Protein 1TP9 (pdb70)

Secondary structure (DSSP, 8-state):
-PPP-TTPBPPP-EEEEE-TTS-EEEEESHHHHTTSEEEEEEES-TT-HHIIIIIHHHHHHHHHHHHHTT---EEEEESS-HHHHHHHHHT-TT-SSEEEEE-TTSHHHHHTT-EEEETTTTSEEEEPPEEEEEETTEEEEEEE-SSS--SS-SHHHHHTT-/-PPP-TTPBPPP-EEEEE-TTS-EEEEEHHHHHTTSEEEEEEES-TT-HHIIIIIHHHHHHHHHHHHHTT--EEEEEESS-HHHHHHHHHT-TT-SSEEEEE-TTSHHHHHTT-EEEETTTT-EEEEPPEEEEEETTEEEEEEE-SSS--SS--HHHHHTT-/-PPP-TTPBPPP-EEEEE-TTS-EEEEEHHHHHTTSEEEEEEES-TT-HHIIIIIHHHHHHHHHHHHHTT--EEEEEESS-HHHHHHHHTT-TT-SSEEEEE-TTSHHHHHTT-EEEETTTTSEEEEPPEEEEEETTEEEEEEE-SSS--SS-SHHHHHHT-/----TTPBPPP-EEEEE-TTS-EEEEEHHHHHTTSEEEEEEES-TT-HHIIIIIHHHHHHTHHHHHHTT--EEEEEESS-HHHHHHHHHT-TT--SEEEEE-TTSHHHHHTT-EEE-GGGT--EEEPPEEEEEETTEEEEEEE-SSS--SS-SHHHHTT-

Structure (mmCIF, N/CA/C/O backbone):
data_1TP9
#
_entry.id   1TP9
#
_cell.length_a   59.513
_cell.length_b   69.112
_cell.length_c   76.429
_cell.angle_alpha   90.00
_cell.angle_beta   93.30
_cell.angle_gamma   90.00
#
_symmetry.space_group_name_H-M   'P 1 21 1'
#
loop_
_entity.id
_entity.type
_entity.pdbx_description
1 polymer peroxiredoxin
2 non-polymer 'SULFATE ION'
3 water water
#
loop_
_atom_site.group_PDB
_atom_site.id
_atom_site.type_symbol
_atom_site.label_atom_id
_atom_site.label_alt_id
_atom_site.label_comp_id
_atom_site.label_asym_id
_atom_site.label_entity_id
_atom_site.label_seq_id
_atom_site.pdbx_PDB_ins_code
_atom_site.Cartn_x
_atom_site.Cartn_y
_atom_site.Cartn_z
_atom_site.occupancy
_atom_site.B_iso_or_equiv
_atom_site.auth_seq_id
_atom_site.auth_comp_id
_atom_site.auth_asym_id
_atom_site.auth_atom_id
_atom_site.pdbx_PDB_model_num
ATOM 1 N N . MET A 1 1 ? 28.241 42.960 45.448 1.00 33.09 1 MET A N 1
ATOM 2 C CA . MET A 1 1 ? 29.636 42.460 45.311 1.00 33.29 1 MET A CA 1
ATOM 3 C C . MET A 1 1 ? 29.571 40.962 44.986 1.00 31.81 1 MET A C 1
ATOM 4 O O . MET A 1 1 ? 28.656 40.282 45.430 1.00 32.29 1 MET A O 1
ATOM 9 N N . ALA A 1 2 ? 30.546 40.450 44.215 1.00 30.30 2 ALA A N 1
ATOM 10 C CA . ALA A 1 2 ? 30.783 39.021 44.087 1.00 28.26 2 ALA A CA 1
ATOM 11 C C . ALA A 1 2 ? 31.433 38.561 45.380 1.00 26.87 2 ALA A C 1
ATOM 12 O O . ALA A 1 2 ? 31.983 39.390 46.107 1.00 27.79 2 ALA A O 1
ATOM 14 N N . PRO A 1 3 ? 31.330 37.268 45.675 1.00 26.48 3 PRO A N 1
ATOM 15 C CA . PRO A 1 3 ? 31.919 36.732 46.894 1.00 24.97 3 PRO A CA 1
ATOM 16 C C . PRO A 1 3 ? 33.418 36.964 46.834 1.00 24.11 3 PRO A C 1
ATOM 17 O O . PRO A 1 3 ? 34.068 36.810 45.774 1.00 23.36 3 PRO A O 1
ATOM 21 N N . ILE A 1 4 ? 33.979 37.375 47.960 1.00 20.97 4 ILE A N 1
ATOM 22 C CA . ILE A 1 4 ? 35.428 37.490 48.077 1.00 20.60 4 ILE A CA 1
ATOM 23 C C . ILE A 1 4 ? 36.060 36.156 47.675 1.00 19.56 4 ILE A C 1
ATOM 24 O O . ILE A 1 4 ? 35.497 35.081 47.894 1.00 18.77 4 ILE A O 1
ATOM 29 N N . ALA A 1 5 ? 37.244 36.230 47.066 1.00 19.12 5 ALA A N 1
ATOM 30 C CA . ALA A 1 5 ? 37.896 35.061 46.503 1.00 19.41 5 ALA A CA 1
ATOM 31 C C . ALA A 1 5 ? 39.396 35.067 46.836 1.00 18.40 5 ALA A C 1
ATOM 32 O O . ALA A 1 5 ? 39.951 36.136 47.157 1.00 18.36 5 ALA A O 1
ATOM 34 N N . VAL A 1 6 ? 40.024 33.899 46.706 1.00 19.18 6 VAL A N 1
ATOM 35 C CA . VAL A 1 6 ? 41.473 33.761 46.889 1.00 19.24 6 VAL A CA 1
ATOM 36 C C . VAL A 1 6 ? 42.242 34.747 45.966 1.00 20.09 6 VAL A C 1
ATOM 37 O O . VAL A 1 6 ? 41.897 34.924 44.787 1.00 20.80 6 VAL A O 1
ATOM 41 N N . GLY A 1 7 ? 43.188 35.458 46.543 1.00 19.57 7 GLY A N 1
ATOM 42 C CA . GLY A 1 7 ? 44.018 36.427 45.819 1.00 19.66 7 GLY A CA 1
ATOM 43 C C . GLY A 1 7 ? 43.553 37.865 45.971 1.00 20.38 7 GLY A C 1
ATOM 44 O O . GLY A 1 7 ? 44.347 38.812 45.776 1.00 22.81 7 GLY A O 1
ATOM 45 N N . ASP A 1 8 ? 42.281 38.071 46.375 1.00 20.30 8 ASP A N 1
ATOM 46 C CA . ASP A 1 8 ? 41.760 39.381 46.692 1.00 20.78 8 ASP A CA 1
ATOM 47 C C . ASP A 1 8 ? 42.340 40.046 47.962 1.00 20.25 8 ASP A C 1
ATOM 48 O O . ASP A 1 8 ? 42.840 39.358 48.870 1.00 21.81 8 ASP A O 1
ATOM 53 N N . VAL A 1 9 ? 42.311 41.368 48.016 1.00 21.40 9 VAL A N 1
ATOM 54 C CA . VAL A 1 9 ? 42.625 42.150 49.178 1.00 21.50 9 VAL A CA 1
ATOM 55 C C . VAL A 1 9 ? 41.363 42.212 50.070 1.00 21.86 9 VAL A C 1
ATOM 56 O O . VAL A 1 9 ? 40.209 42.431 49.586 1.00 23.32 9 VAL A O 1
ATOM 60 N N . LEU A 1 10 ? 41.535 41.958 51.358 1.00 17.99 10 LEU A N 1
ATOM 61 C CA . LEU A 1 10 ? 40.395 42.016 52.277 1.00 18.18 10 LEU A CA 1
ATOM 62 C C . LEU A 1 10 ? 39.973 43.467 52.501 1.00 16.88 10 LEU A C 1
ATOM 63 O O . LEU A 1 10 ? 40.816 44.323 52.853 1.00 18.42 10 LEU A O 1
ATOM 68 N N . PRO A 1 11 ? 38.688 43.802 52.318 1.00 17.00 11 PRO A N 1
ATOM 69 C CA . PRO A 1 11 ? 38.236 45.184 52.551 1.00 17.50 11 PRO A CA 1
ATOM 70 C C . PRO A 1 11 ? 38.298 45.585 54.005 1.00 17.59 11 PRO A C 1
ATOM 71 O O . PRO A 1 11 ? 38.253 44.697 54.804 1.00 17.81 11 PRO A O 1
ATOM 75 N N . ASP A 1 12 ? 38.393 46.869 54.300 1.00 18.04 12 ASP A N 1
ATOM 76 C CA . ASP A 1 12 ? 38.259 47.391 55.642 1.00 18.73 12 ASP A CA 1
ATOM 77 C C . ASP A 1 12 ? 36.793 47.535 55.993 1.00 18.96 12 ASP A C 1
ATOM 78 O O . ASP A 1 12 ? 35.910 47.381 55.129 1.00 19.58 12 ASP A O 1
ATOM 83 N N . GLY A 1 13 ? 36.522 47.827 57.254 1.00 19.72 13 GLY A N 1
ATOM 84 C CA . GLY A 1 13 ? 35.162 48.001 57.756 1.00 18.71 13 GLY A CA 1
ATOM 85 C C . GLY A 1 13 ? 35.216 48.142 59.266 1.00 19.69 13 GLY A C 1
ATOM 86 O O . GLY A 1 13 ? 36.299 48.179 59.819 1.00 22.76 13 GLY A O 1
ATOM 87 N N . LYS A 1 14 ? 34.075 48.268 59.928 1.00 18.17 14 LYS A N 1
ATOM 88 C CA . LYS A 1 14 ? 34.052 48.470 61.386 1.00 19.57 14 LYS A CA 1
ATOM 89 C C . LYS A 1 14 ? 33.265 47.337 62.048 1.00 17.88 14 LYS A C 1
ATOM 90 O O . LYS A 1 14 ? 32.197 47.025 61.572 1.00 20.50 14 LYS A O 1
ATOM 96 N N . LEU A 1 15 ? 33.800 46.751 63.108 1.00 15.32 15 LEU A N 1
ATOM 97 C CA . LEU A 1 15 ? 33.133 45.652 63.857 1.00 14.56 15 LEU A CA 1
ATOM 98 C C . LEU A 1 15 ? 33.099 45.969 65.356 1.00 14.25 15 LEU A C 1
ATOM 99 O O . LEU A 1 15 ? 33.904 46.770 65.841 1.00 17.15 15 LEU A O 1
ATOM 104 N N . ALA A 1 16 ? 32.201 45.386 66.111 1.00 12.65 16 ALA A N 1
ATOM 105 C CA . ALA A 1 16 ? 31.986 45.806 67.540 1.00 14.18 16 ALA A CA 1
ATOM 106 C C . ALA A 1 16 ? 32.137 44.605 68.470 1.00 13.86 16 ALA A C 1
ATOM 107 O O . ALA A 1 16 ? 31.870 43.457 68.075 1.00 13.18 16 ALA A O 1
ATOM 109 N N . TYR A 1 17 ? 32.596 44.876 69.711 1.00 13.50 17 TYR A N 1
ATOM 110 C CA . TYR A 1 17 ? 32.779 43.842 70.750 1.00 15.40 17 TYR A CA 1
ATOM 111 C C . TYR A 1 17 ? 32.885 44.502 72.132 1.00 17.70 17 TYR A C 1
ATOM 112 O O . TYR A 1 17 ? 33.022 45.735 72.221 1.00 18.92 17 TYR A O 1
ATOM 121 N N . PHE A 1 18 ? 32.754 43.703 73.204 1.00 18.70 18 PHE A N 1
ATOM 122 C CA . PHE A 1 18 ? 32.999 44.158 74.577 1.00 19.38 18 PHE A CA 1
ATOM 123 C C . PHE A 1 18 ? 34.446 43.895 75.102 1.00 21.41 18 PHE A C 1
ATOM 124 O O . PHE A 1 18 ? 34.930 42.794 74.975 1.00 22.00 18 PHE A O 1
ATOM 132 N N . ASP A 1 19 ? 35.094 44.903 75.685 1.00 24.29 19 ASP A N 1
ATOM 133 C CA . ASP A 1 19 ? 36.454 44.720 76.215 1.00 27.58 19 ASP A CA 1
ATOM 134 C C . ASP A 1 19 ? 36.413 44.072 77.613 1.00 29.00 19 ASP A C 1
ATOM 135 O O . ASP A 1 19 ? 35.334 43.668 78.118 1.00 29.31 19 ASP A O 1
ATOM 140 N N . GLU A 1 20 ? 37.578 43.946 78.236 1.00 31.31 20 GLU A N 1
ATOM 141 C CA . GLU A 1 20 ? 37.700 43.190 79.501 1.00 33.50 20 GLU A CA 1
ATOM 142 C C . GLU A 1 20 ? 37.041 43.856 80.705 1.00 33.20 20 GLU A C 1
ATOM 143 O O . GLU A 1 20 ? 36.693 43.181 81.672 1.00 34.81 20 GLU A O 1
ATOM 149 N N . GLN A 1 21 ? 36.847 45.169 80.642 1.00 33.16 21 GLN A N 1
ATOM 150 C CA . GLN A 1 21 ? 36.128 45.929 81.669 1.00 32.97 21 GLN A CA 1
ATOM 151 C C . GLN A 1 21 ? 34.655 46.128 81.300 1.00 31.95 21 GLN A C 1
ATOM 152 O O . GLN A 1 21 ? 33.963 46.996 81.863 1.00 32.32 21 GLN A O 1
ATOM 158 N N . ASP A 1 22 ? 34.200 45.314 80.343 1.00 31.60 22 ASP A N 1
ATOM 159 C CA . ASP A 1 22 ? 32.799 45.253 79.892 1.00 30.46 22 ASP A CA 1
ATOM 160 C C . ASP A 1 22 ? 32.308 46.538 79.259 1.00 29.00 22 ASP A C 1
ATOM 161 O O . ASP A 1 22 ? 31.173 46.947 79.494 1.00 29.42 22 ASP A O 1
ATOM 166 N N . GLN A 1 23 ? 33.172 47.212 78.492 1.00 28.87 23 GLN A N 1
ATOM 167 C CA . GLN A 1 23 ? 32.771 48.414 77.763 1.00 27.97 23 GLN A CA 1
ATOM 168 C C . GLN A 1 23 ? 32.701 48.128 76.249 1.00 26.71 23 GLN A C 1
ATOM 169 O O . GLN A 1 23 ? 33.547 47.450 75.690 1.00 24.28 23 GLN A O 1
ATOM 175 N N . LEU A 1 24 ? 31.675 48.676 75.621 1.00 26.47 24 LEU A N 1
ATOM 176 C CA . LEU A 1 24 ? 31.479 48.570 74.186 1.00 25.70 24 LEU A CA 1
ATOM 177 C C . LEU A 1 24 ? 32.593 49.283 73.404 1.00 25.33 24 LEU A C 1
ATOM 178 O O . LEU A 1 24 ? 32.848 50.466 73.632 1.00 25.43 24 LEU A O 1
ATOM 183 N N . GLN A 1 25 ? 33.257 48.540 72.515 1.00 24.15 25 GLN A N 1
ATOM 184 C CA . GLN A 1 25 ? 34.267 49.083 71.599 1.00 24.52 25 GLN A CA 1
ATOM 185 C C . GLN A 1 25 ? 33.917 48.825 70.160 1.00 24.41 25 GLN A C 1
ATOM 186 O O . GLN A 1 25 ? 33.226 47.854 69.836 1.00 22.35 25 GLN A O 1
ATOM 192 N N . GLU A 1 26 ? 34.376 49.706 69.283 1.00 24.66 26 GLU A N 1
ATOM 193 C CA . GLU A 1 26 ? 34.172 49.529 67.853 1.00 26.32 26 GLU A CA 1
ATOM 194 C C . GLU A 1 26 ? 35.470 49.860 67.197 1.00 26.49 26 GLU A C 1
ATOM 195 O O . GLU A 1 26 ? 35.984 51.002 67.366 1.00 28.46 26 GLU A O 1
ATOM 201 N N . VAL A 1 27 ? 36.012 48.878 66.470 1.00 24.83 27 VAL A N 1
ATOM 202 C CA . VAL A 1 27 ? 37.303 49.025 65.779 1.00 24.70 27 VAL A CA 1
ATOM 203 C C . VAL A 1 27 ? 37.260 48.611 64.311 1.00 24.26 27 VAL A C 1
ATOM 204 O O . VAL A 1 27 ? 36.293 47.989 63.842 1.00 24.82 27 VAL A O 1
ATOM 208 N N . SER A 1 28 ? 38.291 48.987 63.564 1.00 22.62 28 SER A N 1
ATOM 209 C CA . SER A 1 28 ? 38.303 48.646 62.154 1.00 21.55 28 SER A CA 1
ATOM 210 C C . SER A 1 28 ? 38.786 47.227 61.934 1.00 20.67 28 SER A C 1
ATOM 211 O O . SER A 1 28 ? 39.487 46.657 62.739 1.00 19.83 28 SER A O 1
ATOM 214 N N . VAL A 1 29 ? 38.397 46.612 60.826 1.00 18.97 29 VAL A N 1
ATOM 215 C CA . VAL A 1 29 ? 38.871 45.307 60.521 1.00 19.08 29 VAL A CA 1
ATOM 216 C C . VAL A 1 29 ? 40.378 45.300 60.295 1.00 18.67 29 VAL A C 1
ATOM 217 O O . VAL A 1 29 ? 41.082 44.466 60.801 1.00 17.99 29 VAL A O 1
ATOM 221 N N . HIS A 1 30 ? 40.889 46.281 59.561 1.00 17.12 30 HIS A N 1
ATOM 222 C CA . HIS A 1 30 ? 42.328 46.328 59.342 1.00 17.62 30 HIS A CA 1
ATOM 223 C C . HIS A 1 30 ? 43.108 46.521 60.690 1.00 17.79 30 HIS A C 1
ATOM 224 O O . HIS A 1 30 ? 44.200 45.970 60.791 1.00 20.46 30 HIS A O 1
ATOM 231 N N . SER A 1 31 ? 42.516 47.171 61.712 1.00 19.82 31 SER A N 1
ATOM 232 C CA . SER A 1 31 ? 43.127 47.340 63.054 1.00 20.14 31 SER A CA 1
ATOM 233 C C . SER A 1 31 ? 43.277 46.002 63.793 1.00 21.42 31 SER A C 1
ATOM 234 O O . SER A 1 31 ? 44.015 45.946 64.754 1.00 23.39 31 SER A O 1
ATOM 237 N N . LEU A 1 32 ? 42.586 44.952 63.346 1.00 20.06 32 LEU A N 1
ATOM 238 C CA . LEU A 1 32 ? 42.693 43.652 63.975 1.00 20.76 32 LEU A CA 1
ATOM 239 C C . LEU A 1 32 ? 43.481 42.690 63.110 1.00 20.38 32 LEU A C 1
ATOM 240 O O . LEU A 1 32 ? 44.004 41.690 63.631 1.00 21.32 32 LEU A O 1
ATOM 245 N N . VAL A 1 33 ? 43.614 42.944 61.800 1.00 18.03 33 VAL A N 1
ATOM 246 C CA . VAL A 1 33 ? 44.203 41.979 60.854 1.00 18.18 33 VAL A CA 1
ATOM 247 C C . VAL A 1 33 ? 45.427 42.346 60.004 1.00 17.53 33 VAL A C 1
ATOM 248 O O . VAL A 1 33 ? 46.119 41.482 59.483 1.00 16.77 33 VAL A O 1
ATOM 252 N N . ALA A 1 34 ? 45.720 43.643 59.837 1.00 17.57 34 ALA A N 1
ATOM 253 C CA . ALA A 1 34 ? 46.865 44.011 59.020 1.00 17.84 34 ALA A CA 1
ATOM 254 C C . ALA A 1 34 ? 48.166 43.505 59.610 1.00 16.78 34 ALA A C 1
ATOM 255 O O . ALA A 1 34 ? 48.300 43.476 60.831 1.00 18.87 34 ALA A O 1
ATOM 257 N N . GLY A 1 35 ? 49.099 43.160 58.737 1.00 17.87 35 GLY A N 1
ATOM 258 C CA . GLY A 1 35 ? 50.468 42.831 59.112 1.00 18.12 35 GLY A CA 1
ATOM 259 C C . GLY A 1 35 ? 50.633 41.478 59.723 1.00 17.83 35 GLY A C 1
ATOM 260 O O . GLY A 1 35 ? 51.677 41.195 60.282 1.00 20.26 35 GLY A O 1
ATOM 261 N N . LYS A 1 36 ? 49.614 40.635 59.633 1.00 16.99 36 LYS A N 1
ATOM 262 C CA . LYS A 1 36 ? 49.691 39.323 60.287 1.00 16.61 36 LYS A CA 1
ATOM 263 C C . LYS A 1 36 ? 48.802 38.301 59.621 1.00 16.41 36 LYS A C 1
ATOM 264 O O . LYS A 1 36 ? 47.949 38.669 58.813 1.00 17.11 36 LYS A O 1
ATOM 270 N N . LYS A 1 37 ? 49.044 37.017 59.915 1.00 14.28 37 LYS A N 1
ATOM 271 C CA . LYS A 1 37 ? 48.289 35.873 59.376 1.00 14.05 37 LYS A CA 1
ATOM 272 C C . LYS A 1 37 ? 47.134 35.545 60.324 1.00 14.47 37 LYS A C 1
ATOM 273 O O . LYS A 1 37 ? 47.341 35.310 61.479 1.00 13.56 37 LYS A O 1
ATOM 279 N N . VAL A 1 38 ? 45.890 35.541 59.810 1.00 14.76 38 VAL A N 1
ATOM 280 C CA . VAL A 1 38 ? 44.690 35.391 60.638 1.00 12.63 38 VAL A CA 1
ATOM 281 C C . VAL A 1 38 ? 43.696 34.491 59.953 1.00 11.51 38 VAL A C 1
ATOM 282 O O . VAL A 1 38 ? 43.809 34.240 58.779 1.00 11.67 38 VAL A O 1
ATOM 286 N N . ILE A 1 39 ? 42.751 33.989 60.758 1.00 11.01 39 ILE A N 1
ATOM 287 C CA . ILE A 1 39 ? 41.541 33.367 60.218 1.00 10.20 39 ILE A CA 1
ATOM 288 C C . ILE A 1 39 ? 40.359 34.283 60.573 1.00 9.51 39 ILE A C 1
ATOM 289 O O . ILE A 1 39 ? 40.250 34.779 61.688 1.00 9.71 39 ILE A O 1
ATOM 294 N N . LEU A 1 40 ? 39.483 34.513 59.574 1.00 11.15 40 LEU A N 1
ATOM 295 C CA . LEU A 1 40 ? 38.167 35.183 59.801 1.00 10.54 40 LEU A CA 1
ATOM 296 C C . LEU A 1 40 ? 37.168 34.111 59.382 1.00 11.98 40 LEU A C 1
ATOM 297 O O . LEU A 1 40 ? 37.219 33.693 58.202 1.00 13.17 40 LEU A O 1
ATOM 302 N N . PHE A 1 41 ? 36.319 33.623 60.300 1.00 9.95 41 PHE A N 1
ATOM 303 C CA . PHE A 1 41 ? 35.227 32.696 59.931 1.00 10.56 41 PHE A CA 1
ATOM 304 C C . PHE A 1 41 ? 33.869 33.315 60.242 1.00 9.46 41 PHE A C 1
ATOM 305 O O . PHE A 1 41 ? 33.750 34.029 61.227 1.00 11.23 41 PHE A O 1
ATOM 313 N N . GLY A 1 42 ? 32.902 33.112 59.333 1.00 10.60 42 GLY A N 1
ATOM 314 C CA . GLY A 1 42 ? 31.579 33.714 59.386 1.00 9.36 42 GLY A CA 1
ATOM 315 C C . GLY A 1 42 ? 30.534 32.643 59.680 1.00 11.30 42 GLY A C 1
ATOM 316 O O . GLY A 1 42 ? 30.606 31.505 59.187 1.00 10.60 42 GLY A O 1
ATOM 317 N N . VAL A 1 43 ? 29.540 33.022 60.498 1.00 9.37 43 VAL A N 1
ATOM 318 C CA . VAL A 1 43 ? 28.477 32.124 60.849 1.00 9.26 43 VAL A CA 1
ATOM 319 C C . VAL A 1 43 ? 27.139 32.830 60.549 1.00 9.46 43 VAL A C 1
ATOM 320 O O . VAL A 1 43 ? 27.050 34.059 60.681 1.00 10.71 43 VAL A O 1
ATOM 324 N N . PRO A 1 44 ? 26.085 32.070 60.165 1.00 8.92 44 PRO A N 1
ATOM 325 C CA . PRO A 1 44 ? 24.766 32.705 60.003 1.00 10.67 44 PRO A CA 1
ATOM 326 C C . PRO A 1 44 ? 24.117 33.251 61.300 1.00 7.33 44 PRO A C 1
ATOM 327 O O . PRO A 1 44 ? 23.369 34.274 61.198 1.00 7.61 44 PRO A O 1
ATOM 331 N N . GLY A 1 45 ? 24.359 32.680 62.469 1.00 9.95 45 GLY A N 1
ATOM 332 C CA . GLY A 1 45 ? 23.706 33.169 63.655 1.00 9.79 45 GLY A CA 1
ATOM 333 C C . GLY A 1 45 ? 24.163 32.642 64.968 1.00 8.36 45 GLY A C 1
ATOM 334 O O . GLY A 1 45 ? 24.228 31.422 65.199 1.00 9.13 45 GLY A O 1
ATOM 335 N N . ALA A 1 46 ? 24.491 33.557 65.891 1.00 8.00 46 ALA A N 1
ATOM 336 C CA . ALA A 1 46 ? 24.721 33.247 67.284 1.00 7.89 46 ALA A CA 1
ATOM 337 C C . ALA A 1 46 ? 23.544 32.437 67.806 1.00 8.10 46 ALA A C 1
ATOM 338 O O . ALA A 1 46 ? 22.395 32.698 67.466 1.00 9.49 46 ALA A O 1
ATOM 340 N N . PHE A 1 47 ? 23.845 31.427 68.632 1.00 7.84 47 PHE A N 1
ATOM 341 C CA . PHE A 1 47 ? 22.905 30.505 69.255 1.00 8.56 47 PHE A CA 1
ATOM 342 C C . PHE A 1 47 ? 22.188 29.498 68.351 1.00 9.70 47 PHE A C 1
ATOM 343 O O . PHE A 1 47 ? 21.421 28.644 68.848 1.00 12.28 47 PHE A O 1
ATOM 351 N N . THR A 1 48 ? 22.456 29.519 67.055 1.00 9.98 48 THR A N 1
ATOM 352 C CA . THR A 1 48 ? 21.830 28.539 66.146 1.00 10.68 48 THR A CA 1
ATOM 353 C C . THR A 1 48 ? 22.632 27.265 66.162 1.00 11.38 48 THR A C 1
ATOM 354 O O . THR A 1 48 ? 23.779 27.251 66.513 1.00 12.12 48 THR A O 1
ATOM 358 N N . PRO A 1 49 ? 21.970 26.143 65.870 1.00 10.74 49 PRO A N 1
ATOM 359 C CA . PRO A 1 49 ? 22.598 24.839 66.136 1.00 11.76 49 PRO A CA 1
ATOM 360 C C . PRO A 1 49 ? 23.929 24.541 65.449 1.00 11.55 49 PRO A C 1
ATOM 361 O O . PRO A 1 49 ? 24.828 24.108 66.189 1.00 12.60 49 PRO A O 1
ATOM 365 N N . THR A 1 50 ? 24.053 24.727 64.149 1.00 12.93 50 THR A N 1
ATOM 366 C CA . THR A 1 50 ? 25.271 24.283 63.470 1.00 12.08 50 THR A CA 1
ATOM 367 C C . THR A 1 50 ? 26.378 25.231 63.913 1.00 11.61 50 THR A C 1
ATOM 368 O O . THR A 1 50 ? 27.504 24.821 64.250 1.00 11.29 50 THR A O 1
ATOM 372 N N . CYS A 1 51 ? 26.042 26.513 63.962 1.00 10.40 51 CYS A N 1
ATOM 373 C CA . CYS A 1 51 ? 27.066 27.507 64.380 1.00 10.35 51 CYS A CA 1
ATOM 374 C C . CYS A 1 51 ? 27.575 27.235 65.792 1.00 10.31 51 CYS A C 1
ATOM 375 O O . CYS A 1 51 ? 28.801 27.335 66.086 1.00 12.04 51 CYS A O 1
ATOM 378 N N . SER A 1 52 ? 26.657 26.891 66.697 1.00 9.39 52 SER A N 1
ATOM 379 C CA . SER A 1 52 ? 26.946 26.818 68.125 1.00 9.75 52 SER A CA 1
ATOM 380 C C . SER A 1 52 ? 27.566 25.497 68.595 1.00 9.81 52 SER A C 1
ATOM 381 O O . SER A 1 52 ? 28.346 25.506 69.527 1.00 11.97 52 SER A O 1
ATOM 384 N N . LEU A 1 53 ? 27.185 24.395 67.954 1.00 11.96 53 LEU A N 1
ATOM 385 C CA . LEU A 1 53 ? 27.602 23.054 68.386 1.00 13.05 53 LEU A CA 1
ATOM 386 C C . LEU A 1 53 ? 28.690 22.471 67.524 1.00 13.80 53 LEU A C 1
ATOM 387 O O . LEU A 1 53 ? 29.422 21.598 68.031 1.00 15.70 53 LEU A O 1
ATOM 392 N N . LYS A 1 54 ? 28.816 22.942 66.266 1.00 12.44 54 LYS A N 1
ATOM 393 C CA . LYS A 1 54 ? 29.759 22.347 65.289 1.00 13.96 54 LYS A CA 1
ATOM 394 C C . LYS A 1 54 ? 30.840 23.374 64.879 1.00 13.72 54 LYS A C 1
ATOM 395 O O . LYS A 1 54 ? 32.044 23.151 65.053 1.00 14.89 54 LYS A O 1
ATOM 401 N N . HIS A 1 55 ? 30.427 24.516 64.346 1.00 12.01 55 HIS A N 1
ATOM 402 C CA . HIS A 1 55 ? 31.378 25.412 63.695 1.00 11.54 55 HIS A CA 1
ATOM 403 C C . HIS A 1 55 ? 32.317 26.125 64.682 1.00 11.39 55 HIS A C 1
ATOM 404 O O . HIS A 1 55 ? 33.579 25.984 64.605 1.00 12.05 55 HIS A O 1
ATOM 411 N N . VAL A 1 56 ? 31.765 26.801 65.683 1.00 11.85 56 VAL A N 1
ATOM 412 C CA . VAL A 1 56 ? 32.570 27.459 66.706 1.00 11.23 56 VAL A CA 1
ATOM 413 C C . VAL A 1 56 ? 33.388 26.482 67.546 1.00 11.88 56 VAL A C 1
ATOM 414 O O . VAL A 1 56 ? 34.559 26.724 67.752 1.00 12.03 56 VAL A O 1
ATOM 418 N N . PRO A 1 57 ? 32.799 25.410 68.057 1.00 11.19 57 PRO A N 1
ATOM 419 C CA . PRO A 1 57 ? 33.605 24.447 68.836 1.00 12.46 57 PRO A CA 1
ATOM 420 C C . PRO A 1 57 ? 34.804 23.889 68.085 1.00 11.80 57 PRO A C 1
ATOM 421 O O . PRO A 1 57 ? 35.859 23.696 68.746 1.00 12.18 57 PRO A O 1
ATOM 425 N N . GLY A 1 58 ? 34.694 23.646 66.777 1.00 12.71 58 GLY A N 1
ATOM 426 C CA . GLY A 1 58 ? 35.818 23.210 65.950 1.00 12.49 58 GLY A CA 1
ATOM 427 C C . GLY A 1 58 ? 36.986 24.196 66.063 1.00 13.70 58 GLY A C 1
ATOM 428 O O . GLY A 1 58 ? 38.156 23.785 66.188 1.00 13.81 58 GLY A O 1
ATOM 429 N N . PHE A 1 59 ? 36.692 25.498 66.044 1.00 11.43 59 PHE A N 1
ATOM 430 C CA . PHE A 1 59 ? 37.783 26.466 66.131 1.00 11.20 59 PHE A CA 1
ATOM 431 C C . PHE A 1 59 ? 38.418 26.515 67.495 1.00 12.22 59 PHE A C 1
ATOM 432 O O . PHE A 1 59 ? 39.626 26.712 67.600 1.00 13.63 59 PHE A O 1
ATOM 440 N N . ILE A 1 60 ? 37.605 26.375 68.539 1.00 12.92 60 ILE A N 1
ATOM 441 C CA . ILE A 1 60 ? 38.136 26.366 69.914 1.00 12.54 60 ILE A CA 1
ATOM 442 C C . ILE A 1 60 ? 39.006 25.102 70.095 1.00 13.40 60 ILE A C 1
ATOM 443 O O . ILE A 1 60 ? 40.120 25.169 70.632 1.00 14.47 60 ILE A O 1
ATOM 448 N N . GLU A 1 61 ? 38.501 23.970 69.658 1.00 13.75 61 GLU A N 1
ATOM 449 C CA . GLU A 1 61 ? 39.228 22.700 69.765 1.00 14.15 61 GLU A CA 1
ATOM 450 C C . GLU A 1 61 ? 40.523 22.641 68.942 1.00 15.47 61 GLU A C 1
ATOM 451 O O . GLU A 1 61 ? 41.467 21.937 69.341 1.00 17.40 61 GLU A O 1
ATOM 457 N N . LYS A 1 62 ? 40.595 23.350 67.825 1.00 14.77 62 LYS A N 1
ATOM 458 C CA . LYS A 1 62 ? 41.786 23.308 66.942 1.00 13.63 62 LYS A CA 1
ATOM 459 C C . LYS A 1 62 ? 42.664 24.584 67.100 1.00 13.66 62 LYS A C 1
ATOM 460 O O . LYS A 1 62 ? 43.697 24.682 66.426 1.00 13.78 62 LYS A O 1
ATOM 466 N N . ALA A 1 63 ? 42.275 25.486 67.973 1.00 13.66 63 ALA A N 1
ATOM 467 C CA . ALA A 1 63 ? 43.018 26.763 68.114 1.00 13.80 63 ALA A CA 1
ATOM 468 C C . ALA A 1 63 ? 44.513 26.547 68.329 1.00 14.03 63 ALA A C 1
ATOM 469 O O . ALA A 1 63 ? 45.337 27.257 67.717 1.00 13.87 63 ALA A O 1
ATOM 471 N N . GLY A 1 64 ? 44.843 25.624 69.207 1.00 14.16 64 GLY A N 1
ATOM 472 C CA . GLY A 1 64 ? 46.237 25.305 69.506 1.00 14.49 64 GLY A CA 1
ATOM 473 C C . GLY A 1 64 ? 47.001 24.846 68.312 1.00 14.09 64 GLY A C 1
ATOM 474 O O . GLY A 1 64 ? 48.130 25.308 68.067 1.00 14.41 64 GLY A O 1
ATOM 475 N N . GLU A 1 65 ? 46.469 23.892 67.577 1.00 13.15 65 GLU A N 1
ATOM 476 C CA . GLU A 1 65 ? 47.056 23.449 66.342 1.00 13.11 65 GLU A CA 1
ATOM 477 C C . GLU A 1 65 ? 47.219 24.558 65.323 1.00 13.63 65 GLU A C 1
ATOM 478 O O . GLU A 1 65 ? 48.228 24.632 64.637 1.00 15.80 65 GLU A O 1
ATOM 484 N N . LEU A 1 66 ? 46.199 25.407 65.192 1.00 12.44 66 LEU A N 1
ATOM 485 C CA . LEU A 1 66 ? 46.232 26.470 64.194 1.00 12.03 66 LEU A CA 1
ATOM 486 C C . LEU A 1 66 ? 47.324 27.532 64.528 1.00 12.55 66 LEU A C 1
ATOM 487 O O . LEU A 1 66 ? 48.058 27.956 63.642 1.00 12.63 66 LEU A O 1
ATOM 492 N N . LYS A 1 67 ? 47.412 27.877 65.801 1.00 12.76 67 LYS A N 1
ATOM 493 C CA . LYS A 1 67 ? 48.370 28.912 66.296 1.00 13.13 67 LYS A CA 1
ATOM 494 C C . LYS A 1 67 ? 49.795 28.367 66.168 1.00 14.22 67 LYS A C 1
ATOM 495 O O . LYS A 1 67 ? 50.714 29.127 65.839 1.00 16.02 67 LYS A O 1
ATOM 501 N N . SER A 1 68 ? 49.965 27.047 66.285 1.00 15.35 68 SER A N 1
ATOM 502 C CA . SER A 1 68 ? 51.312 26.453 66.140 1.00 15.17 68 SER A CA 1
ATOM 503 C C . SER A 1 68 ? 51.759 26.432 64.653 1.00 16.46 68 SER A C 1
ATOM 504 O O . SER A 1 68 ? 52.975 26.361 64.312 1.00 16.94 68 SER A O 1
ATOM 507 N N . LYS A 1 69 ? 50.774 26.523 63.753 1.00 16.22 69 LYS A N 1
ATOM 508 C CA . LYS A 1 69 ? 51.000 26.648 62.324 1.00 16.55 69 LYS A CA 1
ATOM 509 C C . LYS A 1 69 ? 50.914 28.074 61.739 1.00 15.53 69 LYS A C 1
ATOM 510 O O . LYS A 1 69 ? 50.705 28.241 60.550 1.00 16.73 69 LYS A O 1
ATOM 516 N N . GLY A 1 70 ? 51.141 29.063 62.583 1.00 15.42 70 GLY A N 1
ATOM 517 C CA . GLY A 1 70 ? 51.280 30.445 62.148 1.00 14.65 70 GLY A CA 1
ATOM 518 C C . GLY A 1 70 ? 50.086 31.368 62.278 1.00 13.44 70 GLY A C 1
ATOM 519 O O . GLY A 1 70 ? 50.224 32.551 61.986 1.00 14.91 70 GLY A O 1
ATOM 520 N N . VAL A 1 71 ? 48.928 30.839 62.640 1.00 11.82 71 VAL A N 1
ATOM 521 C CA . VAL A 1 71 ? 47.752 31.722 62.783 1.00 11.98 71 VAL A CA 1
ATOM 522 C C . VAL A 1 71 ? 47.875 32.584 64.079 1.00 12.79 71 VAL A C 1
ATOM 523 O O . VAL A 1 71 ? 48.113 32.050 65.197 1.00 14.46 71 VAL A O 1
ATOM 527 N N . THR A 1 72 ? 47.730 33.897 63.965 1.00 11.18 72 THR A N 1
ATOM 528 C CA . THR A 1 72 ? 47.930 34.807 65.093 1.00 12.80 72 THR A CA 1
ATOM 529 C C . THR A 1 72 ? 46.663 35.333 65.747 1.00 13.51 72 THR A C 1
ATOM 530 O O . THR A 1 72 ? 46.734 35.928 66.814 1.00 14.87 72 THR A O 1
ATOM 534 N N . GLU A 1 73 ? 45.524 35.190 65.045 1.00 13.72 73 GLU A N 1
ATOM 535 C CA . GLU A 1 73 ? 44.214 35.663 65.502 1.00 14.41 73 GLU A CA 1
ATOM 536 C C . GLU A 1 73 ? 43.191 34.793 64.810 1.00 10.84 73 GLU A C 1
ATOM 537 O O . GLU A 1 73 ? 43.331 34.447 63.623 1.00 10.38 73 GLU A O 1
ATOM 543 N N . ILE A 1 74 ? 42.151 34.416 65.586 1.00 11.69 74 ILE A N 1
ATOM 544 C CA . ILE A 1 74 ? 41.013 33.673 65.056 1.00 11.28 74 ILE A CA 1
ATOM 545 C C . ILE A 1 74 ? 39.767 34.498 65.402 1.00 11.18 74 ILE A C 1
ATOM 546 O O . ILE A 1 74 ? 39.447 34.694 66.590 1.00 11.99 74 ILE A O 1
ATOM 551 N N . LEU A 1 75 ? 39.090 35.032 64.376 1.00 11.97 75 LEU A N 1
ATOM 552 C CA . LEU A 1 75 ? 37.987 35.982 64.472 1.00 10.73 75 LEU A CA 1
ATOM 553 C C . LEU A 1 75 ? 36.718 35.295 63.920 1.00 9.29 75 LEU A C 1
ATOM 554 O O . LEU A 1 75 ? 36.756 34.786 62.796 1.00 11.40 75 LEU A O 1
ATOM 559 N N . CYS A 1 76 ? 35.654 35.287 64.739 1.00 10.04 76 CYS A N 1
ATOM 560 C CA . CYS A 1 76 ? 34.320 34.816 64.340 1.00 9.60 76 CYS A CA 1
ATOM 561 C C . CYS A 1 76 ? 33.422 36.073 64.120 1.00 10.02 76 CYS A C 1
ATOM 562 O O . CYS A 1 76 ? 33.282 36.896 65.006 1.00 10.43 76 CYS A O 1
ATOM 565 N N . ILE A 1 77 ? 32.882 36.219 62.909 1.00 10.42 77 ILE A N 1
ATOM 566 C CA . ILE A 1 77 ? 31.989 37.356 62.580 1.00 10.35 77 ILE A CA 1
ATOM 567 C C . ILE A 1 77 ? 30.591 36.804 62.370 1.00 10.18 77 ILE A C 1
ATOM 568 O O . ILE A 1 77 ? 30.456 35.767 61.748 1.00 11.29 77 ILE A O 1
ATOM 573 N N . SER A 1 78 ? 29.601 37.527 62.851 1.00 10.09 78 SER A N 1
ATOM 574 C CA . SER A 1 78 ? 28.179 37.235 62.567 1.00 9.82 78 SER A CA 1
ATOM 575 C C . SER A 1 78 ? 27.388 38.493 62.358 1.00 11.27 78 SER A C 1
ATOM 576 O O . SER A 1 78 ? 27.718 39.554 62.914 1.00 10.51 78 SER A O 1
ATOM 579 N N . VAL A 1 79 ? 26.285 38.357 61.642 1.00 10.34 79 VAL A N 1
ATOM 580 C CA . VAL A 1 79 ? 25.311 39.421 61.562 1.00 10.40 79 VAL A CA 1
ATOM 581 C C . VAL A 1 79 ? 24.413 39.282 62.811 1.00 9.96 79 VAL A C 1
ATOM 582 O O . VAL A 1 79 ? 23.318 38.687 62.791 1.00 9.67 79 VAL A O 1
ATOM 586 N N . ASN A 1 80 ? 24.965 39.754 63.928 1.00 9.75 80 ASN A N 1
ATOM 587 C CA . ASN A 1 80 ? 24.323 39.896 65.228 1.00 7.78 80 ASN A CA 1
ATOM 588 C C . ASN A 1 80 ? 24.962 41.123 65.906 1.00 9.33 80 ASN A C 1
ATOM 589 O O . ASN A 1 80 ? 26.082 41.444 65.638 1.00 8.81 80 ASN A O 1
ATOM 594 N N . ASP A 1 81 ? 24.207 41.786 66.777 1.00 8.16 81 ASP A N 1
ATOM 595 C CA . ASP A 1 81 ? 24.665 42.916 67.531 1.00 10.15 81 ASP A CA 1
ATOM 596 C C . ASP A 1 81 ? 25.625 42.508 68.646 1.00 8.30 81 ASP A C 1
ATOM 597 O O . ASP A 1 81 ? 25.677 41.306 69.027 1.00 10.55 81 ASP A O 1
ATOM 602 N N . PRO A 1 82 ? 26.404 43.432 69.180 1.00 9.22 82 PRO A N 1
ATOM 603 C CA . PRO A 1 82 ? 27.430 43.023 70.172 1.00 9.19 82 PRO A CA 1
ATOM 604 C C . PRO A 1 82 ? 26.887 42.576 71.564 1.00 9.16 82 PRO A C 1
ATOM 605 O O . PRO A 1 82 ? 27.600 41.926 72.306 1.00 9.70 82 PRO A O 1
ATOM 609 N N . PHE A 1 83 ? 25.662 42.947 71.892 1.00 9.60 83 PHE A N 1
ATOM 610 C CA . PHE A 1 83 ? 24.987 42.471 73.099 1.00 10.18 83 PHE A CA 1
ATOM 611 C C . PHE A 1 83 ? 24.691 40.973 73.015 1.00 10.22 83 PHE A C 1
ATOM 612 O O . PHE A 1 83 ? 25.059 40.175 73.911 1.00 10.43 83 PHE A O 1
ATOM 620 N N . VAL A 1 84 ? 24.146 40.570 71.872 1.00 9.89 84 VAL A N 1
ATOM 621 C CA . VAL A 1 84 ? 23.940 39.152 71.636 1.00 8.46 84 VAL A CA 1
ATOM 622 C C . VAL A 1 84 ? 25.257 38.409 71.548 1.00 9.74 84 VAL A C 1
ATOM 623 O O . VAL A 1 84 ? 25.384 37.299 72.090 1.00 9.97 84 VAL A O 1
ATOM 627 N N . MET A 1 85 ? 26.230 39.003 70.876 1.00 9.56 85 MET A N 1
ATOM 628 C CA . MET A 1 85 ? 27.543 38.310 70.701 1.00 10.04 85 MET A CA 1
ATOM 629 C C . MET A 1 85 ? 28.236 38.170 72.064 1.00 10.48 85 MET A C 1
ATOM 630 O O . MET A 1 85 ? 28.839 37.148 72.287 1.00 10.36 85 MET A O 1
ATOM 635 N N . LYS A 1 86 ? 28.073 39.143 72.954 1.00 10.62 86 LYS A N 1
ATOM 636 C CA . LYS A 1 86 ? 28.652 39.028 74.340 1.00 11.79 86 LYS A CA 1
ATOM 637 C C . LYS A 1 86 ? 28.004 37.860 75.063 1.00 12.61 86 LYS A C 1
ATOM 638 O O . LYS A 1 86 ? 28.700 37.080 75.730 1.00 11.74 86 LYS A O 1
ATOM 644 N N . ALA A 1 87 ? 26.686 37.706 74.960 1.00 11.00 87 ALA A N 1
ATOM 645 C CA . ALA A 1 87 ? 25.983 36.587 75.649 1.00 11.39 87 ALA A CA 1
ATOM 646 C C . ALA A 1 87 ? 26.431 35.278 75.060 1.00 11.23 87 ALA A C 1
ATOM 647 O O . ALA A 1 87 ? 26.599 34.262 75.771 1.00 12.56 87 ALA A O 1
ATOM 649 N N . TRP A 1 88 ? 26.608 35.240 73.752 1.00 10.76 88 TRP A N 1
ATOM 650 C CA . TRP A 1 88 ? 27.057 34.028 73.048 1.00 9.59 88 TRP A CA 1
ATOM 651 C C . TRP A 1 88 ? 28.474 33.634 73.447 1.00 10.62 88 TRP A C 1
ATOM 652 O O . TRP A 1 88 ? 28.717 32.491 73.802 1.00 12.10 88 TRP A O 1
ATOM 663 N N . ALA A 1 89 ? 29.356 34.594 73.538 1.00 11.51 89 ALA A N 1
ATOM 664 C CA . ALA A 1 89 ? 30.750 34.339 73.940 1.00 11.85 89 ALA A CA 1
ATOM 665 C C . ALA A 1 89 ? 30.761 33.759 75.336 1.00 12.57 89 ALA A C 1
ATOM 666 O O . ALA A 1 89 ? 31.569 32.854 75.592 1.00 13.04 89 ALA A O 1
ATOM 668 N N . LYS A 1 90 ? 29.937 34.259 76.226 1.00 13.25 90 LYS A N 1
ATOM 669 C CA . LYS A 1 90 ? 29.853 33.735 77.612 1.00 14.32 90 LYS A CA 1
ATOM 670 C C . LYS A 1 90 ? 29.431 32.295 77.708 1.00 14.55 90 LYS A C 1
ATOM 671 O O . LYS A 1 90 ? 29.749 31.650 78.693 1.00 17.16 90 LYS A O 1
ATOM 677 N N . SER A 1 91 ? 28.755 31.740 76.691 1.00 13.09 91 SER A N 1
ATOM 678 C CA . SER A 1 91 ? 28.367 30.333 76.623 1.00 12.60 91 SER A CA 1
ATOM 679 C C . SER A 1 91 ? 29.562 29.375 76.340 1.00 11.15 91 SER A C 1
ATOM 680 O O . SER A 1 91 ? 29.392 28.126 76.324 1.00 15.01 91 SER A O 1
ATOM 683 N N . TYR A 1 92 ? 30.733 29.959 76.086 1.00 12.40 92 TYR A N 1
ATOM 684 C CA . TYR A 1 92 ? 31.977 29.220 75.852 1.00 12.77 92 TYR A CA 1
ATOM 685 C C . TYR A 1 92 ? 33.019 29.679 76.886 1.00 13.48 92 TYR A C 1
ATOM 686 O O . TYR A 1 92 ? 34.015 30.288 76.531 1.00 15.36 92 TYR A O 1
ATOM 695 N N . PRO A 1 93 ? 32.819 29.351 78.173 1.00 15.97 93 PRO A N 1
ATOM 696 C CA . PRO A 1 93 ? 33.837 29.730 79.173 1.00 16.62 93 PRO A CA 1
ATOM 697 C C . PRO A 1 93 ? 35.220 29.135 78.936 1.00 17.47 93 PRO A C 1
ATOM 698 O O . PRO A 1 93 ? 36.191 29.760 79.374 1.00 19.54 93 PRO A O 1
ATOM 702 N N . GLU A 1 94 ? 35.273 28.022 78.207 1.00 17.85 94 GLU A N 1
ATOM 703 C CA . GLU A 1 94 ? 36.494 27.350 77.800 1.00 19.79 94 GLU A CA 1
ATOM 704 C C . GLU A 1 94 ? 37.381 28.057 76.763 1.00 19.28 94 GLU A C 1
ATOM 705 O O . GLU A 1 94 ? 38.471 27.624 76.505 1.00 20.34 94 GLU A O 1
ATOM 711 N N . ASN A 1 95 ? 36.927 29.157 76.185 1.00 18.01 95 ASN A N 1
ATOM 712 C CA . ASN A 1 95 ? 37.512 29.724 74.989 1.00 16.52 95 ASN A CA 1
ATOM 713 C C . ASN A 1 95 ? 38.457 30.842 75.346 1.00 17.21 95 ASN A C 1
ATOM 714 O O . ASN A 1 95 ? 38.016 31.850 75.911 1.00 19.22 95 ASN A O 1
ATOM 719 N N . LYS A 1 96 ? 39.738 30.682 75.026 1.00 18.12 96 LYS A N 1
ATOM 720 C CA . LYS A 1 96 ? 40.740 31.736 75.268 1.00 19.25 96 LYS A CA 1
ATOM 721 C C . LYS A 1 96 ? 41.217 32.447 73.972 1.00 19.22 96 LYS A C 1
ATOM 722 O O . LYS A 1 96 ? 41.894 33.513 74.054 1.00 20.53 96 LYS A O 1
ATOM 728 N N . HIS A 1 97 ? 40.936 31.893 72.792 1.00 19.03 97 HIS A N 1
ATOM 729 C CA . HIS A 1 97 ? 41.590 32.374 71.529 1.00 19.28 97 HIS A CA 1
ATOM 730 C C . HIS A 1 97 ? 40.630 32.868 70.422 1.00 19.12 97 HIS A C 1
ATOM 731 O O . HIS A 1 97 ? 41.090 33.480 69.462 1.00 22.14 97 HIS A O 1
ATOM 738 N N . VAL A 1 98 ? 39.354 32.516 70.467 1.00 16.72 98 VAL A N 1
ATOM 739 C CA . VAL A 1 98 ? 38.394 32.982 69.458 1.00 16.46 98 VAL A CA 1
ATOM 740 C C . VAL A 1 98 ? 37.790 34.304 69.908 1.00 14.77 98 VAL A C 1
ATOM 741 O O . VAL A 1 98 ? 37.255 34.389 71.024 1.00 14.97 98 VAL A O 1
ATOM 745 N N . LYS A 1 99 ? 37.875 35.347 69.048 1.00 14.45 99 LYS A N 1
ATOM 746 C CA . LYS A 1 99 ? 37.255 36.647 69.324 1.00 14.63 99 LYS A CA 1
ATOM 747 C C . LYS A 1 99 ? 35.909 36.719 68.561 1.00 13.64 99 LYS A C 1
ATOM 748 O O . LYS A 1 99 ? 35.916 36.559 67.345 1.00 14.76 99 LYS A O 1
ATOM 754 N N . PHE A 1 100 ? 34.831 37.044 69.246 1.00 12.37 100 PHE A N 1
ATOM 755 C CA . PHE A 1 100 ? 33.490 37.169 68.660 1.00 10.51 100 PHE A CA 1
ATOM 756 C C . PHE A 1 100 ? 33.256 38.609 68.260 1.00 11.71 100 PHE A C 1
ATOM 757 O O . PHE A 1 100 ? 33.294 39.480 69.153 1.00 14.70 100 PHE A O 1
ATOM 765 N N . LEU A 1 101 ? 33.053 38.856 66.966 1.00 10.02 101 LEU A N 1
ATOM 766 C CA . LEU A 1 101 ? 32.859 40.188 66.408 1.00 10.25 101 LEU A CA 1
ATOM 767 C C . LEU A 1 101 ? 31.502 40.412 65.752 1.00 11.26 101 LEU A C 1
ATOM 768 O O . LEU A 1 101 ? 31.038 39.575 65.017 1.00 12.14 101 LEU A O 1
ATOM 773 N N . ALA A 1 102 ? 30.889 41.551 66.023 1.00 10.46 102 ALA A N 1
ATOM 774 C CA . ALA A 1 102 ? 29.533 41.869 65.637 1.00 10.18 102 ALA A CA 1
ATOM 775 C C . ALA A 1 102 ? 29.455 42.748 64.369 1.00 11.09 102 ALA A C 1
ATOM 776 O O . ALA A 1 102 ? 30.073 43.843 64.281 1.00 11.83 102 ALA A O 1
ATOM 778 N N . ASP A 1 103 ? 28.719 42.247 63.396 1.00 9.56 103 ASP A N 1
ATOM 779 C CA . ASP A 1 103 ? 28.369 42.981 62.137 1.00 9.10 103 ASP A CA 1
ATOM 780 C C . ASP A 1 103 ? 26.809 43.028 62.016 1.00 9.97 103 ASP A C 1
ATOM 781 O O . ASP A 1 103 ? 26.241 42.629 60.993 1.00 11.04 103 ASP A O 1
ATOM 786 N N . GLY A 1 104 ? 26.151 43.507 63.040 1.00 9.97 104 GLY A N 1
ATOM 787 C CA . GLY A 1 104 ? 24.700 43.376 63.174 1.00 11.36 104 GLY A CA 1
ATOM 788 C C . GLY A 1 104 ? 23.830 44.139 62.185 1.00 10.69 104 GLY A C 1
ATOM 789 O O . GLY A 1 104 ? 22.626 43.883 62.153 1.00 11.51 104 GLY A O 1
ATOM 790 N N . SER A 1 105 ? 24.412 45.028 61.375 1.00 10.36 105 SER A N 1
ATOM 791 C CA . SER A 1 105 ? 23.692 45.678 60.297 1.00 11.17 105 SER A CA 1
ATOM 792 C C . SER A 1 105 ? 24.014 45.063 58.920 1.00 11.42 105 SER A C 1
ATOM 793 O O . SER A 1 105 ? 23.536 45.543 57.854 1.00 13.39 105 SER A O 1
ATOM 796 N N . ALA A 1 106 ? 24.817 43.999 58.923 1.00 11.87 106 ALA A N 1
ATOM 797 C CA . ALA A 1 106 ? 25.284 43.257 57.727 1.00 11.85 106 ALA A CA 1
ATOM 798 C C . ALA A 1 106 ? 26.194 44.084 56.775 1.00 11.77 106 ALA A C 1
ATOM 799 O O . ALA A 1 106 ? 26.441 43.693 55.626 1.00 12.90 106 ALA A O 1
ATOM 801 N N . THR A 1 107 ? 26.716 45.198 57.261 1.00 11.59 107 THR A N 1
ATOM 802 C CA . THR A 1 107 ? 27.515 46.080 56.390 1.00 13.51 107 THR A CA 1
ATOM 803 C C . THR A 1 107 ? 28.775 45.422 55.861 1.00 13.60 107 THR A C 1
ATOM 804 O O . THR A 1 107 ? 29.026 45.417 54.621 1.00 13.56 107 THR A O 1
ATOM 808 N N . TYR A 1 108 ? 29.565 44.813 56.764 1.00 12.00 108 TYR A N 1
ATOM 809 C CA . TYR A 1 108 ? 30.819 44.187 56.385 1.00 11.54 108 TYR A CA 1
ATOM 810 C C . TYR A 1 108 ? 30.556 42.950 55.541 1.00 11.13 108 TYR A C 1
ATOM 811 O O . TYR A 1 108 ? 31.219 42.674 54.524 1.00 12.39 108 TYR A O 1
ATOM 820 N N . THR A 1 109 ? 29.486 42.213 55.878 1.00 10.52 109 THR A N 1
ATOM 821 C CA . THR A 1 109 ? 29.084 41.003 55.170 1.00 11.24 109 THR A CA 1
ATOM 822 C C . THR A 1 109 ? 28.759 41.347 53.707 1.00 12.50 109 THR A C 1
ATOM 823 O O . THR A 1 109 ? 29.199 40.660 52.832 1.00 13.29 109 THR A O 1
ATOM 827 N N . HIS A 1 110 ? 28.056 42.442 53.445 1.00 13.09 110 HIS A N 1
ATOM 828 C CA . HIS A 1 110 ? 27.840 42.859 52.027 1.00 13.87 110 HIS A CA 1
ATOM 829 C C . HIS A 1 110 ? 29.139 43.302 51.356 1.00 15.46 110 HIS A C 1
ATOM 830 O O . HIS A 1 110 ? 29.304 43.021 50.158 1.00 17.05 110 HIS A O 1
ATOM 837 N N . ALA A 1 111 ? 30.083 43.893 52.090 1.00 13.79 111 ALA A N 1
ATOM 838 C CA . ALA A 1 111 ? 31.359 44.266 51.490 1.00 15.13 111 ALA A CA 1
ATOM 839 C C . ALA A 1 111 ? 32.198 43.063 51.061 1.00 14.52 111 ALA A C 1
ATOM 840 O O . ALA A 1 111 ? 33.000 43.182 50.097 1.00 17.83 111 ALA A O 1
ATOM 842 N N . LEU A 1 112 ? 31.967 41.906 51.691 1.00 13.80 112 LEU A N 1
ATOM 843 C CA . LEU A 1 112 ? 32.586 40.662 51.355 1.00 13.53 112 LEU A CA 1
ATOM 844 C C . LEU A 1 112 ? 31.822 39.908 50.221 1.00 13.96 112 LEU A C 1
ATOM 845 O O . LEU A 1 112 ? 32.254 38.858 49.762 1.00 14.62 112 LEU A O 1
ATOM 850 N N . GLY A 1 113 ? 30.669 40.423 49.811 1.00 13.66 113 GLY A N 1
ATOM 851 C CA . GLY A 1 113 ? 29.755 39.712 48.931 1.00 15.46 113 GLY A CA 1
ATOM 852 C C . GLY A 1 113 ? 29.118 38.460 49.451 1.00 14.70 113 GLY A C 1
ATOM 853 O O . GLY A 1 113 ? 28.748 37.556 48.660 1.00 15.00 113 GLY A O 1
ATOM 854 N N . LEU A 1 114 ? 29.029 38.351 50.794 1.00 13.54 114 LEU A N 1
ATOM 855 C CA . LEU A 1 114 ? 28.625 37.095 51.422 1.00 13.53 114 LEU A CA 1
ATOM 856 C C . LEU A 1 114 ? 27.256 37.120 52.091 1.00 12.88 114 LEU A C 1
ATOM 857 O O . LEU A 1 114 ? 26.943 36.234 52.903 1.00 14.23 114 LEU A O 1
ATOM 862 N N . GLU A 1 115 ? 26.434 38.068 51.703 1.00 14.09 115 GLU A N 1
ATOM 863 C CA . GLU A 1 115 ? 25.077 38.151 52.240 1.00 14.60 115 GLU A CA 1
ATOM 864 C C . GLU A 1 115 ? 24.269 36.886 51.880 1.00 15.27 115 GLU A C 1
ATOM 865 O O . GLU A 1 115 ? 24.456 36.244 50.813 1.00 16.31 115 GLU A O 1
ATOM 871 N N . LEU A 1 116 ? 23.337 36.517 52.753 1.00 14.91 116 LEU A N 1
ATOM 872 C CA . LEU A 1 116 ? 22.495 35.341 52.594 1.00 14.71 116 LEU A CA 1
ATOM 873 C C . LEU A 1 116 ? 21.064 35.725 53.012 1.00 16.14 116 LEU A C 1
ATOM 874 O O . LEU A 1 116 ? 20.838 36.233 54.131 1.00 12.60 116 LEU A O 1
ATOM 879 N N . ASP A 1 117 ? 20.092 35.448 52.137 1.00 16.59 117 ASP A N 1
ATOM 880 C CA . ASP A 1 117 ? 18.700 35.778 52.454 1.00 17.18 117 ASP A CA 1
ATOM 881 C C . ASP A 1 117 ? 18.032 34.675 53.234 1.00 16.35 117 ASP A C 1
ATOM 882 O O . ASP A 1 117 ? 17.717 33.631 52.695 1.00 15.36 117 ASP A O 1
ATOM 887 N N . LEU A 1 118 ? 17.831 34.895 54.541 1.00 14.28 118 LEU A N 1
ATOM 888 C CA . LEU A 1 118 ? 17.150 33.986 55.426 1.00 14.67 118 LEU A CA 1
ATOM 889 C C . LEU A 1 118 ? 15.794 34.513 55.890 1.00 16.13 118 LEU A C 1
ATOM 890 O O . LEU A 1 118 ? 15.343 34.151 56.951 1.00 16.96 118 LEU A O 1
ATOM 895 N N . GLN A 1 119 ? 15.177 35.331 55.050 1.00 17.70 119 GLN A N 1
ATOM 896 C CA . GLN A 1 119 ? 13.840 35.952 55.306 1.00 20.01 119 GLN A CA 1
ATOM 897 C C . GLN A 1 119 ? 12.815 34.877 55.651 1.00 20.50 119 GLN A C 1
ATOM 898 O O . GLN A 1 119 ? 12.158 34.916 56.720 1.00 19.79 119 GLN A O 1
ATOM 904 N N . GLU A 1 120 ? 12.632 33.926 54.742 1.00 21.40 120 GLU A N 1
ATOM 905 C CA . GLU A 1 120 ? 11.654 32.832 54.981 1.00 22.98 120 GLU A CA 1
ATOM 906 C C . GLU A 1 120 ? 11.885 32.025 56.269 1.00 23.01 120 GLU A C 1
ATOM 907 O O . GLU A 1 120 ? 10.923 31.616 56.905 1.00 24.40 120 GLU A O 1
ATOM 913 N N . LYS A 1 121 ? 13.150 31.803 56.664 1.00 22.73 121 LYS A N 1
ATOM 914 C CA . LYS A 1 121 ? 13.520 31.038 57.827 1.00 21.96 121 LYS A CA 1
ATOM 915 C C . LYS A 1 121 ? 13.402 31.829 59.163 1.00 20.61 121 LYS A C 1
ATOM 916 O O . LYS A 1 121 ? 13.498 31.277 60.238 1.00 20.22 121 LYS A O 1
ATOM 922 N N . GLY A 1 122 ? 13.167 33.119 59.063 1.00 18.73 122 GLY A N 1
ATOM 923 C CA . GLY A 1 122 ? 12.952 33.961 60.217 1.00 15.64 122 GLY A CA 1
ATOM 924 C C . GLY A 1 122 ? 14.183 34.641 60.834 1.00 15.43 122 GLY A C 1
ATOM 925 O O . GLY A 1 122 ? 14.145 35.046 62.013 1.00 13.98 122 GLY A O 1
ATOM 926 N N . LEU A 1 123 ? 15.274 34.698 60.078 1.00 13.50 123 LEU A N 1
ATOM 927 C CA . LEU A 1 123 ? 16.511 35.405 60.511 1.00 13.82 123 LEU A CA 1
ATOM 928 C C . LEU A 1 123 ? 16.862 36.681 59.740 1.00 12.73 123 LEU A C 1
ATOM 929 O O . LEU A 1 123 ? 17.897 37.345 59.949 1.00 12.69 123 LEU A O 1
ATOM 934 N N . GLY A 1 124 ? 16.010 37.080 58.797 1.00 11.48 124 GLY A N 1
ATOM 935 C CA . GLY A 1 124 ? 16.339 38.208 57.956 1.00 10.29 124 GLY A CA 1
ATOM 936 C C . GLY A 1 124 ? 17.574 37.968 57.084 1.00 9.66 124 GLY A C 1
ATOM 937 O O . GLY A 1 124 ? 17.870 36.812 56.752 1.00 12.89 124 GLY A O 1
ATOM 938 N N . THR A 1 125 ? 18.352 39.021 56.845 1.00 12.05 125 THR A N 1
ATOM 939 C CA . THR A 1 125 ? 19.575 38.889 56.055 1.00 11.55 125 THR A CA 1
ATOM 940 C C . THR A 1 125 ? 20.753 38.610 56.980 1.00 12.20 125 THR A C 1
ATOM 941 O O . THR A 1 125 ? 20.912 39.305 57.994 1.00 10.86 125 THR A O 1
ATOM 945 N N . ARG A 1 126 ? 21.519 37.596 56.655 1.00 10.63 126 ARG A N 1
ATOM 946 C CA . ARG A 1 126 ? 22.647 37.142 57.510 1.00 10.61 126 ARG A CA 1
ATOM 947 C C . ARG A 1 126 ? 23.888 36.945 56.617 1.00 11.53 126 ARG A C 1
ATOM 948 O O . ARG A 1 126 ? 23.879 37.326 55.435 1.00 11.20 126 ARG A O 1
ATOM 956 N N . SER A 1 127 ? 24.948 36.431 57.197 1.00 10.15 127 SER A N 1
ATOM 957 C CA . SER A 1 127 ? 26.081 35.972 56.399 1.00 10.46 127 SER A CA 1
ATOM 958 C C . SER A 1 127 ? 25.972 34.498 56.054 1.00 11.25 127 SER A C 1
ATOM 959 O O . SER A 1 127 ? 25.556 33.648 56.871 1.00 11.45 127 SER A O 1
ATOM 962 N N . ARG A 1 128 ? 26.483 34.165 54.877 1.00 11.52 128 ARG A N 1
ATOM 963 C CA . ARG A 1 128 ? 26.861 32.785 54.513 1.00 12.58 128 ARG A CA 1
ATOM 964 C C . ARG A 1 128 ? 27.931 32.294 55.515 1.00 12.08 128 ARG A C 1
ATOM 965 O O . ARG A 1 128 ? 28.696 33.102 56.057 1.00 12.74 128 ARG A O 1
ATOM 973 N N . ARG A 1 129 ? 27.950 30.985 55.772 1.00 12.78 129 ARG A N 1
ATOM 974 C CA . ARG A 1 129 ? 28.999 30.356 56.562 1.00 11.14 129 ARG A CA 1
ATOM 975 C C . ARG A 1 129 ? 30.271 30.341 55.740 1.00 10.73 129 ARG A C 1
ATOM 976 O O . ARG A 1 129 ? 30.202 29.982 54.556 1.00 11.17 129 ARG A O 1
ATOM 984 N N . PHE A 1 130 ? 31.414 30.601 56.354 1.00 10.06 130 PHE A N 1
ATOM 985 C CA . PHE A 1 130 ? 32.687 30.585 55.544 1.00 11.12 130 PHE A CA 1
ATOM 986 C C . PHE A 1 130 ? 33.853 30.562 56.492 1.00 11.88 130 PHE A C 1
ATOM 987 O O . PHE A 1 130 ? 33.711 30.875 57.667 1.00 11.23 130 PHE A O 1
ATOM 995 N N . ALA A 1 131 ? 35.024 30.234 55.941 1.00 11.79 131 ALA A N 1
ATOM 996 C CA . ALA A 1 131 ? 36.290 30.451 56.641 1.00 11.61 131 ALA A CA 1
ATOM 997 C C . ALA A 1 131 ? 37.304 31.012 55.657 1.00 11.84 131 ALA A C 1
ATOM 998 O O . ALA A 1 131 ? 37.436 30.466 54.547 1.00 12.45 131 ALA A O 1
ATOM 1000 N N . LEU A 1 132 ? 37.999 32.080 56.040 1.00 11.05 132 LEU A N 1
ATOM 1001 C CA . LEU A 1 132 ? 39.118 32.635 55.228 1.00 11.83 132 LEU A CA 1
ATOM 1002 C C . LEU A 1 132 ? 40.421 32.524 56.003 1.00 11.77 132 LEU A C 1
ATOM 1003 O O . LEU A 1 132 ? 40.427 32.732 57.202 1.00 11.63 132 LEU A O 1
ATOM 1008 N N . LEU A 1 133 ? 41.503 32.279 55.263 1.00 13.20 133 LEU A N 1
ATOM 1009 C CA . LEU A 1 133 ? 42.858 32.472 55.767 1.00 12.67 133 LEU A CA 1
ATOM 1010 C C . LEU A 1 133 ? 43.390 33.732 55.095 1.00 12.81 133 LEU A C 1
ATOM 1011 O O . LEU A 1 133 ? 43.407 33.768 53.860 1.00 12.70 133 LEU A O 1
ATOM 1016 N N . VAL A 1 134 ? 43.812 34.704 55.865 1.00 12.47 134 VAL A N 1
ATOM 1017 C CA . VAL A 1 134 ? 44.194 36.050 55.336 1.00 13.47 134 VAL A CA 1
ATOM 1018 C C . VAL A 1 134 ? 45.599 36.435 55.878 1.00 14.94 134 VAL A C 1
ATOM 1019 O O . VAL A 1 134 ? 45.754 36.567 57.089 1.00 15.20 134 VAL A O 1
ATOM 1023 N N . ASP A 1 135 ? 46.578 36.715 54.986 1.00 15.77 135 ASP A N 1
ATOM 1024 C CA . ASP A 1 135 ? 47.937 37.014 55.407 1.00 16.95 135 ASP A CA 1
ATOM 1025 C C . ASP A 1 135 ? 48.283 38.429 54.930 1.00 17.95 135 ASP A C 1
ATOM 1026 O O . ASP A 1 135 ? 48.370 38.674 53.687 1.00 18.55 135 ASP A O 1
ATOM 1031 N N . ASP A 1 136 ? 48.421 39.328 55.919 1.00 18.63 136 ASP A N 1
ATOM 1032 C CA . ASP A 1 136 ? 48.593 40.778 55.700 1.00 18.75 136 ASP A CA 1
ATOM 1033 C C . ASP A 1 136 ? 47.678 41.256 54.565 1.00 17.77 136 ASP A C 1
ATOM 1034 O O . ASP A 1 136 ? 48.116 41.733 53.493 1.00 18.77 136 ASP A O 1
ATOM 1039 N N . LEU A 1 137 ? 46.385 41.064 54.811 1.00 16.13 137 LEU A N 1
ATOM 1040 C CA . LEU A 1 137 ? 45.289 41.520 53.954 1.00 15.46 137 LEU A CA 1
ATOM 1041 C C . LEU A 1 137 ? 45.089 40.718 52.683 1.00 15.78 137 LEU A C 1
ATOM 1042 O O . LEU A 1 137 ? 44.084 40.909 52.013 1.00 16.13 137 LEU A O 1
ATOM 1047 N N . LYS A 1 138 ? 45.954 39.768 52.358 1.00 16.14 138 LYS A N 1
ATOM 1048 C CA . LYS A 1 138 ? 45.790 38.983 51.127 1.00 18.44 138 LYS A CA 1
ATOM 1049 C C . LYS A 1 138 ? 45.078 37.678 51.458 1.00 17.28 138 LYS A C 1
ATOM 1050 O O . LYS A 1 138 ? 45.526 36.930 52.310 1.00 16.96 138 LYS A O 1
ATOM 1056 N N . VAL A 1 139 ? 43.959 37.407 50.795 1.00 16.73 139 VAL A N 1
ATOM 1057 C CA . VAL A 1 139 ? 43.225 36.143 50.998 1.00 16.18 139 VAL A CA 1
ATOM 1058 C C . VAL A 1 139 ? 43.993 34.943 50.391 1.00 16.04 139 VAL A C 1
ATOM 1059 O O . VAL A 1 139 ? 44.268 34.872 49.167 1.00 17.21 139 VAL A O 1
ATOM 1063 N N . LYS A 1 140 ? 44.421 34.032 51.253 1.00 16.23 140 LYS A N 1
ATOM 1064 C CA . LYS A 1 140 ? 45.188 32.822 50.881 1.00 17.86 140 LYS A CA 1
ATOM 1065 C C . LYS A 1 140 ? 44.326 31.572 50.744 1.00 18.51 140 LYS A C 1
ATOM 1066 O O . LYS A 1 140 ? 44.673 30.605 50.047 1.00 20.39 140 LYS A O 1
ATOM 1072 N N . ALA A 1 141 ? 43.192 31.561 51.438 1.00 17.71 141 ALA A N 1
ATOM 1073 C CA . ALA A 1 141 ? 42.204 30.506 51.303 1.00 16.03 141 ALA A CA 1
ATOM 1074 C C . ALA A 1 141 ? 40.822 31.090 51.525 1.00 16.55 141 ALA A C 1
ATOM 1075 O O . ALA A 1 141 ? 40.638 31.949 52.400 1.00 15.00 141 ALA A O 1
ATOM 1077 N N . ALA A 1 142 ? 39.863 30.623 50.739 1.00 16.21 142 ALA A N 1
ATOM 1078 C CA . ALA A 1 142 ? 38.475 31.089 50.839 1.00 15.10 142 ALA A CA 1
ATOM 1079 C C . ALA A 1 142 ? 37.552 29.902 50.681 1.00 16.71 142 ALA A C 1
ATOM 1080 O O . ALA A 1 142 ? 37.381 29.419 49.562 1.00 17.27 142 ALA A O 1
ATOM 1082 N N . ASN A 1 143 ? 37.028 29.437 51.838 1.00 14.68 143 ASN A N 1
ATOM 1083 C CA . ASN A 1 143 ? 36.179 28.236 51.927 1.00 15.31 143 ASN A CA 1
ATOM 1084 C C . ASN A 1 143 ? 34.766 28.662 52.286 1.00 15.19 143 ASN A C 1
ATOM 1085 O O . ASN A 1 143 ? 34.444 28.847 53.437 1.00 14.34 143 ASN A O 1
ATOM 1090 N N . ILE A 1 144 ? 33.957 28.836 51.248 1.00 15.22 144 ILE A N 1
ATOM 1091 C CA . ILE A 1 144 ? 32.681 29.550 51.326 1.00 14.45 144 ILE A CA 1
ATOM 1092 C C . ILE A 1 144 ? 31.523 28.636 50.995 1.00 15.95 144 ILE A C 1
ATOM 1093 O O . ILE A 1 144 ? 31.553 27.943 49.974 1.00 15.09 144 ILE A O 1
ATOM 1098 N N . GLU A 1 145 ? 30.573 28.541 51.917 1.00 14.74 145 GLU A N 1
ATOM 1099 C CA . GLU A 1 145 ? 29.384 27.676 51.784 1.00 15.11 145 GLU A CA 1
ATOM 1100 C C . GLU A 1 145 ? 28.371 28.401 50.876 1.00 15.92 145 GLU A C 1
ATOM 1101 O O . GLU A 1 145 ? 28.366 29.608 50.790 1.00 16.20 145 GLU A O 1
ATOM 1107 N N . GLY A 1 146 ? 27.451 27.642 50.273 1.00 17.07 146 GLY A N 1
ATOM 1108 C CA . GLY A 1 146 ? 26.307 28.248 49.557 1.00 18.57 146 GLY A CA 1
ATOM 1109 C C . GLY A 1 146 ? 25.382 29.086 50.440 1.00 18.34 146 GLY A C 1
ATOM 1110 O O . GLY A 1 146 ? 25.021 30.239 50.081 1.00 19.81 146 GLY A O 1
ATOM 1111 N N . GLY A 1 147 ? 25.027 28.505 51.579 1.00 17.44 147 GLY A N 1
ATOM 1112 C CA . GLY A 1 147 ? 24.170 29.094 52.610 1.00 16.89 147 GLY A CA 1
ATOM 1113 C C . GLY A 1 147 ? 24.744 28.839 54.017 1.00 16.67 147 GLY A C 1
ATOM 1114 O O . GLY A 1 147 ? 25.899 29.250 54.298 1.00 16.47 147 GLY A O 1
ATOM 1115 N N . GLY A 1 148 ? 23.992 28.174 54.882 1.00 16.58 148 GLY A N 1
ATOM 1116 C CA . GLY A 1 148 ? 24.450 27.793 56.203 1.00 16.80 148 GLY A CA 1
ATOM 1117 C C . GLY A 1 148 ? 24.849 26.357 56.453 1.00 16.14 148 GLY A C 1
ATOM 1118 O O . GLY A 1 148 ? 25.049 25.943 57.585 1.00 17.58 148 GLY A O 1
ATOM 1119 N N . GLU A 1 149 ? 24.943 25.560 55.385 1.00 16.87 149 GLU A N 1
ATOM 1120 C CA . GLU A 1 149 ? 25.410 24.218 55.523 1.00 16.01 149 GLU A CA 1
ATOM 1121 C C . GLU A 1 149 ? 26.844 24.158 56.041 1.00 14.80 149 GLU A C 1
ATOM 1122 O O . GLU A 1 149 ? 27.512 25.182 56.135 1.00 15.14 149 GLU A O 1
ATOM 1128 N N . PHE A 1 150 ? 27.315 22.963 56.347 1.00 15.31 150 PHE A N 1
ATOM 1129 C CA . PHE A 1 150 ? 28.652 22.793 56.952 1.00 14.92 150 PHE A CA 1
ATOM 1130 C C . PHE A 1 150 ? 29.425 21.684 56.224 1.00 15.83 150 PHE A C 1
ATOM 1131 O O . PHE A 1 150 ? 29.285 20.531 56.574 1.00 18.83 150 PHE A O 1
ATOM 1139 N N . THR A 1 151 ? 30.159 22.054 55.186 1.00 15.84 151 THR A N 1
ATOM 1140 C CA . THR A 1 151 ? 30.832 21.096 54.288 1.00 16.15 151 THR A CA 1
ATOM 1141 C C . THR A 1 151 ? 32.278 21.453 53.984 1.00 16.70 151 THR A C 1
ATOM 1142 O O . THR A 1 151 ? 33.096 20.551 53.785 1.00 17.95 151 THR A O 1
ATOM 1146 N N . VAL A 1 152 ? 32.612 22.741 53.909 1.00 16.53 152 VAL A N 1
ATOM 1147 C CA . VAL A 1 152 ? 33.956 23.185 53.527 1.00 16.03 152 VAL A CA 1
ATOM 1148 C C . VAL A 1 152 ? 34.599 24.211 54.458 1.00 15.03 152 VAL A C 1
ATOM 1149 O O . VAL A 1 152 ? 35.782 24.543 54.263 1.00 15.03 152 VAL A O 1
ATOM 1153 N N . SER A 1 153 ? 33.856 24.689 55.480 1.00 14.59 153 SER A N 1
ATOM 1154 C CA . SER A 1 153 ? 34.264 25.889 56.228 1.00 13.69 153 SER A CA 1
ATOM 1155 C C . SER A 1 153 ? 34.769 25.598 57.678 1.00 12.41 153 SER A C 1
ATOM 1156 O O . SER A 1 153 ? 34.901 26.522 58.486 1.00 10.70 153 SER A O 1
ATOM 1159 N N . SER A 1 154 ? 35.042 24.323 58.000 1.00 12.06 154 SER A N 1
ATOM 1160 C CA . SER A 1 154 ? 35.523 23.919 59.322 1.00 13.07 154 SER A CA 1
ATOM 1161 C C . SER A 1 154 ? 36.990 24.344 59.599 1.00 12.88 154 SER A C 1
ATOM 1162 O O . SER A 1 154 ? 37.822 24.604 58.662 1.00 13.14 154 SER A O 1
ATOM 1165 N N . ALA A 1 155 ? 37.303 24.329 60.885 1.00 13.74 155 ALA A N 1
ATOM 1166 C CA . ALA A 1 155 ? 38.702 24.525 61.344 1.00 14.22 155 ALA A CA 1
ATOM 1167 C C . ALA A 1 155 ? 39.650 23.486 60.719 1.00 16.36 155 ALA A C 1
ATOM 1168 O O . ALA A 1 155 ? 40.712 23.826 60.244 1.00 17.67 155 ALA A O 1
ATOM 1170 N N . GLU A 1 156 ? 39.168 22.270 60.632 1.00 16.76 156 GLU A N 1
ATOM 1171 C CA . GLU A 1 156 ? 39.945 21.150 60.093 1.00 18.11 156 GLU A CA 1
ATOM 1172 C C . GLU A 1 156 ? 40.321 21.452 58.637 1.00 19.31 156 GLU A C 1
ATOM 1173 O O . GLU A 1 156 ? 41.441 21.194 58.192 1.00 19.43 156 GLU A O 1
ATOM 1179 N N . ASP A 1 157 ? 39.415 22.029 57.841 1.00 20.39 157 ASP A N 1
ATOM 1180 C CA . ASP A 1 157 ? 39.753 22.317 56.437 1.00 20.90 157 ASP A CA 1
ATOM 1181 C C . ASP A 1 157 ? 40.652 23.534 56.168 1.00 21.53 157 ASP A C 1
ATOM 1182 O O . ASP A 1 157 ? 41.216 23.682 55.078 1.00 22.19 157 ASP A O 1
ATOM 1187 N N . ILE A 1 158 ? 40.779 24.447 57.140 1.00 19.29 158 ILE A N 1
ATOM 1188 C CA . ILE A 1 158 ? 41.774 25.482 57.063 1.00 19.24 158 ILE A CA 1
ATOM 1189 C C . ILE A 1 158 ? 43.095 24.861 57.498 1.00 18.32 158 ILE A C 1
ATOM 1190 O O . ILE A 1 158 ? 44.099 25.049 56.858 1.00 18.63 158 ILE A O 1
ATOM 1195 N N . LEU A 1 159 ? 43.050 24.074 58.569 1.00 18.70 159 LEU A N 1
ATOM 1196 C CA . LEU A 1 159 ? 44.288 23.452 59.097 1.00 19.12 159 LEU A CA 1
ATOM 1197 C C . LEU A 1 159 ? 45.019 22.610 58.041 1.00 19.77 159 LEU A C 1
ATOM 1198 O O . LEU A 1 159 ? 46.276 22.656 57.957 1.00 20.52 159 LEU A O 1
ATOM 1203 N N . LYS A 1 160 ? 44.291 21.925 57.191 1.00 20.31 160 LYS A N 1
ATOM 1204 C CA . LYS A 1 160 ? 44.923 20.870 56.378 1.00 22.19 160 LYS A CA 1
ATOM 1205 C C . LYS A 1 160 ? 45.791 21.424 55.274 1.00 23.81 160 LYS A C 1
ATOM 1206 O O . LYS A 1 160 ? 46.669 20.682 54.747 1.00 23.44 160 LYS A O 1
ATOM 1212 N N . ASP A 1 161 ? 45.545 22.684 54.897 1.00 24.44 161 ASP A N 1
ATOM 1213 C CA . ASP A 1 161 ? 46.309 23.368 53.861 1.00 25.97 161 ASP A CA 1
ATOM 1214 C C . ASP A 1 161 ? 47.299 24.422 54.412 1.00 26.63 161 ASP A C 1
ATOM 1215 O O . ASP A 1 161 ? 47.840 25.221 53.637 1.00 27.07 161 ASP A O 1
ATOM 1220 N N . LEU A 1 162 ? 47.496 24.461 55.736 1.00 27.17 162 LEU A N 1
ATOM 1221 C CA . LEU A 1 162 ? 48.541 25.299 56.359 1.00 27.74 162 LEU A CA 1
ATOM 1222 C C . LEU A 1 162 ? 49.884 24.553 56.273 1.00 29.50 162 LEU A C 1
ATOM 1223 O O . LEU A 1 162 ? 50.944 25.182 56.426 1.00 32.06 162 LEU A O 1
ATOM 1229 N N . MET B 1 1 ? 46.931 15.921 96.452 1.00 41.62 1 MET B N 1
ATOM 1230 C CA . MET B 1 1 ? 48.262 16.392 95.970 1.00 41.14 1 MET B CA 1
ATOM 1231 C C . MET B 1 1 ? 48.088 17.602 95.057 1.00 39.01 1 MET B C 1
ATOM 1232 O O . MET B 1 1 ? 46.986 17.845 94.607 1.00 39.56 1 MET B O 1
ATOM 1237 N N . ALA B 1 2 ? 49.165 18.365 94.805 1.00 35.71 2 ALA B N 1
ATOM 1238 C CA . ALA B 1 2 ? 49.207 19.311 93.676 1.00 32.93 2 ALA B CA 1
ATOM 1239 C C . ALA B 1 2 ? 49.162 18.585 92.301 1.00 29.71 2 ALA B C 1
ATOM 1240 O O . ALA B 1 2 ? 49.547 17.407 92.203 1.00 29.22 2 ALA B O 1
ATOM 1242 N N . PRO B 1 3 ? 48.684 19.248 91.245 1.00 26.77 3 PRO B N 1
ATOM 1243 C CA . PRO B 1 3 ? 48.635 18.585 89.932 1.00 24.13 3 PRO B CA 1
ATOM 1244 C C . PRO B 1 3 ? 50.008 18.181 89.417 1.00 22.38 3 PRO B C 1
ATOM 1245 O O . PRO B 1 3 ? 51.001 18.911 89.560 1.00 23.01 3 PRO B O 1
ATOM 1249 N N . ILE B 1 4 ? 50.072 16.992 88.844 1.00 19.70 4 ILE B N 1
ATOM 1250 C CA . ILE B 1 4 ? 51.262 16.508 88.166 1.00 18.38 4 ILE B CA 1
ATOM 1251 C C . ILE B 1 4 ? 51.778 17.548 87.181 1.00 18.81 4 ILE B C 1
ATOM 1252 O O . ILE B 1 4 ? 51.003 18.240 86.528 1.00 17.10 4 ILE B O 1
ATOM 1257 N N . ALA B 1 5 ? 53.103 17.653 87.091 1.00 16.59 5 ALA B N 1
ATOM 1258 C CA . ALA B 1 5 ? 53.755 18.695 86.307 1.00 17.78 5 ALA B CA 1
ATOM 1259 C C . ALA B 1 5 ? 54.983 18.158 85.589 1.00 17.14 5 ALA B C 1
ATOM 1260 O O . ALA B 1 5 ? 55.584 17.130 85.988 1.00 17.34 5 ALA B O 1
ATOM 1262 N N . VAL B 1 6 ? 55.374 18.865 84.546 1.00 16.93 6 VAL B N 1
ATOM 1263 C CA . VAL B 1 6 ? 56.600 18.598 83.807 1.00 17.53 6 VAL B CA 1
ATOM 1264 C C . VAL B 1 6 ? 57.770 18.589 84.824 1.00 17.26 6 VAL B C 1
ATOM 1265 O O . VAL B 1 6 ? 57.880 19.451 85.676 1.00 19.91 6 VAL B O 1
ATOM 1269 N N . GLY B 1 7 ? 58.644 17.596 84.744 1.00 17.46 7 GLY B N 1
ATOM 1270 C CA . GLY B 1 7 ? 59.700 17.391 85.727 1.00 18.17 7 GLY B CA 1
ATOM 1271 C C . GLY B 1 7 ? 59.427 16.398 86.817 1.00 18.83 7 GLY B C 1
ATOM 1272 O O . GLY B 1 7 ? 60.364 15.891 87.453 1.00 21.19 7 GLY B O 1
ATOM 1273 N N . ASP B 1 8 ? 58.165 16.080 87.070 1.00 18.03 8 ASP B N 1
ATOM 1274 C CA . ASP B 1 8 ? 57.820 15.206 88.162 1.00 17.49 8 ASP B CA 1
ATOM 1275 C C . ASP B 1 8 ? 58.033 13.756 87.695 1.00 17.87 8 ASP B C 1
ATOM 1276 O O . ASP B 1 8 ? 57.882 13.458 86.519 1.00 18.21 8 ASP B O 1
ATOM 1281 N N . VAL B 1 9 ? 58.350 12.888 88.643 1.00 18.97 9 VAL B N 1
ATOM 1282 C CA . VAL B 1 9 ? 58.249 11.460 88.403 1.00 19.53 9 VAL B CA 1
ATOM 1283 C C . VAL B 1 9 ? 56.792 11.078 88.519 1.00 19.73 9 VAL B C 1
ATOM 1284 O O . VAL B 1 9 ? 56.114 11.426 89.461 1.00 21.74 9 VAL B O 1
ATOM 1288 N N . LEU B 1 10 ? 56.323 10.273 87.593 1.00 19.17 10 LEU B N 1
ATOM 1289 C CA . LEU B 1 10 ? 54.979 9.771 87.672 1.00 20.40 10 LEU B CA 1
ATOM 1290 C C . LEU B 1 10 ? 54.752 8.901 88.924 1.00 19.92 10 LEU B C 1
ATOM 1291 O O . LEU B 1 10 ? 55.576 8.019 89.219 1.00 20.61 10 LEU B O 1
ATOM 1296 N N . PRO B 1 11 ? 53.706 9.083 89.718 1.00 19.87 11 PRO B N 1
ATOM 1297 C CA . PRO B 1 11 ? 53.461 8.176 90.841 1.00 19.85 11 PRO B CA 1
ATOM 1298 C C . PRO B 1 11 ? 53.115 6.765 90.379 1.00 18.72 11 PRO B C 1
ATOM 1299 O O . PRO B 1 11 ? 52.651 6.571 89.240 1.00 18.20 11 PRO B O 1
ATOM 1303 N N . ASP B 1 12 ? 53.340 5.789 91.278 1.00 19.29 12 ASP B N 1
ATOM 1304 C CA . ASP B 1 12 ? 52.887 4.425 91.021 1.00 19.74 12 ASP B CA 1
ATOM 1305 C C . ASP B 1 12 ? 51.430 4.253 91.462 1.00 20.06 12 ASP B C 1
ATOM 1306 O O . ASP B 1 12 ? 50.855 5.101 92.151 1.00 21.34 12 ASP B O 1
ATOM 1311 N N . GLY B 1 13 ? 50.805 3.188 90.964 1.00 20.35 13 GLY B N 1
ATOM 1312 C CA . GLY B 1 13 ? 49.462 2.789 91.354 1.00 20.28 13 GLY B CA 1
ATOM 1313 C C . GLY B 1 13 ? 49.019 1.599 90.529 1.00 19.27 13 GLY B C 1
ATOM 1314 O O . GLY B 1 13 ? 49.695 1.171 89.566 1.00 19.57 13 GLY B O 1
ATOM 1315 N N . LYS B 1 14 ? 47.863 1.029 90.902 1.00 17.68 14 LYS B N 1
ATOM 1316 C CA . LYS B 1 14 ? 47.362 -0.162 90.287 1.00 17.56 14 LYS B CA 1
ATOM 1317 C C . LYS B 1 14 ? 46.147 0.167 89.458 1.00 16.06 14 LYS B C 1
ATOM 1318 O O . LYS B 1 14 ? 45.225 0.768 89.998 1.00 17.07 14 LYS B O 1
ATOM 1324 N N . LEU B 1 15 ? 46.148 -0.217 88.184 1.00 13.48 15 LEU B N 1
ATOM 1325 C CA . LEU B 1 15 ? 44.986 -0.026 87.288 1.00 12.17 15 LEU B CA 1
ATOM 1326 C C . LEU B 1 15 ? 44.422 -1.352 86.782 1.00 13.50 15 LEU B C 1
ATOM 1327 O O . LEU B 1 15 ? 45.159 -2.331 86.674 1.00 14.64 15 LEU B O 1
ATOM 1332 N N . ALA B 1 16 ? 43.119 -1.429 86.498 1.00 10.96 1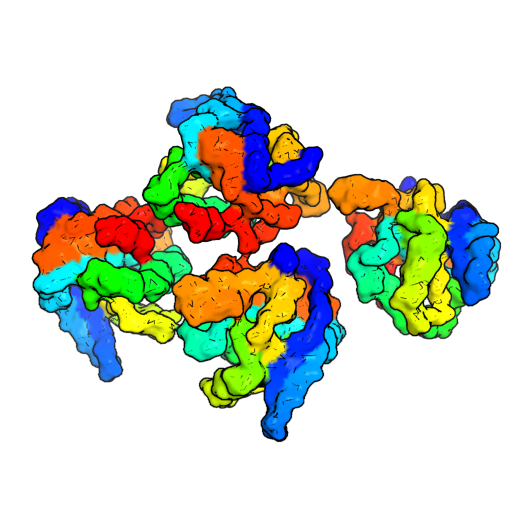6 ALA B N 1
ATOM 1333 C CA . ALA B 1 16 ? 42.471 -2.680 86.143 1.00 11.78 16 ALA B CA 1
ATOM 1334 C C . ALA B 1 16 ? 42.089 -2.750 84.649 1.00 11.00 16 ALA B C 1
ATOM 1335 O O . ALA B 1 16 ? 41.792 -1.706 83.986 1.00 11.56 16 ALA B O 1
ATOM 1337 N N . TYR B 1 17 ? 42.089 -3.964 84.088 1.00 11.56 17 TYR B N 1
ATOM 1338 C CA . TYR B 1 17 ? 41.653 -4.235 82.678 1.00 12.00 17 TYR B CA 1
ATOM 1339 C C . TYR B 1 17 ? 41.297 -5.693 82.490 1.00 13.00 17 TYR B C 1
ATOM 1340 O O . TYR B 1 17 ? 41.534 -6.521 83.373 1.00 13.64 17 TYR B O 1
ATOM 1349 N N . PHE B 1 18 ? 40.697 -6.033 81.362 1.00 14.86 18 PHE B N 1
ATOM 1350 C CA . PHE B 1 18 ? 40.498 -7.433 81.011 1.00 15.48 18 PHE B CA 1
ATOM 1351 C C . PHE B 1 18 ? 41.503 -7.898 79.963 1.00 16.87 18 PHE B C 1
ATOM 1352 O O . PHE B 1 18 ? 41.692 -7.239 78.973 1.00 17.09 18 PHE B O 1
ATOM 1360 N N . ASP B 1 19 ? 42.137 -9.031 80.183 1.00 19.20 19 ASP B N 1
ATOM 1361 C CA . ASP B 1 19 ? 43.092 -9.569 79.202 1.00 20.75 19 ASP B CA 1
ATOM 1362 C C . ASP B 1 19 ? 42.394 -10.197 77.998 1.00 23.74 19 ASP B C 1
ATOM 1363 O O . ASP B 1 19 ? 41.153 -10.177 77.889 1.00 24.82 19 ASP B O 1
ATOM 1368 N N . GLU B 1 20 ? 43.178 -10.738 77.074 1.00 26.23 20 GLU B N 1
ATOM 1369 C CA . GLU B 1 20 ? 42.619 -11.304 75.850 1.00 28.40 20 GLU B CA 1
ATOM 1370 C C . GLU B 1 20 ? 41.738 -12.515 76.075 1.00 27.92 20 GLU B C 1
ATOM 1371 O O . GLU B 1 20 ? 40.915 -12.829 75.213 1.00 29.53 20 GLU B O 1
ATOM 1377 N N . GLN B 1 21 ? 41.922 -13.199 77.197 1.00 27.56 21 GLN B N 1
ATOM 1378 C CA . GLN B 1 21 ? 41.125 -14.362 77.597 1.00 26.85 21 GLN B CA 1
ATOM 1379 C C . GLN B 1 21 ? 39.894 -13.933 78.419 1.00 25.62 21 GLN B C 1
ATOM 1380 O O . GLN B 1 21 ? 39.196 -14.771 79.030 1.00 25.63 21 GLN B O 1
ATOM 1386 N N . ASP B 1 22 ? 39.629 -12.609 78.425 1.00 23.83 22 ASP B N 1
ATOM 1387 C CA . ASP B 1 22 ? 38.531 -11.996 79.196 1.00 22.58 22 ASP B CA 1
ATOM 1388 C C . ASP B 1 22 ? 38.650 -12.236 80.705 1.00 20.65 22 ASP B C 1
ATOM 1389 O O . ASP B 1 22 ? 37.643 -12.408 81.380 1.00 20.19 22 ASP B O 1
ATOM 1394 N N . GLN B 1 23 ? 39.896 -12.227 81.243 1.00 19.75 23 GLN B N 1
ATOM 1395 C CA . GLN B 1 23 ? 40.136 -12.355 82.663 1.00 19.42 23 GLN B CA 1
ATOM 1396 C C . GLN B 1 23 ? 40.548 -10.997 83.237 1.00 18.34 23 GLN B C 1
ATOM 1397 O O . GLN B 1 23 ? 41.347 -10.283 82.646 1.00 17.29 23 GLN B O 1
ATOM 1403 N N . LEU B 1 24 ? 39.989 -10.678 84.402 1.00 18.26 24 LEU B N 1
ATOM 1404 C CA . LEU B 1 24 ? 40.252 -9.435 85.082 1.00 17.92 24 LEU B CA 1
ATOM 1405 C C . LEU B 1 24 ? 41.698 -9.478 85.605 1.00 18.05 24 LEU B C 1
ATOM 1406 O O . LEU B 1 24 ? 42.126 -10.452 86.270 1.00 18.73 24 LEU B O 1
ATOM 1411 N N . GLN B 1 25 ? 42.450 -8.422 85.305 1.00 16.52 25 GLN B N 1
ATOM 1412 C CA . GLN B 1 25 ? 43.819 -8.200 85.788 1.00 17.30 25 GLN B CA 1
ATOM 1413 C C . GLN B 1 25 ? 44.045 -6.832 86.369 1.00 17.61 25 GLN B C 1
ATOM 1414 O O . GLN B 1 25 ? 43.263 -5.900 86.165 1.00 15.66 25 GLN B O 1
ATOM 1420 N N . GLU B 1 26 ? 45.121 -6.758 87.127 1.00 18.34 26 GLU B N 1
ATOM 1421 C CA . GLU B 1 26 ? 45.672 -5.542 87.711 1.00 20.03 26 GLU B CA 1
ATOM 1422 C C . GLU B 1 26 ? 47.097 -5.325 87.161 1.00 19.70 26 GLU B C 1
ATOM 1423 O O . GLU B 1 26 ? 47.838 -6.280 86.908 1.00 21.38 26 GLU B O 1
ATOM 1429 N N . VAL B 1 27 ? 47.522 -4.080 86.975 1.00 17.31 27 VAL B N 1
ATOM 1430 C CA . VAL B 1 27 ? 48.863 -3.774 86.412 1.00 17.03 27 VAL B CA 1
ATOM 1431 C C . VAL B 1 27 ? 49.319 -2.504 87.120 1.00 16.24 27 VAL B C 1
ATOM 1432 O O . VAL B 1 27 ? 48.516 -1.608 87.386 1.00 16.25 27 VAL B O 1
ATOM 1436 N N . SER B 1 28 ? 50.554 -2.525 87.598 1.00 16.47 28 SER B N 1
ATOM 1437 C CA . SER B 1 28 ? 51.162 -1.323 88.157 1.00 15.59 28 SER B CA 1
ATOM 1438 C C . SER B 1 28 ? 51.468 -0.360 87.026 1.00 14.49 28 SER B C 1
ATOM 1439 O O . SER B 1 28 ? 51.968 -0.713 86.003 1.00 14.31 28 SER B O 1
ATOM 1442 N N . VAL B 1 29 ? 51.264 0.950 87.245 1.00 14.31 29 VAL B N 1
ATOM 1443 C CA . VAL B 1 29 ? 51.656 1.932 86.263 1.00 14.55 29 VAL B CA 1
ATOM 1444 C C . VAL B 1 29 ? 53.165 1.905 86.006 1.00 14.19 29 VAL B C 1
ATOM 1445 O O . VAL B 1 29 ? 53.641 1.937 84.834 1.00 14.85 29 VAL B O 1
ATOM 1449 N N . HIS B 1 30 ? 53.949 1.835 87.077 1.00 13.94 30 HIS B N 1
ATOM 1450 C CA . HIS B 1 30 ? 55.420 1.748 86.902 1.00 15.65 30 HIS B CA 1
ATOM 1451 C C . HIS B 1 30 ? 55.839 0.509 86.116 1.00 17.24 30 HIS B C 1
ATOM 1452 O O . HIS B 1 30 ? 56.728 0.592 85.301 1.00 16.33 30 HIS B O 1
ATOM 1459 N N . SER B 1 31 ? 55.205 -0.633 86.349 1.00 18.25 31 SER B N 1
ATOM 1460 C CA . SER B 1 31 ? 55.506 -1.841 85.564 1.00 20.59 31 SER B CA 1
ATOM 1461 C C . SER B 1 31 ? 55.290 -1.607 84.080 1.00 19.84 31 SER B C 1
ATOM 1462 O O . SER B 1 31 ? 56.117 -2.011 83.261 1.00 22.80 31 SER B O 1
ATOM 1465 N N . LEU B 1 32 ? 54.207 -0.908 83.754 1.00 20.47 32 LEU B N 1
ATOM 1466 C CA . LEU B 1 32 ? 53.794 -0.678 82.385 1.00 22.50 32 LEU B CA 1
ATOM 1467 C C . LEU B 1 32 ? 54.713 0.303 81.664 1.00 21.47 32 LEU B C 1
ATOM 1468 O O . LEU B 1 32 ? 55.000 0.126 80.472 1.00 23.23 32 LEU B O 1
ATOM 1473 N N . VAL B 1 33 ? 55.198 1.343 82.353 1.00 19.38 33 VAL B N 1
ATOM 1474 C CA . VAL B 1 33 ? 55.879 2.450 81.646 1.00 19.05 33 VAL B CA 1
ATOM 1475 C C . VAL B 1 33 ? 57.379 2.702 81.947 1.00 17.82 33 VAL B C 1
ATOM 1476 O O . VAL B 1 33 ? 58.006 3.530 81.290 1.00 17.82 33 VAL B O 1
ATOM 1480 N N . ALA B 1 34 ? 57.959 1.979 82.906 1.00 16.75 34 ALA B N 1
ATOM 1481 C CA . ALA B 1 34 ? 59.361 2.139 83.187 1.00 17.72 34 ALA B CA 1
ATOM 1482 C C . ALA B 1 34 ? 60.153 1.831 81.916 1.00 17.62 34 ALA B C 1
ATOM 1483 O O . ALA B 1 34 ? 59.844 0.881 81.214 1.00 19.16 34 ALA B O 1
ATOM 1485 N N . GLY B 1 35 ? 61.186 2.637 81.683 1.00 19.45 35 GLY B N 1
ATOM 1486 C CA . GLY B 1 35 ? 62.094 2.449 80.557 1.00 19.29 35 GLY B CA 1
ATOM 1487 C C . GLY B 1 35 ? 61.556 2.769 79.179 1.00 19.08 35 GLY B C 1
ATOM 1488 O O . GLY B 1 35 ? 62.181 2.451 78.164 1.00 20.86 35 GLY B O 1
ATOM 1489 N N . LYS B 1 36 ? 60.397 3.424 79.112 1.00 17.76 36 LYS B N 1
ATOM 1490 C CA . LYS B 1 36 ? 59.716 3.619 77.855 1.00 18.59 36 LYS B CA 1
ATOM 1491 C C . LYS B 1 36 ? 59.259 5.086 77.681 1.00 17.80 36 LYS B C 1
ATOM 1492 O O . LYS B 1 36 ? 59.110 5.813 78.678 1.00 18.29 36 LYS B O 1
ATOM 1498 N N . LYS B 1 37 ? 59.030 5.470 76.414 1.00 18.75 37 LYS B N 1
ATOM 1499 C CA . LYS B 1 37 ? 58.328 6.730 76.035 1.00 18.25 37 LYS B CA 1
ATOM 1500 C C . LYS B 1 37 ? 56.849 6.399 75.790 1.00 17.60 37 LYS B C 1
ATOM 1501 O O . LYS B 1 37 ? 56.522 5.663 74.856 1.00 15.15 37 LYS B O 1
ATOM 1507 N N . VAL B 1 38 ? 55.959 6.972 76.620 1.00 15.81 38 VAL B N 1
ATOM 1508 C CA . VAL B 1 38 ? 54.532 6.673 76.591 1.00 15.52 38 VAL B CA 1
ATOM 1509 C C . VAL B 1 38 ? 53.682 7.941 76.685 1.00 13.49 38 VAL B C 1
ATOM 1510 O O . VAL B 1 38 ? 54.196 8.994 77.039 1.00 13.98 38 VAL B O 1
ATOM 1514 N N . ILE B 1 39 ? 52.412 7.779 76.319 1.00 13.87 39 ILE B N 1
ATOM 1515 C CA . ILE B 1 39 ? 51.371 8.789 76.568 1.00 13.57 39 ILE B CA 1
ATOM 1516 C C . ILE B 1 39 ? 50.411 8.223 77.609 1.00 12.72 39 ILE B C 1
ATOM 1517 O O . ILE B 1 39 ? 49.999 7.068 77.465 1.00 14.03 39 ILE B O 1
ATOM 1522 N N . LEU B 1 40 ? 50.061 9.018 78.595 1.00 12.42 40 LEU B N 1
ATOM 1523 C CA . LEU B 1 40 ? 48.934 8.714 79.519 1.00 12.18 40 LEU B CA 1
ATOM 1524 C C . LEU B 1 40 ? 47.959 9.845 79.233 1.00 11.27 40 LEU B C 1
ATOM 1525 O O . LEU B 1 40 ? 48.374 11.003 79.405 1.00 14.60 40 LEU B O 1
ATOM 1530 N N . PHE B 1 41 ? 46.732 9.537 78.839 1.00 11.09 41 PHE B N 1
ATOM 1531 C CA . PHE B 1 41 ? 45.722 10.576 78.688 1.00 9.66 41 PHE B CA 1
ATOM 1532 C C . PHE B 1 41 ? 44.503 10.165 79.485 1.00 10.85 41 PHE B C 1
ATOM 1533 O O . PHE B 1 41 ? 44.185 8.969 79.586 1.00 12.34 41 PHE B O 1
ATOM 1541 N N . GLY B 1 42 ? 43.939 11.142 80.172 1.00 11.42 42 GLY B N 1
ATOM 1542 C CA . GLY B 1 42 ? 42.846 10.949 81.110 1.00 10.79 42 GLY B CA 1
ATOM 1543 C C . GLY B 1 42 ? 41.573 11.610 80.605 1.00 11.15 42 GLY B C 1
ATOM 1544 O O . GLY B 1 42 ? 41.627 12.656 79.918 1.00 10.77 42 GLY B O 1
ATOM 1545 N N . VAL B 1 43 ? 40.427 11.012 80.951 1.00 9.53 43 VAL B N 1
ATOM 1546 C CA . VAL B 1 43 ? 39.110 11.465 80.495 1.00 8.42 43 VAL B CA 1
ATOM 1547 C C . VAL B 1 43 ? 38.177 11.502 81.672 1.00 8.50 43 VAL B C 1
ATOM 1548 O O . VAL B 1 43 ? 38.278 10.694 82.595 1.00 9.37 43 VAL B O 1
ATOM 1552 N N . PRO B 1 44 ? 37.222 12.434 81.727 1.00 8.94 44 PRO B N 1
ATOM 1553 C CA . PRO B 1 44 ? 36.221 12.395 82.790 1.00 9.35 44 PRO B CA 1
ATOM 1554 C C . PRO B 1 44 ? 35.297 11.169 82.835 1.00 8.91 44 PRO B C 1
ATOM 1555 O O . PRO B 1 44 ? 34.812 10.779 83.889 1.00 8.30 44 PRO B O 1
ATOM 1559 N N . GLY B 1 45 ? 34.932 10.611 81.696 1.00 8.79 45 GLY B N 1
ATOM 1560 C CA . GLY B 1 45 ? 34.050 9.464 81.713 1.00 9.07 45 GLY B CA 1
ATOM 1561 C C . GLY B 1 45 ? 33.842 8.688 80.416 1.00 7.98 45 GLY B C 1
ATOM 1562 O O . GLY B 1 45 ? 33.513 9.219 79.349 1.00 8.13 45 GLY B O 1
ATOM 1563 N N . ALA B 1 46 ? 33.945 7.387 80.515 1.00 8.45 46 ALA B N 1
ATOM 1564 C CA . ALA B 1 46 ? 33.575 6.499 79.443 1.00 8.64 46 ALA B CA 1
ATOM 1565 C C . ALA B 1 46 ? 32.136 6.785 79.002 1.00 9.69 46 ALA B C 1
ATOM 1566 O O . ALA B 1 46 ? 31.273 7.069 79.830 1.00 8.90 46 ALA B O 1
ATOM 1568 N N . PHE B 1 47 ? 31.924 6.753 77.683 1.00 7.83 47 PHE B N 1
ATOM 1569 C CA . PHE B 1 47 ? 30.618 6.938 77.041 1.00 9.19 47 PHE B CA 1
ATOM 1570 C C . PHE B 1 47 ? 30.099 8.352 76.994 1.00 9.63 47 PHE B C 1
ATOM 1571 O O . PHE B 1 47 ? 29.088 8.605 76.323 1.00 12.58 47 PHE B O 1
ATOM 1579 N N . THR B 1 48 ? 30.817 9.306 77.619 1.00 8.82 48 THR B N 1
ATOM 1580 C CA . THR B 1 48 ? 30.366 10.709 77.595 1.00 10.24 48 THR B CA 1
ATOM 1581 C C . THR B 1 48 ? 30.772 11.330 76.265 1.00 11.45 48 THR B C 1
ATOM 1582 O O . THR B 1 4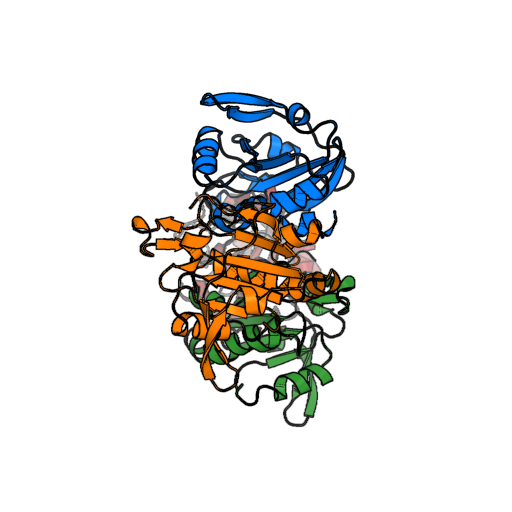8 ? 31.706 10.899 75.618 1.00 12.27 48 THR B O 1
ATOM 1586 N N . PRO B 1 49 ? 30.031 12.335 75.785 1.00 10.75 49 PRO B N 1
ATOM 1587 C CA . PRO B 1 49 ? 30.225 12.784 74.392 1.00 11.14 49 PRO B CA 1
ATOM 1588 C C . PRO B 1 49 ? 31.612 13.323 74.019 1.00 10.71 49 PRO B C 1
ATOM 1589 O O . PRO B 1 49 ? 32.127 12.891 72.995 1.00 11.67 49 PRO B O 1
ATOM 1593 N N . THR B 1 50 ? 32.193 14.234 74.795 1.00 10.57 50 THR B N 1
ATOM 1594 C CA . THR B 1 50 ? 33.496 14.803 74.377 1.00 10.55 50 THR B CA 1
ATOM 1595 C C . THR B 1 50 ? 34.587 13.705 74.424 1.00 10.43 50 THR B C 1
ATOM 1596 O O . THR B 1 50 ? 35.324 13.529 73.477 1.00 11.35 50 THR B O 1
ATOM 1600 N N . CYS B 1 51 ? 34.636 12.956 75.504 1.00 9.64 51 CYS B N 1
ATOM 1601 C CA . CYS B 1 51 ? 35.572 11.833 75.616 1.00 9.56 51 CYS B CA 1
ATOM 1602 C C . CYS B 1 51 ? 35.466 10.847 74.459 1.00 9.88 51 CYS B C 1
ATOM 1603 O O . CYS B 1 51 ? 36.446 10.379 73.913 1.00 11.53 51 CYS B O 1
ATOM 1606 N N . SER B 1 52 ? 34.222 10.483 74.124 1.00 10.78 52 SER B N 1
ATOM 1607 C CA . SER B 1 52 ? 33.938 9.364 73.219 1.00 10.46 52 SER B CA 1
ATOM 1608 C C . SER B 1 52 ? 33.964 9.712 71.761 1.00 11.07 52 SER B C 1
ATOM 1609 O O . SER B 1 52 ? 34.386 8.914 70.915 1.00 12.80 52 SER B O 1
ATOM 1612 N N . LEU B 1 53 ? 33.502 10.910 71.420 1.00 12.65 53 LEU B N 1
ATOM 1613 C CA . LEU B 1 53 ? 33.449 11.342 70.010 1.00 12.29 53 LEU B CA 1
ATOM 1614 C C . LEU B 1 53 ? 34.567 12.265 69.527 1.00 12.17 53 LEU B C 1
ATOM 1615 O O . LEU B 1 53 ? 34.777 12.431 68.313 1.00 14.09 53 LEU B O 1
ATOM 1620 N N . LYS B 1 54 ? 35.290 12.851 70.456 1.00 11.93 54 LYS B N 1
ATOM 1621 C CA . LYS B 1 54 ? 36.366 13.810 70.148 1.00 11.06 54 LYS B CA 1
ATOM 1622 C C . LYS B 1 54 ? 37.763 13.369 70.673 1.00 12.66 54 LYS B C 1
ATOM 1623 O O . LYS B 1 54 ? 38.741 13.198 69.881 1.00 13.55 54 LYS B O 1
ATOM 1629 N N . HIS B 1 55 ? 37.891 13.198 71.987 1.00 10.85 55 HIS B N 1
ATOM 1630 C CA . HIS B 1 55 ? 39.251 13.016 72.599 1.00 10.25 55 HIS B CA 1
ATOM 1631 C C . HIS B 1 55 ? 39.794 11.621 72.267 1.00 11.03 55 HIS B C 1
ATOM 1632 O O . HIS B 1 55 ? 40.866 11.555 71.666 1.00 11.22 55 HIS B O 1
ATOM 1639 N N . VAL B 1 56 ? 39.073 10.560 72.599 1.00 10.49 56 VAL B N 1
ATOM 1640 C CA . VAL B 1 56 ? 39.527 9.184 72.271 1.00 11.40 56 VAL B CA 1
ATOM 1641 C C . VAL B 1 56 ? 39.788 8.964 70.760 1.00 10.85 56 VAL B C 1
ATOM 1642 O O . VAL B 1 56 ? 40.900 8.476 70.394 1.00 10.83 56 VAL B O 1
ATOM 1646 N N . PRO B 1 57 ? 38.855 9.351 69.895 1.00 12.21 57 PRO B N 1
ATOM 1647 C CA . PRO B 1 57 ? 39.085 9.175 68.436 1.00 12.21 57 PRO B CA 1
ATOM 1648 C C . PRO B 1 57 ? 40.329 9.823 67.884 1.00 13.33 57 PRO B C 1
ATOM 1649 O O . PRO B 1 57 ? 40.926 9.270 66.960 1.00 13.86 57 PRO B O 1
ATOM 1653 N N . GLY B 1 58 ? 40.800 10.913 68.480 1.00 13.00 58 GLY B N 1
ATOM 1654 C CA . GLY B 1 58 ? 42.019 11.554 68.050 1.00 13.68 58 GLY B CA 1
ATOM 1655 C C . GLY B 1 58 ? 43.212 10.653 68.273 1.00 13.90 58 GLY B C 1
ATOM 1656 O O . GLY B 1 58 ? 44.130 10.577 67.455 1.00 13.85 58 GLY B O 1
ATOM 1657 N N . PHE B 1 59 ? 43.280 10.053 69.477 1.00 13.04 59 PHE B N 1
ATOM 1658 C CA . PHE B 1 59 ? 44.367 9.124 69.792 1.00 13.85 59 PHE B CA 1
ATOM 1659 C C . PHE B 1 59 ? 44.306 7.852 68.949 1.00 15.65 59 PHE B C 1
ATOM 1660 O O . PHE B 1 59 ? 45.336 7.370 68.536 1.00 15.35 59 PHE B O 1
ATOM 1668 N N . ILE B 1 60 ? 43.120 7.360 68.638 1.00 13.94 60 ILE B N 1
ATOM 1669 C CA . ILE B 1 60 ? 43.017 6.167 67.741 1.00 16.57 60 ILE B CA 1
ATOM 1670 C C . ILE B 1 60 ? 43.526 6.528 66.344 1.00 16.50 60 ILE B C 1
ATOM 1671 O O . ILE B 1 60 ? 44.342 5.835 65.781 1.00 17.34 60 ILE B O 1
ATOM 1676 N N . GLU B 1 61 ? 43.099 7.662 65.810 1.00 17.66 61 GLU B N 1
ATOM 1677 C CA . GLU B 1 61 ? 43.531 8.099 64.457 1.00 18.44 61 GLU B CA 1
ATOM 1678 C C . GLU B 1 61 ? 45.000 8.419 64.342 1.00 18.05 61 GLU B C 1
ATOM 1679 O O . GLU B 1 61 ? 45.617 8.110 63.292 1.00 18.84 61 GLU B O 1
ATOM 1685 N N . LYS B 1 62 ? 45.602 9.016 65.370 1.00 15.25 62 LYS B N 1
ATOM 1686 C CA . LYS B 1 62 ? 46.985 9.504 65.339 1.00 15.95 62 LYS B CA 1
ATOM 1687 C C . LYS B 1 62 ? 47.986 8.496 65.892 1.00 15.49 62 LYS B C 1
ATOM 1688 O O . LYS B 1 62 ? 49.141 8.775 65.952 1.00 16.02 62 LYS B O 1
ATOM 1694 N N . ALA B 1 63 ? 47.514 7.315 66.275 1.00 17.03 63 ALA B N 1
ATOM 1695 C CA . ALA B 1 63 ? 48.352 6.349 67.014 1.00 18.16 63 ALA B CA 1
ATOM 1696 C C . ALA B 1 63 ? 49.568 5.932 66.215 1.00 18.48 63 ALA B C 1
ATOM 1697 O O . ALA B 1 63 ? 50.644 5.935 66.782 1.00 20.40 63 ALA B O 1
ATOM 1699 N N . GLY B 1 64 ? 49.375 5.668 64.937 1.00 19.85 64 GLY B N 1
ATOM 1700 C CA . GLY B 1 64 ? 50.488 5.387 64.008 1.00 20.32 64 GLY B CA 1
ATOM 1701 C C . GLY B 1 64 ? 51.538 6.460 63.886 1.00 19.92 64 GLY B C 1
ATOM 1702 O O . GLY B 1 64 ? 52.750 6.177 64.006 1.00 21.31 64 GLY B O 1
ATOM 1703 N N . GLU B 1 65 ? 51.118 7.716 63.682 1.00 18.96 65 GLU B N 1
ATOM 1704 C CA . GLU B 1 65 ? 52.070 8.839 63.708 1.00 19.31 65 GLU B CA 1
ATOM 1705 C C . GLU B 1 65 ? 52.796 8.997 65.012 1.00 18.85 65 GLU B C 1
ATOM 1706 O O . GLU B 1 65 ? 53.975 9.410 65.040 1.00 19.02 65 GLU B O 1
ATOM 1712 N N . LEU B 1 66 ? 52.089 8.742 66.131 1.00 18.59 66 LEU B N 1
ATOM 1713 C CA . LEU B 1 66 ? 52.677 8.856 67.437 1.00 19.01 66 LEU B CA 1
ATOM 1714 C C . LEU B 1 66 ? 53.751 7.776 67.607 1.00 18.39 66 LEU B C 1
ATOM 1715 O O . LEU B 1 66 ? 54.817 8.060 68.102 1.00 19.22 66 LEU B O 1
ATOM 1720 N N . LYS B 1 67 ? 53.447 6.576 67.180 1.00 20.46 67 LYS B N 1
ATOM 1721 C CA . LYS B 1 67 ? 54.413 5.447 67.252 1.00 22.21 67 LYS B CA 1
ATOM 1722 C C . LYS B 1 67 ? 55.662 5.710 66.389 1.00 22.08 67 LYS B C 1
ATOM 1723 O O . LYS B 1 67 ? 56.775 5.381 66.823 1.00 20.45 67 LYS B O 1
ATOM 1729 N N . SER B 1 68 ? 55.481 6.377 65.242 1.00 23.47 68 SER B N 1
ATOM 1730 C CA . SER B 1 68 ? 56.601 6.743 64.361 1.00 23.15 68 SER B CA 1
ATOM 1731 C C . SER B 1 68 ? 57.571 7.678 65.026 1.00 24.44 68 SER B C 1
ATOM 1732 O O . SER B 1 68 ? 58.759 7.665 64.674 1.00 26.38 68 SER B O 1
ATOM 1735 N N . LYS B 1 69 ? 57.103 8.484 65.990 1.00 22.81 69 LYS B N 1
ATOM 1736 C CA . LYS B 1 69 ? 57.917 9.401 66.753 1.00 24.42 69 LYS B CA 1
ATOM 1737 C C . LYS B 1 69 ? 58.398 8.842 68.118 1.00 23.35 69 LYS B C 1
ATOM 1738 O O . LYS B 1 69 ? 58.945 9.583 68.925 1.00 25.58 69 LYS B O 1
ATOM 1744 N N . GLY B 1 70 ? 58.288 7.537 68.319 1.00 22.51 70 GLY B N 1
ATOM 1745 C CA . GLY B 1 70 ? 58.892 6.885 69.467 1.00 21.62 70 GLY B CA 1
ATOM 1746 C C . GLY B 1 70 ? 57.975 6.531 70.627 1.00 21.03 70 GLY B C 1
ATOM 1747 O O . GLY B 1 70 ? 58.422 5.929 71.587 1.00 19.99 70 GLY B O 1
ATOM 1748 N N . VAL B 1 71 ? 56.689 6.854 70.515 1.00 19.98 71 VAL B N 1
ATOM 1749 C CA . VAL B 1 71 ? 55.717 6.485 71.586 1.00 20.11 71 VAL B CA 1
ATOM 1750 C C . VAL B 1 71 ? 55.342 5.007 71.455 1.00 20.95 71 VAL B C 1
ATOM 1751 O O . VAL B 1 71 ? 54.841 4.606 70.407 1.00 25.15 71 VAL B O 1
ATOM 1755 N N . THR B 1 72 ? 55.582 4.200 72.486 1.00 21.34 72 THR B N 1
ATOM 1756 C CA . THR B 1 72 ? 55.275 2.764 72.394 1.00 22.10 72 THR B CA 1
ATOM 1757 C C . THR B 1 72 ? 54.090 2.253 73.224 1.00 22.06 72 THR B C 1
ATOM 1758 O O . THR B 1 72 ? 53.740 1.089 73.123 1.00 21.88 72 THR B O 1
ATOM 1762 N N . GLU B 1 73 ? 53.534 3.072 74.115 1.00 20.67 73 GLU B N 1
ATOM 1763 C CA . GLU B 1 73 ? 52.278 2.752 74.797 1.00 19.23 73 GLU B CA 1
ATOM 1764 C C . GLU B 1 73 ? 51.455 4.048 74.771 1.00 16.74 73 GLU B C 1
ATOM 1765 O O . GLU B 1 73 ? 52.015 5.096 75.030 1.00 15.14 73 GLU B O 1
ATOM 1771 N N . ILE B 1 74 ? 50.149 3.900 74.547 1.00 16.99 74 ILE B N 1
ATOM 1772 C CA . ILE B 1 74 ? 49.150 5.002 74.618 1.00 15.17 74 ILE B CA 1
ATOM 1773 C C . ILE B 1 74 ? 48.060 4.522 75.572 1.00 14.98 74 ILE B C 1
ATOM 1774 O O . ILE B 1 74 ? 47.297 3.627 75.199 1.00 15.04 74 ILE B O 1
ATOM 1779 N N . LEU B 1 75 ? 48.060 5.083 76.772 1.00 12.89 75 LEU B N 1
ATOM 1780 C CA . LEU B 1 75 ? 47.181 4.632 77.860 1.00 11.70 75 LEU B CA 1
ATOM 1781 C C . LEU B 1 75 ? 46.054 5.650 78.091 1.00 10.69 75 LEU B C 1
ATOM 1782 O O . LEU B 1 75 ? 46.360 6.838 78.283 1.00 11.89 75 LEU B O 1
ATOM 1787 N N . CYS B 1 76 ? 44.798 5.181 78.122 1.00 10.42 76 CYS B N 1
ATOM 1788 C CA . CYS B 1 76 ? 43.615 5.995 78.475 1.00 10.45 76 CYS B CA 1
ATOM 1789 C C . CYS B 1 76 ? 43.134 5.603 79.868 1.00 10.35 76 CYS B C 1
ATOM 1790 O O . CYS B 1 76 ? 42.728 4.431 80.053 1.00 11.17 76 CYS B O 1
ATOM 1793 N N . ILE B 1 77 ? 43.119 6.537 80.817 1.00 9.53 77 ILE B N 1
ATOM 1794 C CA . ILE B 1 77 ? 42.740 6.274 82.226 1.00 10.81 77 ILE B CA 1
ATOM 1795 C C . ILE B 1 77 ? 41.426 7.031 82.445 1.00 9.53 77 ILE B C 1
ATOM 1796 O O . ILE B 1 77 ? 41.258 8.190 82.016 1.00 9.48 77 ILE B O 1
ATOM 1801 N N . SER B 1 78 ? 40.480 6.360 83.092 1.00 9.81 78 SER B N 1
ATOM 1802 C CA . SER B 1 78 ? 39.266 7.034 83.543 1.00 7.91 78 SER B CA 1
ATOM 1803 C C . SER B 1 78 ? 38.872 6.558 84.938 1.00 9.16 78 SER B C 1
ATOM 1804 O O . SER B 1 78 ? 39.197 5.409 85.343 1.00 9.58 78 SER B O 1
ATOM 1807 N N . VAL B 1 79 ? 38.116 7.380 85.664 1.00 7.84 79 VAL B N 1
ATOM 1808 C CA . VAL B 1 79 ? 37.498 6.993 86.933 1.00 8.31 79 VAL B CA 1
ATOM 1809 C C . VAL B 1 79 ? 36.189 6.287 86.503 1.00 8.99 79 VAL B C 1
ATOM 1810 O O . VAL B 1 79 ? 35.089 6.848 86.497 1.00 9.03 79 VAL B O 1
ATOM 1814 N N . ASN B 1 80 ? 36.347 5.025 86.148 1.00 7.66 80 ASN B N 1
ATOM 1815 C CA . ASN B 1 80 ? 35.312 4.099 85.784 1.00 8.88 80 ASN B CA 1
ATOM 1816 C C . ASN B 1 80 ? 35.867 2.713 86.154 1.00 9.94 80 ASN B C 1
ATOM 1817 O O . ASN B 1 80 ? 37.064 2.502 86.125 1.00 8.32 80 ASN B O 1
ATOM 1822 N N . ASP B 1 81 ? 34.971 1.809 86.501 1.00 8.41 81 ASP B N 1
ATOM 1823 C CA . ASP B 1 81 ? 35.326 0.410 86.810 1.00 8.88 81 ASP B CA 1
ATOM 1824 C C . ASP B 1 81 ? 35.681 -0.371 85.582 1.00 8.44 81 ASP B C 1
ATOM 1825 O O . ASP B 1 81 ? 35.369 0.058 84.456 1.00 8.19 81 ASP B O 1
ATOM 1830 N N . PRO B 1 82 ? 36.366 -1.491 85.724 1.00 8.55 82 PRO B N 1
ATOM 1831 C CA . PRO B 1 82 ? 36.826 -2.212 84.528 1.00 8.99 82 PRO B CA 1
ATOM 1832 C C . PRO B 1 82 ? 35.725 -2.891 83.702 1.00 9.09 82 PRO B C 1
ATOM 1833 O O . PRO B 1 82 ? 35.970 -3.211 82.523 1.00 9.85 82 PRO B O 1
ATOM 1837 N N . PHE B 1 83 ? 34.545 -3.127 84.267 1.00 10.74 83 PHE B N 1
ATOM 1838 C CA . PHE B 1 83 ? 33.436 -3.685 83.470 1.00 10.00 83 PHE B CA 1
ATOM 1839 C C . PHE B 1 83 ? 32.938 -2.647 82.493 1.00 9.16 83 PHE B C 1
ATOM 1840 O O . PHE B 1 83 ? 32.768 -2.912 81.301 1.00 10.29 83 PHE B O 1
ATOM 1848 N N . VAL B 1 84 ? 32.749 -1.443 82.971 1.00 8.34 84 VAL B N 1
ATOM 1849 C CA . VAL B 1 84 ? 32.385 -0.314 82.075 1.00 9.19 84 VAL B CA 1
ATOM 1850 C C . VAL B 1 84 ? 33.485 -0.042 81.049 1.00 9.08 84 VAL B C 1
ATOM 1851 O O . VAL B 1 84 ? 33.250 0.131 79.845 1.00 8.90 84 VAL B O 1
ATOM 1855 N N . MET B 1 85 ? 34.746 -0.005 81.496 1.00 9.33 85 MET B N 1
ATOM 1856 C CA . MET B 1 85 ? 35.873 0.228 80.578 1.00 8.69 85 MET B CA 1
ATOM 1857 C C . MET B 1 85 ? 35.980 -0.859 79.513 1.00 8.66 85 MET B C 1
ATOM 1858 O O . MET B 1 85 ? 36.305 -0.539 78.401 1.00 8.70 85 MET B O 1
ATOM 1863 N N . LYS B 1 86 ? 35.642 -2.111 79.834 1.00 9.91 86 LYS B N 1
ATOM 1864 C CA . LYS B 1 86 ? 35.587 -3.192 78.837 1.00 9.35 86 LYS B CA 1
ATOM 1865 C C . LYS B 1 86 ? 34.546 -2.931 77.782 1.00 9.44 86 LYS B C 1
ATOM 1866 O O . LYS B 1 86 ? 34.795 -3.097 76.597 1.00 11.48 86 LYS B O 1
ATOM 1872 N N . ALA B 1 87 ? 33.363 -2.510 78.198 1.00 9.09 87 ALA B N 1
ATOM 1873 C CA . ALA B 1 87 ? 32.282 -2.223 77.240 1.00 10.69 87 ALA B CA 1
ATOM 1874 C C . ALA B 1 87 ? 32.666 -1.019 76.400 1.00 10.42 87 ALA B C 1
ATOM 1875 O O . ALA B 1 87 ? 32.408 -0.980 75.206 1.00 11.24 87 ALA B O 1
ATOM 1877 N N . TRP B 1 88 ? 33.314 -0.039 77.008 1.00 9.35 88 TRP B N 1
ATOM 1878 C CA . TRP B 1 88 ? 33.755 1.163 76.235 1.00 9.81 88 TRP B CA 1
ATOM 1879 C C . TRP B 1 88 ? 34.791 0.789 75.194 1.00 10.08 88 TRP B C 1
ATOM 1880 O O . TRP B 1 88 ? 34.712 1.170 74.029 1.00 10.14 88 TRP B O 1
ATOM 1891 N N . ALA B 1 89 ? 35.788 0.019 75.577 1.00 9.59 89 ALA B N 1
ATOM 1892 C CA . ALA B 1 89 ? 36.845 -0.453 74.650 1.00 10.12 89 ALA B CA 1
ATOM 1893 C C . ALA B 1 89 ? 36.191 -1.264 73.477 1.00 9.99 89 ALA B C 1
ATOM 1894 O O . ALA B 1 89 ? 36.571 -1.111 72.310 1.00 12.59 89 ALA B O 1
ATOM 1896 N N . LYS B 1 90 ? 35.174 -2.041 73.781 1.00 11.60 90 LYS B N 1
ATOM 1897 C CA . LYS B 1 90 ? 34.454 -2.842 72.772 1.00 11.69 90 LYS B CA 1
ATOM 1898 C C . LYS B 1 90 ? 33.754 -1.962 71.735 1.00 13.08 90 LYS B C 1
ATOM 1899 O O . LYS B 1 90 ? 33.580 -2.389 70.576 1.00 14.60 90 LYS B O 1
ATOM 1905 N N . SER B 1 91 ? 33.350 -0.755 72.122 1.00 12.13 91 SER B N 1
ATOM 1906 C CA . SER B 1 91 ? 32.750 0.233 71.213 1.00 12.40 91 SER B CA 1
ATOM 1907 C C . SER B 1 91 ? 33.703 0.868 70.201 1.00 12.59 91 SER B C 1
ATOM 1908 O O . SER B 1 91 ? 33.258 1.622 69.302 1.00 14.49 91 SER B O 1
ATOM 1911 N N . TYR B 1 92 ? 34.987 0.549 70.288 1.00 13.58 92 TYR B N 1
ATOM 1912 C CA . TYR B 1 92 ? 35.977 0.973 69.325 1.00 12.81 92 TYR B CA 1
ATOM 1913 C C . TYR B 1 92 ? 36.638 -0.281 68.673 1.00 14.47 92 TYR B C 1
ATOM 1914 O O . TYR B 1 92 ? 37.810 -0.526 68.853 1.00 14.08 92 TYR B O 1
ATOM 1923 N N . PRO B 1 93 ? 35.882 -1.035 67.891 1.00 14.88 93 PRO B N 1
ATOM 1924 C CA . PRO B 1 93 ? 36.483 -2.162 67.150 1.00 15.75 93 PRO B CA 1
ATOM 1925 C C . PRO B 1 93 ? 37.643 -1.769 66.211 1.00 17.15 93 PRO B C 1
ATOM 1926 O O . PRO B 1 93 ? 38.492 -2.607 65.944 1.00 17.74 93 PRO B O 1
ATOM 1930 N N . GLU B 1 94 ? 37.678 -0.518 65.758 1.00 18.89 94 GLU B N 1
ATOM 1931 C CA . GLU B 1 94 ? 38.761 0.043 64.923 1.00 18.64 94 GLU B CA 1
ATOM 1932 C C . GLU B 1 94 ? 40.050 0.375 65.670 1.00 19.91 94 GLU B C 1
ATOM 1933 O O . GLU B 1 94 ? 41.084 0.735 65.068 1.00 20.69 94 GLU B O 1
ATOM 1939 N N . ASN B 1 95 ? 40.014 0.297 67.007 1.00 19.55 95 ASN B N 1
ATOM 1940 C CA . ASN B 1 95 ? 41.196 0.585 67.824 1.00 20.36 95 ASN B CA 1
ATOM 1941 C C . ASN B 1 95 ? 42.184 -0.546 67.995 1.00 22.37 95 ASN B C 1
ATOM 1942 O O . ASN B 1 95 ? 41.807 -1.601 68.492 1.00 25.44 95 ASN B O 1
ATOM 1947 N N . LYS B 1 96 ? 43.455 -0.321 67.667 1.00 25.19 96 LYS B N 1
ATOM 1948 C CA . LYS B 1 96 ? 44.491 -1.328 67.946 1.00 27.00 96 LYS B CA 1
ATOM 1949 C C . LYS B 1 96 ? 45.530 -0.930 69.006 1.00 27.22 96 LYS B C 1
ATOM 1950 O O . LYS B 1 96 ? 46.159 -1.821 69.607 1.00 28.92 96 LYS B O 1
ATOM 1956 N N . HIS B 1 97 ? 45.743 0.374 69.206 1.00 24.98 97 HIS B N 1
ATOM 1957 C CA . HIS B 1 97 ? 46.868 0.872 69.956 1.00 24.24 97 HIS B CA 1
ATOM 1958 C C . HIS B 1 97 ? 46.538 1.456 71.349 1.00 21.62 97 HIS B C 1
ATOM 1959 O O . HIS B 1 97 ? 47.414 1.553 72.174 1.00 24.35 97 HIS B O 1
ATOM 1966 N N . VAL B 1 98 ? 45.299 1.891 71.587 1.00 18.49 98 VAL B N 1
ATOM 1967 C CA . VAL B 1 98 ? 44.968 2.528 72.848 1.00 16.87 98 VAL B CA 1
ATOM 1968 C C . VAL B 1 98 ? 44.542 1.474 73.877 1.00 15.45 98 VAL B C 1
ATOM 1969 O O . VAL B 1 98 ? 43.674 0.661 73.573 1.00 15.06 98 VAL B O 1
ATOM 1973 N N . LYS B 1 99 ? 45.189 1.495 75.057 1.00 14.43 99 LYS B N 1
ATOM 1974 C CA . LYS B 1 99 ? 44.866 0.599 76.180 1.00 13.94 99 LYS B CA 1
ATOM 1975 C C . LYS B 1 99 ? 43.973 1.335 77.168 1.00 13.42 99 LYS B C 1
ATOM 1976 O O . LYS B 1 99 ? 44.434 2.352 77.762 1.00 14.05 99 LYS B O 1
ATOM 1982 N N . PHE B 1 100 ? 42.760 0.829 77.376 1.00 11.02 100 PHE B N 1
ATOM 1983 C CA . PHE B 1 100 ? 41.784 1.428 78.283 1.00 9.27 100 PHE B CA 1
ATOM 1984 C C . PHE B 1 100 ? 42.005 0.856 79.694 1.00 10.64 100 PHE B C 1
ATOM 1985 O O . PHE B 1 100 ? 41.831 -0.325 79.905 1.00 13.33 100 PHE B O 1
ATOM 1993 N N . LEU B 1 101 ? 42.284 1.731 80.653 1.00 9.62 101 LEU B N 1
ATOM 1994 C CA . LEU B 1 101 ? 42.643 1.350 82.054 1.00 9.39 101 LEU B CA 1
ATOM 1995 C C . LEU B 1 101 ? 41.710 1.993 83.053 1.00 9.99 101 LEU B C 1
ATOM 1996 O O . LEU B 1 101 ? 41.402 3.173 82.989 1.00 10.15 101 LEU B O 1
ATOM 2001 N N . ALA B 1 102 ? 41.339 1.232 84.065 1.00 9.21 102 ALA B N 1
ATOM 2002 C CA . ALA B 1 102 ? 40.283 1.602 85.013 1.00 10.10 102 ALA B CA 1
ATOM 2003 C C . ALA B 1 102 ? 40.858 2.047 86.369 1.00 10.05 102 ALA B C 1
ATOM 2004 O O . ALA B 1 102 ? 41.615 1.320 87.044 1.00 10.14 102 ALA B O 1
ATOM 2006 N N . ASP B 1 103 ? 40.447 3.233 86.778 1.00 8.73 103 ASP B N 1
ATOM 2007 C CA . ASP B 1 103 ? 40.729 3.837 88.098 1.00 8.24 103 ASP B CA 1
ATOM 2008 C C . ASP B 1 103 ? 39.411 4.139 88.857 1.00 9.86 103 ASP B C 1
ATOM 2009 O O . ASP B 1 103 ? 39.157 5.288 89.281 1.00 10.19 103 ASP B O 1
ATOM 2014 N N . GLY B 1 104 ? 38.569 3.130 89.040 1.00 9.85 104 GLY B N 1
ATOM 2015 C CA . GLY B 1 104 ? 37.184 3.396 89.424 1.00 9.93 104 GLY B CA 1
ATOM 2016 C C . GLY B 1 104 ? 36.914 3.867 90.833 1.00 10.36 104 GLY B C 1
ATOM 2017 O O . GLY B 1 104 ? 35.784 4.326 91.149 1.00 10.22 104 GLY B O 1
ATOM 2018 N N . SER B 1 105 ? 37.919 3.777 91.704 1.00 10.44 105 SER B N 1
ATOM 2019 C CA . SER B 1 105 ? 37.834 4.449 93.016 1.00 9.57 105 SER B CA 1
ATOM 2020 C C . SER B 1 105 ? 38.509 5.830 93.101 1.00 10.78 105 SER B C 1
ATOM 2021 O O . SER B 1 105 ? 38.560 6.472 94.204 1.00 12.12 105 SER B O 1
ATOM 2024 N N . ALA B 1 106 ? 39.081 6.286 91.972 1.00 9.47 106 ALA B N 1
ATOM 2025 C CA . ALA B 1 106 ? 39.779 7.557 91.830 1.00 10.01 106 ALA B CA 1
ATOM 2026 C C . ALA B 1 106 ? 41.074 7.605 92.596 1.00 10.63 106 ALA B C 1
ATOM 2027 O O . ALA B 1 106 ? 41.628 8.678 92.734 1.00 11.23 106 ALA B O 1
ATOM 2029 N N . THR B 1 107 ? 41.628 6.452 92.968 1.00 11.42 107 THR B N 1
ATOM 2030 C CA . THR B 1 107 ? 42.886 6.482 93.760 1.00 11.97 107 THR B CA 1
ATOM 2031 C C . THR B 1 107 ? 44.052 7.084 92.998 1.00 11.63 107 THR B C 1
ATOM 2032 O O . THR B 1 107 ? 44.778 7.958 93.553 1.00 13.43 107 THR B O 1
ATOM 2036 N N . TYR B 1 108 ? 44.268 6.602 91.775 1.00 10.47 108 TYR B N 1
ATOM 2037 C CA . TYR B 1 108 ? 45.378 7.081 90.934 1.00 10.88 108 TYR B CA 1
ATOM 2038 C C . TYR B 1 108 ? 45.185 8.531 90.562 1.00 11.07 108 TYR B C 1
ATOM 2039 O O . TYR B 1 108 ? 46.146 9.324 90.590 1.00 12.08 108 TYR B O 1
ATOM 2048 N N . THR B 1 109 ? 43.959 8.920 90.225 1.00 10.95 109 THR B N 1
ATOM 2049 C CA . THR B 1 109 ? 43.658 10.298 89.848 1.00 11.40 109 THR B CA 1
ATOM 2050 C C . THR B 1 109 ? 44.024 11.255 90.991 1.00 12.02 109 THR B C 1
ATOM 2051 O O . THR B 1 109 ? 44.556 12.287 90.754 1.00 12.84 109 THR B O 1
ATOM 2055 N N . HIS B 1 110 ? 43.713 10.902 92.233 1.00 12.25 110 HIS B N 1
ATOM 2056 C CA . HIS B 1 110 ? 44.128 11.750 93.405 1.00 13.70 110 HIS B CA 1
ATOM 2057 C C . HIS B 1 110 ? 45.667 11.724 93.529 1.00 13.29 110 HIS B C 1
ATOM 2058 O O . HIS B 1 110 ? 46.289 12.763 93.903 1.00 14.26 110 HIS B O 1
ATOM 2065 N N . ALA B 1 111 ? 46.320 10.594 93.254 1.00 13.27 111 ALA B N 1
ATOM 2066 C CA . ALA B 1 111 ? 47.810 10.605 93.315 1.00 13.95 111 ALA B CA 1
ATOM 2067 C C . ALA B 1 111 ? 48.411 11.575 92.275 1.00 13.46 111 ALA B C 1
ATOM 2068 O O . ALA B 1 111 ? 49.458 12.181 92.514 1.00 16.25 111 ALA B O 1
ATOM 2070 N N . LEU B 1 112 ? 47.754 11.752 91.129 1.00 13.45 112 LEU B N 1
ATOM 2071 C CA . LEU B 1 112 ? 48.151 12.720 90.123 1.00 12.84 112 LEU B CA 1
ATOM 2072 C C . LEU B 1 112 ? 47.731 14.146 90.458 1.00 13.37 112 LEU B C 1
ATOM 2073 O O . LEU B 1 112 ? 48.062 15.108 89.732 1.00 15.55 112 LEU B O 1
ATOM 2078 N N . GLY B 1 113 ? 46.940 14.299 91.511 1.00 13.49 113 GLY B N 1
ATOM 2079 C CA . GLY B 1 113 ? 46.362 15.608 91.816 1.00 13.56 113 GLY B CA 1
ATOM 2080 C C . GLY B 1 113 ? 45.348 16.170 90.858 1.00 14.16 113 GLY B C 1
ATOM 2081 O O . GLY B 1 113 ? 45.108 17.377 90.799 1.00 15.33 113 GLY B O 1
ATOM 2082 N N . LEU B 1 114 ? 44.702 15.271 90.132 1.00 12.03 114 LEU B N 1
ATOM 2083 C CA . LEU B 1 114 ? 43.809 15.660 89.028 1.00 12.66 114 LEU B CA 1
ATOM 2084 C C . LEU B 1 114 ? 42.320 15.371 89.247 1.00 12.87 114 LEU B C 1
ATOM 2085 O O . LEU B 1 114 ? 41.533 15.336 88.279 1.00 12.62 114 LEU B O 1
ATOM 2090 N N . GLU B 1 115 ? 41.931 15.190 90.499 1.00 11.68 115 GLU B N 1
ATOM 2091 C CA . GLU B 1 115 ? 40.533 14.998 90.857 1.00 12.50 115 GLU B CA 1
ATOM 2092 C C . GLU B 1 115 ? 39.640 16.193 90.455 1.00 12.28 115 GLU B C 1
ATOM 2093 O O . GLU B 1 115 ? 40.098 17.336 90.442 1.00 13.73 115 GLU B O 1
ATOM 2099 N N . LEU B 1 116 ? 38.422 15.903 90.057 1.00 12.45 116 LEU B N 1
ATOM 2100 C CA . LEU B 1 116 ? 37.439 16.843 89.490 1.00 12.75 116 LEU B CA 1
ATOM 2101 C C . LEU B 1 116 ? 36.078 16.560 90.132 1.00 12.39 116 LEU B C 1
ATOM 2102 O O . LEU B 1 116 ? 35.580 15.427 90.059 1.00 12.19 116 LEU B O 1
ATOM 2107 N N . ASP B 1 117 ? 35.472 17.577 90.743 1.00 14.74 117 ASP B N 1
ATOM 2108 C CA . ASP B 1 117 ? 34.159 17.414 91.393 1.00 13.64 117 ASP B CA 1
ATOM 2109 C C . ASP B 1 117 ? 33.022 17.616 90.404 1.00 14.05 117 ASP B C 1
ATOM 2110 O O . ASP B 1 117 ? 32.674 18.766 90.082 1.00 14.48 117 ASP B O 1
ATOM 2115 N N . LEU B 1 118 ? 32.482 16.518 89.854 1.00 12.53 118 LEU B N 1
ATOM 2116 C CA . LEU B 1 118 ? 31.344 16.561 88.988 1.00 12.65 118 LEU B CA 1
ATOM 2117 C C . LEU B 1 118 ? 30.052 16.122 89.701 1.00 14.04 118 LEU B C 1
ATOM 2118 O O . LEU B 1 118 ? 29.153 15.520 89.101 1.00 13.31 118 LEU B O 1
ATOM 2123 N N . GLN B 1 119 ? 29.965 16.408 90.990 1.00 15.04 119 GLN B N 1
ATOM 2124 C CA . GLN B 1 119 ? 28.766 16.129 91.810 1.00 16.13 119 GLN B CA 1
ATOM 2125 C C . GLN B 1 119 ? 27.490 16.670 91.141 1.00 16.60 119 GLN B C 1
ATOM 2126 O O . GLN B 1 119 ? 26.503 15.940 90.951 1.00 15.62 119 GLN B O 1
ATOM 2132 N N . GLU B 1 120 ? 27.515 17.934 90.737 1.00 18.77 120 GLU B N 1
ATOM 2133 C CA . GLU B 1 120 ? 26.311 18.546 90.177 1.00 20.10 120 GLU B CA 1
ATOM 2134 C C . GLU B 1 120 ? 25.917 18.007 88.822 1.00 19.90 120 GLU B C 1
ATOM 2135 O O . GLU B 1 120 ? 24.733 17.993 88.486 1.00 21.72 120 GLU B O 1
ATOM 2141 N N . LYS B 1 121 ? 26.892 17.602 88.002 1.00 17.71 121 LYS B N 1
ATOM 2142 C CA . LYS B 1 121 ? 26.634 17.049 86.715 1.00 18.66 121 LYS B CA 1
ATOM 2143 C C . LYS B 1 121 ? 26.143 15.606 86.752 1.00 16.17 121 LYS B C 1
ATOM 2144 O O . LYS B 1 121 ? 25.735 15.088 85.713 1.00 18.99 121 LYS B O 1
ATOM 2150 N N . GLY B 1 122 ? 26.229 14.937 87.910 1.00 15.67 122 GLY B N 1
ATOM 2151 C CA . GLY B 1 122 ? 25.734 13.567 88.054 1.00 14.19 122 GLY B CA 1
ATOM 2152 C C . GLY B 1 122 ? 26.810 12.492 87.816 1.00 12.94 122 GLY B C 1
ATOM 2153 O O . GLY B 1 122 ? 26.460 11.371 87.517 1.00 13.66 122 GLY B O 1
ATOM 2154 N N . LEU B 1 123 ? 28.087 12.856 87.919 1.00 11.74 123 LEU B N 1
ATOM 2155 C CA . LEU B 1 123 ? 29.217 11.928 87.731 1.00 10.92 123 LEU B CA 1
ATOM 2156 C C . LEU B 1 123 ? 30.081 11.733 88.964 1.00 10.71 123 LEU B C 1
ATOM 2157 O O . LEU B 1 123 ? 30.999 10.888 88.978 1.00 11.78 123 LEU B O 1
ATOM 2162 N N . GLY B 1 124 ? 29.735 12.414 90.074 1.00 11.28 124 GLY B N 1
ATOM 2163 C CA . GLY B 1 124 ? 30.567 12.316 91.276 1.00 10.94 124 GLY B CA 1
ATOM 2164 C C . GLY B 1 124 ? 31.982 12.813 91.056 1.00 11.34 124 GLY B C 1
ATOM 2165 O O . GLY B 1 124 ? 32.202 13.722 90.242 1.00 12.15 124 GLY B O 1
ATOM 2166 N N . THR B 1 125 ? 32.948 12.190 91.725 1.00 11.86 125 THR B N 1
ATOM 2167 C CA . THR B 1 125 ? 34.354 12.584 91.550 1.00 11.17 125 THR B CA 1
ATOM 2168 C C . THR B 1 125 ? 34.957 11.818 90.366 1.00 10.51 125 THR B C 1
ATOM 2169 O O . THR B 1 125 ? 34.827 10.602 90.291 1.00 10.09 125 THR B O 1
ATOM 2173 N N . ARG B 1 126 ? 35.606 12.545 89.460 1.00 9.85 126 ARG B N 1
ATOM 2174 C CA . ARG B 1 126 ? 36.236 11.992 88.240 1.00 8.93 126 ARG B CA 1
ATOM 2175 C C . ARG B 1 126 ? 37.606 12.575 88.076 1.00 9.80 126 ARG B C 1
ATOM 2176 O O . ARG B 1 126 ? 38.103 13.285 88.997 1.00 10.67 126 ARG B O 1
ATOM 2184 N N . SER B 1 127 ? 38.262 12.263 86.959 1.00 8.53 127 SER B N 1
ATOM 2185 C CA . SER B 1 127 ? 39.477 12.965 86.523 1.00 9.01 127 SER B CA 1
ATOM 2186 C C . SER B 1 127 ? 39.209 14.145 85.576 1.00 9.12 127 SER B C 1
ATOM 2187 O O . SER B 1 127 ? 38.330 14.133 84.719 1.00 10.48 127 SER B O 1
ATOM 2190 N N . ARG B 1 128 ? 39.970 15.202 85.778 1.00 9.81 128 ARG B N 1
ATOM 2191 C CA . ARG B 1 128 ? 40.155 16.187 84.764 1.00 9.17 128 ARG B CA 1
ATOM 2192 C C . ARG B 1 128 ? 40.658 15.516 83.475 1.00 8.97 128 ARG B C 1
ATOM 2193 O O . ARG B 1 128 ? 41.333 14.494 83.476 1.00 10.23 128 ARG B O 1
ATOM 2201 N N . ARG B 1 129 ? 40.357 16.137 82.369 1.00 9.90 129 ARG B N 1
ATOM 2202 C CA . ARG B 1 129 ? 40.860 15.730 81.080 1.00 9.20 129 ARG B CA 1
ATOM 2203 C C . ARG B 1 129 ? 42.304 16.187 80.941 1.00 10.82 129 ARG B C 1
ATOM 2204 O O . ARG B 1 129 ? 42.648 17.302 81.320 1.00 10.01 129 ARG B O 1
ATOM 2212 N N . PHE B 1 130 ? 43.143 15.311 80.383 1.00 10.28 130 PHE B N 1
ATOM 2213 C CA . PHE B 1 130 ? 44.578 15.632 80.236 1.00 11.35 130 PHE B CA 1
ATOM 2214 C C . PHE B 1 130 ? 45.293 14.729 79.245 1.00 11.14 130 PHE B C 1
ATOM 2215 O O . PHE B 1 130 ? 44.786 13.671 78.903 1.00 10.77 130 PHE B O 1
ATOM 2223 N N . ALA B 1 131 ? 46.495 15.171 78.824 1.00 11.90 131 ALA B N 1
ATOM 2224 C CA . ALA B 1 131 ? 47.417 14.285 78.099 1.00 11.73 131 ALA B CA 1
ATOM 2225 C C . ALA B 1 131 ? 48.823 14.549 78.577 1.00 12.13 131 ALA B C 1
ATOM 2226 O O . ALA B 1 131 ? 49.263 15.709 78.702 1.00 12.95 131 ALA B O 1
ATOM 2228 N N . LEU B 1 132 ? 49.537 13.476 78.860 1.00 13.26 132 LEU B N 1
ATOM 2229 C CA . LEU B 1 132 ? 50.935 13.516 79.256 1.00 13.10 132 LEU B CA 1
ATOM 2230 C C . LEU B 1 132 ? 51.812 12.706 78.310 1.00 13.30 132 LEU B C 1
ATOM 2231 O O . LEU B 1 132 ? 51.436 11.663 77.778 1.00 14.15 132 LEU B O 1
ATOM 2236 N N . LEU B 1 133 ? 53.023 13.242 78.120 1.00 13.93 133 LEU B N 1
ATOM 2237 C CA . LEU B 1 133 ? 54.114 12.495 77.480 1.00 13.39 133 LEU B CA 1
ATOM 2238 C C . LEU B 1 133 ? 55.069 12.170 78.610 1.00 13.25 133 LEU B C 1
ATOM 2239 O O . LEU B 1 133 ? 55.523 13.060 79.369 1.00 14.40 133 LEU B O 1
ATOM 2244 N N . VAL B 1 134 ? 55.407 10.886 78.763 1.00 14.78 134 VAL B N 1
ATOM 2245 C CA . VAL B 1 134 ? 56.212 10.476 79.911 1.00 16.05 134 VAL B CA 1
ATOM 2246 C C . VAL B 1 134 ? 57.374 9.645 79.320 1.00 16.46 134 VAL B C 1
ATOM 2247 O O . VAL B 1 134 ? 57.143 8.689 78.602 1.00 16.93 134 VAL B O 1
ATOM 2251 N N . ASP B 1 135 ? 58.603 10.062 79.593 1.00 17.60 135 ASP B N 1
ATOM 2252 C CA . ASP B 1 135 ? 59.791 9.339 79.154 1.00 18.49 135 ASP B CA 1
ATOM 2253 C C . ASP B 1 135 ? 60.585 8.813 80.333 1.00 17.44 135 ASP B C 1
ATOM 2254 O O . ASP B 1 135 ? 61.053 9.574 81.174 1.00 18.24 135 ASP B O 1
ATOM 2259 N N . ASP B 1 136 ? 60.660 7.496 80.429 1.00 19.74 136 ASP B N 1
ATOM 2260 C CA . ASP B 1 136 ? 61.299 6.820 81.559 1.00 19.96 136 ASP B CA 1
ATOM 2261 C C . ASP B 1 136 ? 60.845 7.306 82.931 1.00 19.02 136 ASP B C 1
ATOM 2262 O O . ASP B 1 136 ? 61.641 7.600 83.825 1.00 20.62 136 ASP B O 1
ATOM 2267 N N . LEU B 1 137 ? 59.518 7.405 83.046 1.00 18.10 137 LEU B N 1
ATOM 2268 C CA . LEU B 1 137 ? 58.812 7.723 84.266 1.00 18.25 137 LEU B CA 1
ATOM 2269 C C . LEU B 1 137 ? 58.866 9.239 84.622 1.00 18.78 137 LEU B C 1
ATOM 2270 O O . LEU B 1 137 ? 58.212 9.645 85.558 1.00 19.50 137 LEU B O 1
ATOM 2275 N N . LYS B 1 138 ? 59.576 10.065 83.856 1.00 20.03 138 LYS B N 1
ATOM 2276 C CA . LYS B 1 138 ? 59.521 11.501 84.133 1.00 19.44 138 LYS B CA 1
ATOM 2277 C C . LYS B 1 138 ? 58.603 12.215 83.119 1.00 16.82 138 LYS B C 1
ATOM 2278 O O . LYS B 1 138 ? 58.711 12.056 81.925 1.00 15.86 138 LYS B O 1
ATOM 2284 N N . VAL B 1 139 ? 57.731 13.061 83.630 1.00 16.30 139 VAL B N 1
ATOM 2285 C CA . VAL B 1 139 ? 56.814 13.829 82.777 1.00 16.41 139 VAL B CA 1
ATOM 2286 C C . VAL B 1 139 ? 57.534 14.905 81.972 1.00 17.47 139 VAL B C 1
ATOM 2287 O O . VAL B 1 139 ? 58.152 15.788 82.563 1.00 18.83 139 VAL B O 1
ATOM 2291 N N . LYS B 1 140 ? 57.438 14.807 80.644 1.00 17.11 140 LYS B N 1
ATOM 2292 C CA . LYS B 1 140 ? 58.064 15.730 79.673 1.00 18.34 140 LYS B CA 1
ATOM 2293 C C . LYS B 1 140 ? 57.103 16.742 79.083 1.00 18.11 140 LYS B C 1
ATOM 2294 O O . LYS B 1 140 ? 57.506 17.844 78.709 1.00 19.63 140 LYS B O 1
ATOM 2300 N N . ALA B 1 141 ? 55.828 16.369 78.946 1.00 16.49 141 ALA B N 1
ATOM 2301 C CA . ALA B 1 141 ? 54.799 17.341 78.594 1.00 16.90 141 ALA B CA 1
ATOM 2302 C C . ALA B 1 141 ? 53.571 17.058 79.422 1.00 15.94 141 ALA B C 1
ATOM 2303 O O . ALA B 1 141 ? 53.209 15.881 79.617 1.00 15.69 141 ALA B O 1
ATOM 2305 N N . ALA B 1 142 ? 52.906 18.115 79.904 1.00 15.24 142 ALA B N 1
ATOM 2306 C CA . ALA B 1 142 ? 51.717 17.958 80.744 1.00 15.20 142 ALA B CA 1
ATOM 2307 C C . ALA B 1 142 ? 50.663 18.970 80.245 1.00 14.36 142 ALA B C 1
ATOM 2308 O O . ALA B 1 142 ? 50.782 20.160 80.536 1.00 15.62 142 ALA B O 1
ATOM 2310 N N . ASN B 1 143 ? 49.682 18.474 79.469 1.00 13.79 143 ASN B N 1
ATOM 2311 C CA . ASN B 1 143 ? 48.634 19.322 78.842 1.00 12.23 143 ASN B CA 1
ATOM 2312 C C . ASN B 1 143 ? 47.324 18.997 79.566 1.00 11.22 143 ASN B C 1
ATOM 2313 O O . ASN B 1 143 ? 46.628 17.998 79.215 1.00 12.03 143 ASN B O 1
ATOM 2318 N N . ILE B 1 144 ? 47.018 19.851 80.530 1.00 12.58 144 ILE B N 1
ATOM 2319 C CA . ILE B 1 144 ? 45.983 19.574 81.587 1.00 11.52 144 ILE B CA 1
ATOM 2320 C C . ILE B 1 144 ? 44.820 20.581 81.484 1.00 12.09 144 ILE B C 1
ATOM 2321 O O . ILE B 1 144 ? 45.066 21.788 81.569 1.00 13.36 144 ILE B O 1
ATOM 2326 N N . GLU B 1 145 ? 43.598 20.081 81.272 1.00 10.86 145 GLU B N 1
ATOM 2327 C CA . GLU B 1 145 ? 42.391 20.931 81.270 1.00 10.99 145 GLU B CA 1
ATOM 2328 C C . GLU B 1 145 ? 42.028 21.310 82.701 1.00 10.39 145 GLU B C 1
ATOM 2329 O O . GLU B 1 145 ? 42.349 20.601 83.664 1.00 11.51 145 GLU B O 1
ATOM 2335 N N . GLY B 1 146 ? 41.343 22.446 82.869 1.00 13.69 146 GLY B N 1
ATOM 2336 C CA . GLY B 1 146 ? 40.731 22.724 84.160 1.00 13.62 146 GLY B CA 1
ATOM 2337 C C . GLY B 1 146 ? 39.635 21.764 84.612 1.00 14.23 146 GLY B C 1
ATOM 2338 O O . GLY B 1 146 ? 39.568 21.448 85.808 1.00 17.96 146 GLY B O 1
ATOM 2339 N N . GLY B 1 147 ? 38.794 21.315 83.693 1.00 14.02 147 GLY B N 1
ATOM 2340 C CA . GLY B 1 147 ? 37.760 20.308 84.009 1.00 14.02 147 GLY B CA 1
ATOM 2341 C C . GLY B 1 147 ? 37.670 19.287 82.897 1.00 13.70 147 GLY B C 1
ATOM 2342 O O . GLY B 1 147 ? 38.651 18.602 82.611 1.00 14.20 147 GLY B O 1
ATOM 2343 N N . GLY B 1 148 ? 36.544 19.219 82.218 1.00 11.96 148 GLY B N 1
ATOM 2344 C CA . GLY B 1 148 ? 36.331 18.359 81.060 1.00 11.17 148 GLY B CA 1
ATOM 2345 C C . GLY B 1 148 ? 36.291 18.985 79.682 1.00 10.24 148 GLY B C 1
ATOM 2346 O O . GLY B 1 148 ? 35.954 18.312 78.715 1.00 13.75 148 GLY B O 1
ATOM 2347 N N . GLU B 1 149 ? 36.615 20.279 79.580 1.00 12.02 149 GLU B N 1
ATOM 2348 C CA . GLU B 1 149 ? 36.699 20.899 78.263 1.00 12.43 149 GLU B CA 1
ATOM 2349 C C . GLU B 1 149 ? 37.811 20.274 77.429 1.00 12.81 149 GLU B C 1
ATOM 2350 O O . GLU B 1 149 ? 38.637 19.498 77.958 1.00 12.41 149 GLU B O 1
ATOM 2356 N N . PHE B 1 150 ? 37.863 20.621 76.150 1.00 13.19 150 PHE B N 1
ATOM 2357 C CA . PHE B 1 150 ? 38.765 20.018 75.170 1.00 12.40 150 PHE B CA 1
ATOM 2358 C C . PHE B 1 150 ? 39.473 21.081 74.334 1.00 13.50 150 PHE B C 1
ATOM 2359 O O . PHE B 1 150 ? 38.949 21.559 73.293 1.00 15.60 150 PHE B O 1
ATOM 2367 N N . THR B 1 151 ? 40.582 21.559 74.881 1.00 12.21 151 THR B N 1
ATOM 2368 C CA . THR B 1 151 ? 41.357 22.688 74.290 1.00 13.70 151 THR B CA 1
ATOM 2369 C C . THR B 1 151 ? 42.872 22.521 74.178 1.00 13.87 151 THR B C 1
ATOM 2370 O O . THR B 1 151 ? 43.502 23.184 73.329 1.00 14.75 151 THR B O 1
ATOM 2374 N N . VAL B 1 152 ? 43.488 21.697 75.034 1.00 13.41 152 VAL B N 1
ATOM 2375 C CA . VAL B 1 152 ? 44.927 21.525 75.079 1.00 12.47 152 VAL B CA 1
ATOM 2376 C C . VAL B 1 152 ? 45.365 20.058 75.065 1.00 12.55 152 VAL B C 1
ATOM 2377 O O . VAL B 1 152 ? 46.554 19.791 74.866 1.00 12.90 152 VAL B O 1
ATOM 2381 N N . SER B 1 153 ? 44.445 19.124 75.336 1.00 11.48 153 SER B N 1
ATOM 2382 C CA . SER B 1 153 ? 44.831 17.745 75.626 1.00 11.21 153 SER B CA 1
ATOM 2383 C C . SER B 1 153 ? 44.728 16.776 74.434 1.00 11.93 153 SER B C 1
ATOM 2384 O O . SER B 1 153 ? 44.675 15.567 74.629 1.00 11.65 153 SER B O 1
ATOM 2387 N N . SER B 1 154 ? 44.639 17.268 73.208 1.00 12.49 154 SER B N 1
ATOM 2388 C CA . SER B 1 154 ? 44.464 16.418 72.040 1.00 11.34 154 SER B CA 1
ATOM 2389 C C . SER B 1 154 ? 45.750 15.626 71.688 1.00 12.01 154 SER B C 1
ATOM 2390 O O . SER B 1 154 ? 46.844 16.037 71.990 1.00 12.02 154 SER B O 1
ATOM 2393 N N . ALA B 1 155 ? 45.529 14.554 70.984 1.00 13.04 155 ALA B N 1
ATOM 2394 C CA . ALA B 1 155 ? 46.619 13.765 70.386 1.00 12.04 155 ALA B CA 1
ATOM 2395 C C . ALA B 1 155 ? 47.495 14.629 69.518 1.00 13.35 155 ALA B C 1
ATOM 2396 O O . ALA B 1 155 ? 48.735 14.496 69.551 1.00 13.44 155 ALA B O 1
ATOM 2398 N N . GLU B 1 156 ? 46.841 15.411 68.665 1.00 12.62 156 GLU B N 1
ATOM 2399 C CA . GLU B 1 156 ? 47.599 16.285 67.772 1.00 13.27 156 GLU B CA 1
ATOM 2400 C C . GLU B 1 156 ? 48.524 17.276 68.484 1.00 13.52 156 GLU B C 1
ATOM 2401 O O . GLU B 1 156 ? 49.620 17.655 67.963 1.00 13.06 156 GLU B O 1
ATOM 2407 N N . ASP B 1 157 ? 48.068 17.784 69.611 1.00 12.67 157 ASP B N 1
ATOM 2408 C CA . ASP B 1 157 ? 48.822 18.735 70.399 1.00 12.56 157 ASP B CA 1
ATOM 2409 C C . ASP B 1 157 ? 49.980 18.072 71.198 1.00 13.20 157 ASP B C 1
ATOM 2410 O O . ASP B 1 157 ? 50.866 18.744 71.655 1.00 15.12 157 ASP B O 1
ATOM 2415 N N . ILE B 1 158 ? 49.944 16.742 71.407 1.00 13.22 158 ILE B N 1
ATOM 2416 C CA . ILE B 1 158 ? 51.155 16.010 71.843 1.00 13.53 158 ILE B CA 1
ATOM 2417 C C . ILE B 1 158 ? 52.095 15.816 70.638 1.00 13.87 158 ILE B C 1
ATOM 2418 O O . ILE B 1 158 ? 53.289 16.173 70.689 1.00 14.20 158 ILE B O 1
ATOM 2423 N N . LEU B 1 159 ? 51.529 15.328 69.559 1.00 14.99 159 LEU B N 1
ATOM 2424 C CA . LEU B 1 159 ? 52.297 14.963 68.360 1.00 15.44 159 LEU B CA 1
ATOM 2425 C C . LEU B 1 159 ? 53.147 16.085 67.823 1.00 17.03 159 LEU B C 1
ATOM 2426 O O . LEU B 1 159 ? 54.299 15.869 67.416 1.00 17.71 159 LEU B O 1
ATOM 2431 N N . LYS B 1 160 ? 52.573 17.279 67.777 1.00 14.71 160 LYS B N 1
ATOM 2432 C CA . LYS B 1 160 ? 53.306 18.413 67.204 1.00 17.32 160 LYS B CA 1
ATOM 2433 C C . LYS B 1 160 ? 54.606 18.780 67.9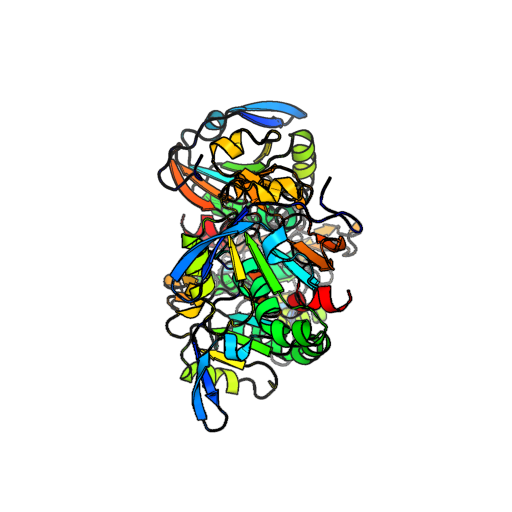40 1.00 19.17 160 LYS B C 1
ATOM 2434 O O . LYS B 1 160 ? 55.506 19.442 67.350 1.00 21.11 160 LYS B O 1
ATOM 2440 N N . ASP B 1 161 ? 54.757 18.362 69.209 1.00 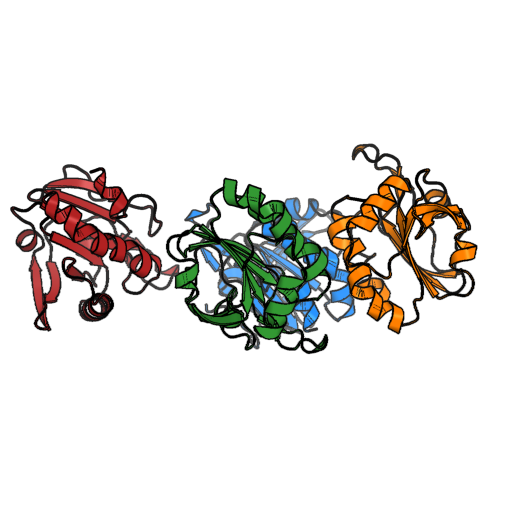19.21 161 ASP B N 1
ATOM 2441 C CA . ASP B 1 161 ? 55.900 18.719 70.039 1.00 19.50 161 ASP B CA 1
ATOM 2442 C C . ASP B 1 161 ? 56.906 17.566 70.222 1.00 19.94 161 ASP B C 1
ATOM 2443 O O . ASP B 1 161 ? 57.824 17.695 71.045 1.00 21.44 161 ASP B O 1
ATOM 2448 N N . LEU B 1 162 ? 56.680 16.476 69.502 1.00 21.29 162 LEU B N 1
ATOM 2449 C CA . LEU B 1 162 ? 57.574 15.310 69.514 1.00 23.95 162 LEU B CA 1
ATOM 2450 C C . LEU B 1 162 ? 58.696 15.524 68.510 1.00 26.13 162 LEU B C 1
ATOM 2451 O O . LEU B 1 162 ? 58.587 16.322 67.592 1.00 26.78 162 LEU B O 1
ATOM 2457 N N . MET C 1 1 ? 31.686 19.284 41.774 1.00 47.16 1 MET C N 1
ATOM 2458 C CA . MET C 1 1 ? 30.759 20.343 42.217 1.00 46.51 1 MET C CA 1
ATOM 2459 C C . MET C 1 1 ? 31.056 20.793 43.659 1.00 44.50 1 MET C C 1
ATOM 2460 O O . MET C 1 1 ? 32.057 20.399 44.244 1.00 45.25 1 MET C O 1
ATOM 2465 N N . ALA C 1 2 ? 30.212 21.675 44.199 1.00 41.90 2 ALA C N 1
ATOM 2466 C CA . ALA C 1 2 ? 30.088 21.867 45.643 1.00 39.46 2 ALA C CA 1
ATOM 2467 C C . ALA C 1 2 ? 29.320 20.663 46.212 1.00 36.86 2 ALA C C 1
ATOM 2468 O O . ALA C 1 2 ? 28.526 20.016 45.498 1.00 36.18 2 ALA C O 1
ATOM 2470 N N . PRO C 1 3 ? 29.523 20.392 47.496 1.00 34.53 3 PRO C N 1
ATOM 2471 C CA . PRO C 1 3 ? 28.834 19.289 48.145 1.00 33.36 3 PRO C CA 1
ATOM 2472 C C . PRO C 1 3 ? 27.318 19.451 48.029 1.00 32.89 3 PRO C C 1
ATOM 2473 O O . PRO C 1 3 ? 26.771 20.532 48.155 1.00 31.70 3 PRO C O 1
ATOM 2477 N N . ILE C 1 4 ? 26.676 18.339 47.728 1.00 31.90 4 ILE C N 1
ATOM 2478 C CA . ILE C 1 4 ? 25.249 18.270 47.625 1.00 31.94 4 ILE C CA 1
ATOM 2479 C C . ILE C 1 4 ? 24.612 18.660 48.947 1.00 30.34 4 ILE C C 1
ATOM 2480 O O . ILE C 1 4 ? 25.139 18.366 50.007 1.00 29.35 4 ILE C O 1
ATOM 2485 N N . ALA C 1 5 ? 23.485 19.362 48.864 1.00 29.83 5 ALA C N 1
ATOM 2486 C CA . ALA C 1 5 ? 22.801 19.909 50.039 1.00 28.91 5 ALA C CA 1
ATOM 2487 C C . ALA C 1 5 ? 21.307 19.577 50.052 1.00 27.91 5 ALA C C 1
ATOM 2488 O O . ALA C 1 5 ? 20.721 19.181 49.046 1.00 26.38 5 ALA C O 1
ATOM 2490 N N . VAL C 1 6 ? 20.717 19.730 51.230 1.00 27.73 6 VAL C N 1
ATOM 2491 C CA . VAL C 1 6 ? 19.279 19.530 51.440 1.00 27.38 6 VAL C CA 1
ATOM 2492 C C . VAL C 1 6 ? 18.499 20.443 50.456 1.00 27.27 6 VAL C C 1
ATOM 2493 O O . VAL C 1 6 ? 18.794 21.625 50.324 1.00 27.31 6 VAL C O 1
ATOM 2497 N N . GLY C 1 7 ? 17.544 19.866 49.749 1.00 28.25 7 GLY C N 1
ATOM 2498 C CA . GLY C 1 7 ? 16.749 20.606 48.781 1.00 29.24 7 GLY C CA 1
ATOM 2499 C C . GLY C 1 7 ? 17.186 20.474 47.336 1.00 30.33 7 GLY C C 1
ATOM 2500 O O . GLY C 1 7 ? 16.400 20.774 46.438 1.00 30.41 7 GLY C O 1
ATOM 2501 N N . ASP C 1 8 ? 18.427 20.043 47.106 1.00 30.75 8 ASP C N 1
ATOM 2502 C CA . ASP C 1 8 ? 18.920 19.745 45.765 1.00 31.80 8 ASP C CA 1
ATOM 2503 C C . ASP C 1 8 ? 18.231 18.478 45.234 1.00 32.14 8 ASP C C 1
ATOM 2504 O O . ASP C 1 8 ? 17.808 17.604 46.015 1.00 32.10 8 ASP C O 1
ATOM 2509 N N . VAL C 1 9 ? 18.180 18.331 43.912 1.00 31.54 9 VAL C N 1
ATOM 2510 C CA . VAL C 1 9 ? 17.708 17.121 43.288 1.00 32.30 9 VAL C CA 1
ATOM 2511 C C . VAL C 1 9 ? 18.913 16.249 42.935 1.00 32.52 9 VAL C C 1
ATOM 2512 O O . VAL C 1 9 ? 19.904 16.739 42.386 1.00 33.14 9 VAL C O 1
ATOM 2516 N N . LEU C 1 10 ? 18.821 14.953 43.216 1.00 32.71 10 LEU C N 1
ATOM 2517 C CA . LEU C 1 10 ? 19.932 14.015 42.994 1.00 32.53 10 LEU C CA 1
ATOM 2518 C C . LEU C 1 10 ? 20.275 13.720 41.511 1.00 32.49 10 LEU C C 1
ATOM 2519 O O . LEU C 1 10 ? 19.431 13.223 40.758 1.00 32.63 10 LEU C O 1
ATOM 2524 N N . PRO C 1 11 ? 21.523 13.970 41.093 1.00 33.21 11 PRO C N 1
ATOM 2525 C CA . PRO C 1 11 ? 21.904 13.749 39.687 1.00 33.68 11 PRO C CA 1
ATOM 2526 C C . PRO C 1 11 ? 21.810 12.292 39.296 1.00 33.95 11 PRO C C 1
ATOM 2527 O O . PRO C 1 11 ? 21.925 11.446 40.197 1.00 34.62 11 PRO C O 1
ATOM 2531 N N . ASP C 1 12 ? 21.590 11.998 38.009 1.00 33.85 12 ASP C N 1
ATOM 2532 C CA . ASP C 1 12 ? 21.671 10.628 37.505 1.00 33.64 12 ASP C CA 1
ATOM 2533 C C . ASP C 1 12 ? 23.144 10.302 37.390 1.00 32.10 12 ASP C C 1
ATOM 2534 O O . ASP C 1 12 ? 23.987 11.161 37.593 1.00 32.30 12 ASP C O 1
ATOM 2539 N N . GLY C 1 13 ? 23.440 9.045 37.083 1.00 31.54 13 GLY C N 1
ATOM 2540 C CA . GLY C 1 13 ? 24.799 8.548 37.117 1.00 31.22 13 GLY C CA 1
ATOM 2541 C C . GLY C 1 13 ? 24.795 7.077 36.812 1.00 31.12 13 GLY C C 1
ATOM 2542 O O . GLY C 1 13 ? 23.742 6.513 36.539 1.00 31.67 13 GLY C O 1
ATOM 2543 N N . LYS C 1 14 ? 25.976 6.475 36.817 1.00 30.85 14 LYS C N 1
ATOM 2544 C CA . LYS C 1 14 ? 26.175 5.057 36.535 1.00 31.00 14 LYS C CA 1
ATOM 2545 C C . LYS C 1 14 ? 26.858 4.404 37.742 1.00 29.84 14 LYS C C 1
ATOM 2546 O O . LYS C 1 14 ? 27.838 4.947 38.214 1.00 29.33 14 LYS C O 1
ATOM 2552 N N . LEU C 1 15 ? 26.335 3.268 38.226 1.00 29.22 15 LEU C N 1
ATOM 2553 C CA . LEU C 1 15 ? 26.945 2.471 39.312 1.00 28.00 15 LEU C CA 1
ATOM 2554 C C . LEU C 1 15 ? 26.927 0.990 38.943 1.00 27.19 15 LEU C C 1
ATOM 2555 O O . LEU C 1 15 ? 26.096 0.527 38.159 1.00 27.33 15 LEU C O 1
ATOM 2560 N N . ALA C 1 16 ? 27.882 0.248 39.434 1.00 25.98 16 ALA C N 1
ATOM 2561 C CA . ALA C 1 16 ? 28.060 -1.127 39.001 1.00 27.55 16 ALA C CA 1
ATOM 2562 C C . ALA C 1 16 ? 28.114 -2.090 40.191 1.00 29.18 16 ALA C C 1
ATOM 2563 O O . ALA C 1 16 ? 28.504 -1.689 41.277 1.00 27.00 16 ALA C O 1
ATOM 2565 N N . TYR C 1 17 ? 27.772 -3.359 39.952 1.00 31.43 17 TYR C N 1
ATOM 2566 C CA . TYR C 1 17 ? 27.687 -4.380 41.010 1.00 34.89 17 TYR C CA 1
ATOM 2567 C C . TYR C 1 17 ? 27.450 -5.766 40.452 1.00 36.73 17 TYR C C 1
ATOM 2568 O O . TYR C 1 17 ? 26.939 -5.914 39.351 1.00 37.58 17 TYR C O 1
ATOM 2577 N N . PHE C 1 18 ? 27.855 -6.784 41.194 1.00 39.54 18 PHE C N 1
ATOM 2578 C CA . PHE C 1 18 ? 27.715 -8.161 40.742 1.00 41.67 18 PHE C CA 1
ATOM 2579 C C . PHE C 1 18 ? 26.344 -8.696 41.220 1.00 44.32 18 PHE C C 1
ATOM 2580 O O . PHE C 1 18 ? 26.007 -8.542 42.394 1.00 44.47 18 PHE C O 1
ATOM 2588 N N . ASP C 1 19 ? 25.541 -9.255 40.289 1.00 47.14 19 ASP C N 1
ATOM 2589 C CA . ASP C 1 19 ? 24.238 -9.894 40.623 1.00 48.94 19 ASP C CA 1
ATOM 2590 C C . ASP C 1 19 ? 24.492 -11.335 41.093 1.00 50.50 19 ASP C C 1
ATOM 2591 O O . ASP C 1 19 ? 25.645 -11.815 41.067 1.00 50.62 19 ASP C O 1
ATOM 2596 N N . GLU C 1 20 ? 23.432 -12.031 41.502 1.00 52.33 20 GLU C N 1
ATOM 2597 C CA . GLU C 1 20 ? 23.576 -13.349 42.141 1.00 53.51 20 GLU C CA 1
ATOM 2598 C C . GLU C 1 20 ? 24.225 -14.397 41.225 1.00 54.11 20 GLU C C 1
ATOM 2599 O O . GLU C 1 20 ? 24.808 -15.368 41.696 1.00 54.27 20 GLU C O 1
ATOM 2605 N N . GLN C 1 21 ? 24.124 -14.182 39.915 1.00 54.87 21 GLN C N 1
ATOM 2606 C CA . GLN C 1 21 ? 24.734 -15.055 38.914 1.00 55.19 21 GLN C CA 1
ATOM 2607 C C . GLN C 1 21 ? 26.123 -14.503 38.570 1.00 55.03 21 GLN C C 1
ATOM 2608 O O . GLN C 1 21 ? 26.633 -14.711 37.453 1.00 53.45 21 GLN C O 1
ATOM 2614 N N . ASP C 1 22 ? 26.723 -13.809 39.550 1.00 55.06 22 ASP C N 1
ATOM 2615 C CA . ASP C 1 22 ? 28.073 -13.287 39.454 1.00 55.16 22 ASP C CA 1
ATOM 2616 C C . ASP C 1 22 ? 28.247 -12.439 38.195 1.00 54.90 22 ASP C C 1
ATOM 2617 O O . ASP C 1 22 ? 29.259 -12.569 37.491 1.00 55.34 22 ASP C O 1
ATOM 2622 N N . GLN C 1 23 ? 27.285 -11.551 37.922 1.00 54.39 23 GLN C N 1
ATOM 2623 C CA . GLN C 1 23 ? 27.387 -10.655 36.756 1.00 54.03 23 GLN C CA 1
ATOM 2624 C C . GLN C 1 23 ? 27.464 -9.175 37.036 1.00 52.46 23 GLN C C 1
ATOM 2625 O O . GLN C 1 23 ? 26.555 -8.602 37.622 1.00 53.10 23 GLN C O 1
ATOM 2631 N N . LEU C 1 24 ? 28.531 -8.557 36.538 1.00 50.73 24 LEU C N 1
ATOM 2632 C CA . LEU C 1 24 ? 28.582 -7.120 36.366 1.00 48.97 24 LEU C CA 1
ATOM 2633 C C . LEU C 1 24 ? 27.261 -6.586 35.759 1.00 46.78 24 LEU C C 1
ATOM 2634 O O . LEU C 1 24 ? 26.987 -6.780 34.576 1.00 46.81 24 LEU C O 1
ATOM 2639 N N . GLN C 1 25 ? 26.450 -5.963 36.613 1.00 43.91 25 GLN C N 1
ATOM 2640 C CA . GLN C 1 25 ? 25.327 -5.106 36.231 1.00 41.93 25 GLN C CA 1
ATOM 2641 C C . GLN C 1 25 ? 25.771 -3.639 36.294 1.00 40.18 25 GLN C C 1
ATOM 2642 O O . GLN C 1 25 ? 26.472 -3.235 37.206 1.00 38.82 25 GLN C O 1
ATOM 2648 N N . GLU C 1 26 ? 25.370 -2.846 35.319 1.00 38.28 26 GLU C N 1
ATOM 2649 C CA . GLU C 1 26 ? 25.723 -1.437 35.274 1.00 37.14 26 GLU C CA 1
ATOM 2650 C C . GLU C 1 26 ? 24.436 -0.722 35.110 1.00 35.07 26 GLU C C 1
ATOM 2651 O O . GLU C 1 26 ? 23.800 -0.832 34.075 1.00 35.21 26 GLU C O 1
ATOM 2657 N N . VAL C 1 27 ? 24.058 0.036 36.118 1.00 32.27 27 VAL C N 1
ATOM 2658 C CA . VAL C 1 27 ? 22.715 0.532 36.209 1.00 31.33 27 VAL C CA 1
ATOM 2659 C C . VAL C 1 27 ? 22.744 2.029 36.448 1.00 30.34 27 VAL C C 1
ATOM 2660 O O . VAL C 1 27 ? 23.743 2.572 36.954 1.00 30.05 27 VAL C O 1
ATOM 2664 N N . SER C 1 28 ? 21.655 2.705 36.093 1.00 29.06 28 SER C N 1
ATOM 2665 C CA . SER C 1 28 ? 21.522 4.120 36.369 1.00 29.30 28 SER C CA 1
ATOM 2666 C C . SER C 1 28 ? 21.125 4.358 37.848 1.00 29.68 28 SER C C 1
ATOM 2667 O O . SER C 1 28 ? 20.462 3.514 38.439 1.00 28.01 28 SER C O 1
ATOM 2670 N N . VAL C 1 29 ? 21.549 5.487 38.426 1.00 30.11 29 VAL C N 1
ATOM 2671 C CA . VAL C 1 29 ? 21.259 5.793 39.831 1.00 30.35 29 VAL C CA 1
ATOM 2672 C C . VAL C 1 29 ? 19.761 5.972 39.961 1.00 31.78 29 VAL C C 1
ATOM 2673 O O . VAL C 1 29 ? 19.148 5.451 40.894 1.00 31.39 29 VAL C O 1
ATOM 2677 N N . HIS C 1 30 ? 19.163 6.734 39.036 1.00 32.66 30 HIS C N 1
ATOM 2678 C CA . HIS C 1 30 ? 17.715 6.958 39.085 1.00 33.99 30 HIS C CA 1
ATOM 2679 C C . HIS C 1 30 ? 16.951 5.649 38.911 1.00 33.68 30 HIS C C 1
ATOM 2680 O O . HIS C 1 30 ? 15.892 5.483 39.496 1.00 33.49 30 HIS C O 1
ATOM 2687 N N . SER C 1 31 ? 17.485 4.680 38.174 1.00 34.42 31 SER C N 1
ATOM 2688 C CA . SER C 1 31 ? 16.787 3.403 38.078 1.00 34.66 31 SER C CA 1
ATOM 2689 C C . SER C 1 31 ? 16.610 2.783 39.469 1.00 35.06 31 SER C C 1
ATOM 2690 O O . SER C 1 31 ? 15.638 2.059 39.696 1.00 36.00 31 SER C O 1
ATOM 2693 N N . LEU C 1 32 ? 17.551 3.039 40.386 1.00 35.09 32 LEU C N 1
ATOM 2694 C CA . LEU C 1 32 ? 17.492 2.477 41.748 1.00 34.84 32 LEU C CA 1
ATOM 2695 C C . LEU C 1 32 ? 16.647 3.309 42.726 1.00 34.80 32 LEU C C 1
ATOM 2696 O O . LEU C 1 32 ? 16.026 2.754 43.652 1.00 36.07 32 LEU C O 1
ATOM 2701 N N . VAL C 1 33 ? 16.614 4.626 42.533 1.00 33.59 33 VAL C N 1
ATOM 2702 C CA . VAL C 1 33 ? 16.097 5.540 43.556 1.00 33.01 33 VAL C CA 1
ATOM 2703 C C . VAL C 1 33 ? 14.913 6.444 43.140 1.00 32.38 33 VAL C C 1
ATOM 2704 O O . VAL C 1 33 ? 14.255 7.032 44.015 1.00 31.53 33 VAL C O 1
ATOM 2708 N N . ALA C 1 34 ? 14.597 6.525 41.836 1.00 32.38 34 ALA C N 1
ATOM 2709 C CA . ALA C 1 34 ? 13.441 7.313 41.375 1.00 30.97 34 ALA C CA 1
ATOM 2710 C C . ALA C 1 34 ? 12.151 6.721 41.941 1.00 30.50 34 ALA C C 1
ATOM 2711 O O . ALA C 1 34 ? 12.014 5.501 41.980 1.00 29.34 34 ALA C O 1
ATOM 2713 N N . GLY C 1 35 ? 11.253 7.589 42.413 1.00 29.14 35 GLY C N 1
ATOM 2714 C CA . GLY C 1 35 ? 9.965 7.169 42.973 1.00 29.78 35 GLY C CA 1
ATOM 2715 C C . 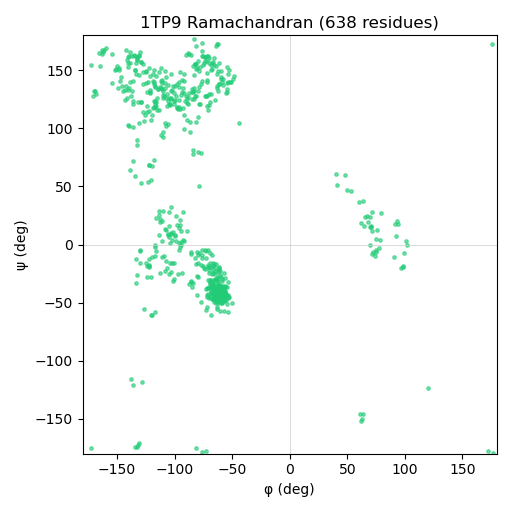GLY C 1 35 ? 10.006 6.470 44.315 1.00 29.34 35 GLY C C 1
ATOM 2716 O O . GLY C 1 35 ? 8.983 5.883 44.725 1.00 27.82 35 GLY C O 1
ATOM 2717 N N . LYS C 1 36 ? 11.152 6.557 45.022 1.00 29.31 36 LYS C N 1
ATOM 2718 C CA . LYS C 1 36 ? 11.382 5.868 46.315 1.00 28.54 36 LYS C CA 1
ATOM 2719 C C . LYS C 1 36 ? 11.990 6.773 47.403 1.00 28.11 36 LYS C C 1
ATOM 2720 O O . LYS C 1 36 ? 12.565 7.817 47.116 1.00 28.00 36 LYS C O 1
ATOM 2726 N N . LYS C 1 37 ? 11.823 6.343 48.657 1.00 27.05 37 LYS C N 1
ATOM 2727 C CA . LYS C 1 37 ? 12.500 6.904 49.806 1.00 25.69 37 LYS C CA 1
ATOM 2728 C C . LYS C 1 37 ? 13.696 5.994 50.039 1.00 24.81 37 LYS C C 1
ATOM 2729 O O . LYS C 1 37 ? 13.548 4.788 50.227 1.00 25.37 37 LYS C O 1
ATOM 2735 N N . VAL C 1 38 ? 14.897 6.555 49.895 1.00 23.09 38 VAL C N 1
ATOM 2736 C CA . VAL C 1 38 ? 16.120 5.749 49.999 1.00 22.46 38 VAL C CA 1
ATOM 2737 C C . VAL C 1 38 ? 17.132 6.417 50.897 1.00 20.68 38 VAL C C 1
ATOM 2738 O O . VAL C 1 38 ? 17.072 7.640 51.127 1.00 21.07 38 VAL C O 1
ATOM 2742 N N . ILE C 1 39 ? 18.080 5.606 51.356 1.00 20.57 39 ILE C N 1
ATOM 2743 C CA . ILE C 1 39 ? 19.329 6.110 51.904 1.00 19.96 39 ILE C CA 1
ATOM 2744 C C . ILE C 1 39 ? 20.474 5.782 50.979 1.00 18.26 39 ILE C C 1
ATOM 2745 O O . ILE C 1 39 ? 20.603 4.658 50.507 1.00 18.68 39 ILE C O 1
ATOM 2750 N N . LEU C 1 40 ? 21.291 6.797 50.716 1.00 20.46 40 LEU C N 1
ATOM 2751 C CA . LEU C 1 40 ? 22.554 6.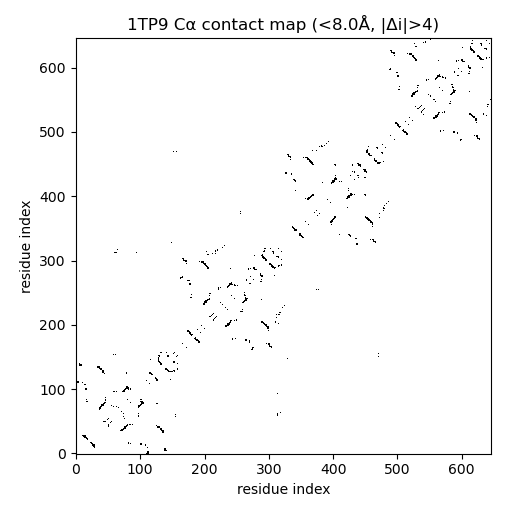619 50.037 1.00 20.82 40 LEU C CA 1
ATOM 2752 C C . LEU C 1 40 ? 23.628 7.037 51.029 1.00 19.54 40 LEU C C 1
ATOM 2753 O O . LEU C 1 40 ? 23.652 8.171 51.438 1.00 20.16 40 LEU C O 1
ATOM 2758 N N . PHE C 1 41 ? 24.523 6.125 51.423 1.00 18.64 41 PHE C N 1
ATOM 2759 C CA . PHE C 1 41 ? 25.634 6.505 52.311 1.00 17.23 41 PHE C CA 1
ATOM 2760 C C . PHE C 1 41 ? 26.984 6.140 51.714 1.00 17.06 41 PHE C C 1
ATOM 2761 O O . PHE C 1 41 ? 27.101 5.152 51.000 1.00 17.43 41 PHE C O 1
ATOM 2769 N N . GLY C 1 42 ? 27.942 7.036 51.872 1.00 16.29 42 GLY C N 1
ATOM 2770 C CA . GLY C 1 42 ? 29.245 6.814 51.273 1.00 17.10 42 GLY C CA 1
ATOM 2771 C C . GLY C 1 42 ? 30.314 6.568 52.281 1.00 15.96 42 GLY C C 1
ATOM 2772 O O . GLY C 1 42 ? 30.215 7.057 53.423 1.00 14.65 42 GLY C O 1
ATOM 2773 N N . VAL C 1 43 ? 31.336 5.802 51.863 1.00 15.36 43 VAL C N 1
ATOM 2774 C CA . VAL C 1 43 ? 32.449 5.419 52.674 1.00 14.69 43 VAL C CA 1
ATOM 2775 C C . VAL C 1 43 ? 33.721 5.703 51.904 1.00 15.66 43 VAL C C 1
ATOM 2776 O O . VAL C 1 43 ? 33.771 5.588 50.669 1.00 14.19 43 VAL C O 1
ATOM 2780 N N . PRO C 1 44 ? 34.753 6.085 52.631 1.00 15.47 44 PRO C N 1
ATOM 2781 C CA . PRO C 1 44 ? 36.072 6.193 52.001 1.00 15.72 44 PRO C CA 1
ATOM 2782 C C . PRO C 1 44 ? 36.661 4.909 51.407 1.00 14.69 44 PRO C C 1
ATOM 2783 O O . PRO C 1 44 ? 37.397 4.963 50.395 1.00 13.91 44 PRO C O 1
ATOM 2787 N N . GLY C 1 45 ? 36.423 3.776 52.019 1.00 13.17 45 GLY C N 1
ATOM 2788 C CA . GLY C 1 45 ? 37.037 2.569 51.469 1.00 14.24 45 GLY C CA 1
ATOM 2789 C C . GLY C 1 45 ? 36.533 1.238 52.012 1.00 14.22 45 GLY C C 1
ATOM 2790 O O . GLY C 1 45 ? 36.488 0.928 53.216 1.00 13.96 45 GLY C O 1
ATOM 2791 N N . ALA C 1 46 ? 36.203 0.381 51.069 1.00 13.43 46 ALA C N 1
ATOM 2792 C CA . ALA C 1 46 ? 35.957 -0.994 51.397 1.00 13.44 46 ALA C CA 1
ATOM 2793 C C . ALA C 1 46 ? 37.111 -1.616 52.149 1.00 12.23 46 ALA C C 1
ATOM 2794 O O . ALA C 1 46 ? 38.289 -1.372 51.845 1.00 13.37 46 ALA C O 1
ATOM 2796 N N . PHE C 1 47 ? 36.803 -2.447 53.163 1.00 13.92 47 PHE C N 1
ATOM 2797 C CA . PHE C 1 47 ? 37.762 -3.125 53.995 1.00 14.71 47 PHE C CA 1
ATOM 2798 C C . PHE C 1 47 ? 38.474 -2.225 55.036 1.00 14.75 47 PHE C C 1
ATOM 2799 O O . PHE C 1 47 ? 39.217 -2.744 55.859 1.00 16.86 47 PHE C O 1
ATOM 2807 N N . THR C 1 48 ? 38.305 -0.892 54.959 1.00 13.69 48 THR C N 1
ATOM 2808 C CA . THR C 1 48 ? 39.064 0.001 55.860 1.00 14.38 48 THR C CA 1
ATOM 2809 C C . THR C 1 48 ? 38.302 0.029 57.201 1.00 14.60 48 THR C C 1
ATOM 2810 O O . THR C 1 48 ? 37.125 -0.292 57.261 1.00 14.18 48 THR C O 1
ATOM 2814 N N . PRO C 1 49 ? 39.004 0.335 58.303 1.00 14.94 49 PRO C N 1
ATOM 2815 C CA . PRO C 1 49 ? 38.448 0.085 59.647 1.00 16.29 49 PRO C CA 1
ATOM 2816 C C . PRO C 1 49 ? 37.175 0.752 60.063 1.00 15.66 49 PRO C C 1
ATOM 2817 O O . PRO C 1 49 ? 36.274 0.030 60.429 1.00 14.95 49 PRO C O 1
ATOM 2821 N N . THR C 1 50 ? 37.078 2.076 60.039 1.00 15.64 50 THR C N 1
ATOM 2822 C CA . THR C 1 50 ? 35.818 2.717 60.469 1.00 14.64 50 THR C CA 1
ATOM 2823 C C . THR C 1 50 ? 34.641 2.275 59.543 1.00 15.11 50 THR C C 1
ATOM 2824 O O . THR C 1 50 ? 33.553 1.916 60.031 1.00 15.53 50 THR C O 1
ATOM 2828 N N . CYS C 1 51 ? 34.884 2.277 58.226 1.00 13.90 51 CYS C N 1
ATOM 2829 C CA . CYS C 1 51 ? 33.879 1.894 57.255 1.00 15.19 51 CYS C CA 1
ATOM 2830 C C . CYS C 1 51 ? 33.355 0.462 57.532 1.00 13.11 51 CYS C C 1
ATOM 2831 O O . CYS C 1 51 ? 32.148 0.233 57.453 1.00 13.78 51 CYS C O 1
ATOM 2834 N N . SER C 1 52 ? 34.277 -0.464 57.816 1.00 15.26 52 SER C N 1
ATOM 2835 C CA . SER C 1 52 ? 34.018 -1.892 57.791 1.00 15.23 52 SER C CA 1
ATOM 2836 C C . SER C 1 52 ? 33.491 -2.350 59.165 1.00 15.55 52 SER C C 1
ATOM 2837 O O . SER C 1 52 ? 32.711 -3.269 59.254 1.00 16.02 52 SER C O 1
ATOM 2840 N N . LEU C 1 53 ? 33.982 -1.719 60.219 1.00 15.20 53 LEU C N 1
ATOM 2841 C CA . LEU C 1 53 ? 33.695 -2.209 61.594 1.00 16.19 53 LEU C CA 1
ATOM 2842 C C . LEU C 1 53 ? 32.656 -1.381 62.318 1.00 17.83 53 LEU C C 1
ATOM 2843 O O . LEU C 1 53 ? 32.114 -1.839 63.345 1.00 17.92 53 LEU C O 1
ATOM 2848 N N . LYS C 1 54 ? 32.378 -0.187 61.818 1.00 17.12 54 LYS C N 1
ATOM 2849 C CA . LYS C 1 54 ? 31.451 0.722 62.498 1.00 17.91 54 LYS C CA 1
ATOM 2850 C C . LYS C 1 54 ? 30.335 1.212 61.605 1.00 18.45 54 LYS C C 1
ATOM 2851 O O . LYS C 1 54 ? 29.159 1.043 61.970 1.00 18.29 54 LYS C O 1
ATOM 2857 N N . HIS C 1 55 ? 30.677 1.820 60.440 1.00 15.76 55 HIS C N 1
ATOM 2858 C CA . HIS C 1 55 ? 29.698 2.494 59.588 1.00 14.67 55 HIS C CA 1
ATOM 2859 C C . HIS C 1 55 ? 28.733 1.488 58.947 1.00 15.23 55 HIS C C 1
ATOM 2860 O O . HIS C 1 55 ? 27.527 1.589 59.132 1.00 15.21 55 HIS C O 1
ATOM 2867 N N . VAL C 1 56 ? 29.275 0.570 58.162 1.00 15.30 56 VAL C N 1
ATOM 2868 C CA . VAL C 1 56 ? 28.428 -0.409 57.487 1.00 16.53 56 VAL C CA 1
ATOM 2869 C C . VAL C 1 56 ? 27.618 -1.280 58.470 1.00 17.70 56 VAL C C 1
ATOM 2870 O O . VAL C 1 56 ? 26.402 -1.492 58.271 1.00 16.96 56 VAL C O 1
ATOM 2874 N N . PRO C 1 57 ? 28.253 -1.794 59.523 1.00 17.55 57 PRO C N 1
ATOM 2875 C CA . PRO C 1 57 ? 27.504 -2.545 60.537 1.00 18.75 57 PRO C CA 1
ATOM 2876 C C . PRO C 1 57 ? 26.341 -1.794 61.134 1.00 18.36 57 PRO C C 1
ATOM 2877 O O . PRO C 1 57 ? 25.334 -2.446 61.368 1.00 19.35 57 PRO C O 1
ATOM 2881 N N . GLY C 1 58 ? 26.429 -0.487 61.359 1.00 18.61 58 GLY C N 1
ATOM 2882 C CA . GLY C 1 58 ? 25.319 0.303 61.815 1.00 18.06 58 GLY C CA 1
ATOM 2883 C C . GLY C 1 58 ? 24.134 0.193 60.891 1.00 17.92 58 GLY C C 1
ATOM 2884 O O . GLY C 1 58 ? 22.997 0.059 61.355 1.00 17.75 58 GLY C O 1
ATOM 2885 N N . PHE C 1 59 ? 24.386 0.336 59.583 1.00 17.67 59 PHE C N 1
ATOM 2886 C CA . PHE C 1 59 ? 23.289 0.293 58.598 1.00 17.91 59 PHE C CA 1
ATOM 2887 C C . PHE C 1 59 ? 22.688 -1.131 58.482 1.00 19.18 59 PHE C C 1
ATOM 2888 O O . PHE C 1 59 ? 21.469 -1.278 58.322 1.00 19.11 59 PHE C O 1
ATOM 2896 N N . ILE C 1 60 ? 23.515 -2.151 58.608 1.00 19.33 60 ILE C N 1
ATOM 2897 C CA . ILE C 1 60 ? 23.022 -3.542 58.612 1.00 20.20 60 ILE C CA 1
ATOM 2898 C C . ILE C 1 60 ? 22.131 -3.770 59.833 1.00 22.31 60 ILE C C 1
ATOM 2899 O O . ILE C 1 60 ? 21.018 -4.287 59.703 1.00 23.54 60 ILE C O 1
ATOM 2904 N N . GLU C 1 61 ? 22.605 -3.360 61.011 1.00 22.49 61 GLU C N 1
ATOM 2905 C CA . GLU C 1 61 ? 21.871 -3.547 62.275 1.00 25.24 61 GLU C CA 1
ATOM 2906 C C . GLU C 1 61 ? 20.549 -2.782 62.305 1.00 24.45 61 GLU C C 1
ATOM 2907 O O . GLU C 1 61 ? 19.561 -3.314 62.837 1.00 26.28 61 GLU C O 1
ATOM 2913 N N . LYS C 1 62 ? 20.505 -1.567 61.774 1.00 23.80 62 LYS C N 1
ATOM 2914 C CA . LYS C 1 62 ? 19.318 -0.704 61.804 1.00 23.30 62 LYS C CA 1
ATOM 2915 C C . LYS C 1 62 ? 18.419 -0.847 60.544 1.00 22.23 62 LYS C C 1
ATOM 2916 O O . LYS C 1 62 ? 17.442 -0.126 60.425 1.00 23.36 62 LYS C O 1
ATOM 2922 N N . ALA C 1 63 ? 18.743 -1.760 59.628 1.00 23.87 63 ALA C N 1
ATOM 2923 C CA . ALA C 1 63 ? 17.993 -1.848 58.333 1.00 24.36 63 ALA C CA 1
ATOM 2924 C C . ALA C 1 63 ? 16.472 -2.061 58.562 1.00 25.25 63 ALA C C 1
ATOM 2925 O O . ALA C 1 63 ? 15.637 -1.328 58.015 1.00 24.48 63 ALA C O 1
ATOM 2927 N N . GLY C 1 64 ? 16.125 -2.969 59.457 1.00 27.26 64 GLY C N 1
ATOM 2928 C CA . GLY C 1 64 ? 14.715 -3.234 59.741 1.00 27.64 64 GLY C CA 1
ATOM 2929 C C . GLY C 1 64 ? 13.963 -2.028 60.268 1.00 27.29 64 GLY C C 1
ATOM 2930 O O . GLY C 1 64 ? 12.844 -1.788 59.894 1.00 29.67 64 GLY C O 1
ATOM 2931 N N . GLU C 1 65 ? 14.575 -1.264 61.166 1.00 27.15 65 GLU C N 1
ATOM 2932 C CA . GLU C 1 65 ? 13.957 -0.048 61.700 1.00 26.90 65 GLU C CA 1
ATOM 2933 C C . GLU C 1 65 ? 13.843 1.041 60.664 1.00 26.37 65 GLU C C 1
ATOM 2934 O O . GLU C 1 65 ? 12.855 1.776 60.649 1.00 26.19 65 GLU C O 1
ATOM 2940 N N . LEU C 1 66 ? 14.894 1.202 59.849 1.00 25.10 66 LEU C N 1
ATOM 2941 C CA . LEU C 1 66 ? 14.853 2.144 58.738 1.00 24.40 66 LEU C CA 1
ATOM 2942 C C . LEU C 1 66 ? 13.701 1.793 57.777 1.00 24.59 66 LEU C C 1
ATOM 2943 O O . LEU C 1 66 ? 12.963 2.679 57.391 1.00 24.89 66 LEU C O 1
ATOM 2948 N N . LYS C 1 67 ? 13.551 0.516 57.445 1.00 25.75 67 LYS C N 1
ATOM 2949 C CA . LYS C 1 67 ? 12.474 0.093 56.542 1.00 27.36 67 LYS C CA 1
ATOM 2950 C C . LYS C 1 67 ? 11.110 0.359 57.167 1.00 28.20 67 LYS C C 1
ATOM 2951 O O . LYS C 1 67 ? 10.187 0.788 56.478 1.00 26.70 67 LYS C O 1
ATOM 2957 N N . SER C 1 68 ? 11.003 0.178 58.472 1.00 28.84 68 SER C N 1
ATOM 2958 C CA . SER C 1 68 ? 9.743 0.413 59.176 1.00 30.08 68 SER C CA 1
ATOM 2959 C C . SER C 1 68 ? 9.346 1.877 59.113 1.00 29.96 68 SER C C 1
ATOM 2960 O O . SER C 1 68 ? 8.160 2.223 59.229 1.00 31.41 68 SER C O 1
ATOM 2963 N N . LYS C 1 69 ? 10.337 2.755 58.945 1.00 29.42 69 LYS C N 1
ATOM 2964 C CA . LYS C 1 69 ? 10.095 4.178 58.761 1.00 30.11 69 LYS C CA 1
ATOM 2965 C C . LYS C 1 69 ? 10.063 4.589 57.278 1.00 29.50 69 LYS C C 1
ATOM 2966 O O . LYS C 1 69 ? 10.236 5.754 56.984 1.00 30.55 69 LYS C O 1
ATOM 2972 N N . GLY C 1 70 ? 9.823 3.641 56.373 1.00 29.22 70 GLY C N 1
ATOM 2973 C CA . GLY C 1 70 ? 9.588 3.944 54.956 1.00 28.28 70 GLY C CA 1
ATOM 2974 C C . GLY C 1 70 ? 10.769 3.949 53.986 1.00 28.35 70 GLY C C 1
ATOM 2975 O O . GLY C 1 70 ? 10.599 4.319 52.833 1.00 27.23 70 GLY C O 1
ATOM 2976 N N . VAL C 1 71 ? 11.956 3.528 54.436 1.00 27.60 71 VAL C N 1
ATOM 2977 C CA . VAL C 1 71 ? 13.155 3.488 53.577 1.00 26.99 71 VAL C CA 1
ATOM 2978 C C . VAL C 1 71 ? 13.161 2.164 52.799 1.00 27.01 71 VAL C C 1
ATOM 2979 O O . VAL C 1 71 ? 13.076 1.095 53.388 1.00 27.09 71 VAL C O 1
ATOM 2983 N N . THR C 1 72 ? 13.250 2.252 51.471 1.00 27.47 72 THR C N 1
ATOM 2984 C CA . THR C 1 72 ? 13.067 1.085 50.605 1.00 28.14 72 THR C CA 1
ATOM 2985 C C . THR C 1 72 ? 14.341 0.627 49.901 1.00 27.83 72 THR C C 1
ATOM 2986 O O . THR C 1 72 ? 14.360 -0.447 49.265 1.00 29.19 72 THR C O 1
ATOM 2990 N N . GLU C 1 73 ? 15.391 1.450 49.965 1.00 26.51 73 GLU C N 1
ATOM 2991 C CA . GLU C 1 73 ? 16.710 1.091 49.467 1.00 26.08 73 GLU C CA 1
ATOM 2992 C C . GLU C 1 73 ? 17.719 1.692 50.463 1.00 23.18 73 GLU C C 1
ATOM 2993 O O . GLU C 1 73 ? 17.548 2.829 50.905 1.00 23.33 73 GLU C O 1
ATOM 2999 N N . ILE C 1 74 ? 18.713 0.895 50.806 1.00 22.77 74 ILE C N 1
ATOM 3000 C CA . ILE C 1 74 ? 19.891 1.364 51.544 1.00 21.04 74 ILE C CA 1
ATOM 3001 C C . ILE C 1 74 ? 21.079 1.067 50.670 1.00 19.79 74 ILE C C 1
ATOM 3002 O O . ILE C 1 74 ? 21.465 -0.107 50.497 1.00 20.47 74 ILE C O 1
ATOM 3007 N N . LEU C 1 75 ? 21.649 2.127 50.091 1.00 19.48 75 LEU C N 1
ATOM 3008 C CA . LEU C 1 75 ? 22.724 1.979 49.131 1.00 18.66 75 LEU C CA 1
ATOM 3009 C C . LEU C 1 75 ? 24.038 2.469 49.784 1.00 16.40 75 LEU C C 1
ATOM 3010 O O . LEU C 1 75 ? 24.093 3.609 50.260 1.00 17.44 75 LEU C O 1
ATOM 3015 N N . CYS C 1 76 ? 25.065 1.627 49.740 1.00 16.98 76 CYS C N 1
ATOM 3016 C CA . CYS C 1 76 ? 26.427 2.015 50.125 1.00 17.43 76 CYS C CA 1
ATOM 3017 C C . CYS C 1 76 ? 27.297 2.222 48.870 1.00 16.59 76 CYS C C 1
ATOM 3018 O O . CYS C 1 76 ? 27.459 1.310 48.091 1.00 18.79 76 CYS C O 1
ATOM 3021 N N . ILE C 1 77 ? 27.827 3.427 48.693 1.00 17.82 77 ILE C N 1
ATOM 3022 C CA . ILE C 1 77 ? 28.686 3.741 47.546 1.00 17.27 77 ILE C CA 1
ATOM 3023 C C . ILE C 1 77 ? 30.126 3.954 48.051 1.00 17.85 77 ILE C C 1
ATOM 3024 O O . ILE C 1 77 ? 30.352 4.563 49.107 1.00 17.60 77 ILE C O 1
ATOM 3029 N N . SER C 1 78 ? 31.082 3.428 47.286 1.00 17.05 78 SER C N 1
ATOM 3030 C CA . SER C 1 78 ? 32.471 3.677 47.534 1.00 15.62 78 SER C CA 1
ATOM 3031 C C . SER C 1 78 ? 33.229 3.866 46.221 1.00 16.29 78 SER C C 1
ATOM 3032 O O . SER C 1 78 ? 32.846 3.288 45.198 1.00 16.92 78 SER C O 1
ATOM 3035 N N . VAL C 1 79 ? 34.316 4.618 46.288 1.00 14.59 79 VAL C N 1
ATOM 3036 C CA . VAL C 1 79 ? 35.338 4.641 45.244 1.00 15.15 79 VAL C CA 1
ATOM 3037 C C . VAL C 1 79 ? 36.218 3.406 45.349 1.00 14.21 79 VAL C C 1
ATOM 3038 O O . VAL C 1 79 ? 37.332 3.409 45.895 1.00 16.00 79 VAL C O 1
ATOM 3042 N N . ASN C 1 80 ? 35.639 2.321 44.839 1.00 14.43 80 ASN C N 1
ATOM 3043 C CA . ASN C 1 80 ? 36.278 1.010 44.697 1.00 14.61 80 ASN C CA 1
ATOM 3044 C C . ASN C 1 80 ? 35.604 0.362 43.461 1.00 14.23 80 ASN C C 1
ATOM 3045 O O . ASN C 1 80 ? 34.447 0.618 43.178 1.00 14.24 80 ASN C O 1
ATOM 3050 N N . ASP C 1 81 ? 36.328 -0.539 42.805 1.00 15.42 81 ASP C N 1
ATOM 3051 C CA . ASP C 1 81 ? 35.856 -1.274 41.643 1.00 15.54 81 ASP C CA 1
ATOM 3052 C C . ASP C 1 81 ? 34.870 -2.381 42.045 1.00 17.08 81 ASP C C 1
ATOM 3053 O O . ASP C 1 81 ? 34.815 -2.787 43.247 1.00 16.71 81 ASP C O 1
ATOM 3058 N N . PRO C 1 82 ? 34.075 -2.902 41.121 1.00 17.81 82 PRO C N 1
ATOM 3059 C CA . PRO C 1 82 ? 33.089 -3.936 41.518 1.00 17.86 82 PRO C CA 1
ATOM 3060 C C . PRO C 1 82 ? 33.654 -5.300 41.986 1.00 17.91 82 PRO C C 1
ATOM 3061 O O . PRO C 1 82 ? 32.943 -6.038 42.695 1.00 18.51 82 PRO C O 1
ATOM 3065 N N . PHE C 1 83 ? 34.877 -5.661 41.630 1.00 18.44 83 PHE C N 1
ATOM 3066 C CA . PHE C 1 83 ? 35.503 -6.903 42.116 1.00 18.47 83 PHE C CA 1
ATOM 3067 C C . PHE C 1 83 ? 35.779 -6.806 43.623 1.00 18.59 83 PHE C C 1
ATOM 3068 O O . PHE C 1 83 ? 35.420 -7.713 44.353 1.00 18.35 83 PHE C O 1
ATOM 3076 N N . VAL C 1 84 ? 36.369 -5.689 44.073 1.00 18.62 84 VAL C N 1
ATOM 3077 C CA . VAL C 1 84 ? 36.569 -5.420 45.501 1.00 16.75 84 VAL C CA 1
ATOM 3078 C C . VAL C 1 84 ? 35.251 -5.265 46.267 1.00 17.79 84 VAL C C 1
ATOM 3079 O O . VAL C 1 84 ? 35.110 -5.773 47.380 1.00 18.04 84 VAL C O 1
ATOM 3083 N N . MET C 1 85 ? 34.301 -4.532 45.723 1.00 16.39 85 MET C N 1
ATOM 3084 C CA . MET C 1 85 ? 32.985 -4.399 46.379 1.00 17.91 85 MET C CA 1
ATOM 3085 C C . MET C 1 85 ? 32.300 -5.752 46.527 1.00 19.34 85 MET C C 1
ATOM 3086 O O . MET C 1 85 ? 31.629 -5.987 47.515 1.00 19.19 85 MET C O 1
ATOM 3091 N N . LYS C 1 86 ? 32.436 -6.625 45.518 1.00 20.48 86 LYS C N 1
ATOM 3092 C CA . LYS C 1 86 ? 31.918 -7.993 45.636 1.00 21.48 86 LYS C CA 1
ATOM 3093 C C . LYS C 1 86 ? 32.532 -8.750 46.827 1.00 21.20 86 LYS C C 1
ATOM 3094 O O . LYS C 1 86 ? 31.800 -9.361 47.639 1.00 20.51 86 LYS C O 1
ATOM 3100 N N . ALA C 1 87 ? 33.855 -8.719 46.942 1.00 19.26 87 ALA C N 1
ATOM 3101 C CA . ALA C 1 87 ? 34.548 -9.389 48.016 1.00 19.45 87 ALA C CA 1
ATOM 3102 C C . ALA C 1 87 ? 34.088 -8.786 49.369 1.00 19.04 87 ALA C C 1
ATOM 3103 O O . ALA C 1 87 ? 33.870 -9.514 50.327 1.00 20.88 87 ALA C O 1
ATOM 3105 N N . TRP C 1 88 ? 34.022 -7.452 49.447 1.00 17.27 88 TRP C N 1
ATOM 3106 C CA . TRP C 1 88 ? 33.582 -6.754 50.687 1.00 16.02 88 TRP C CA 1
ATOM 3107 C C . TRP C 1 88 ? 32.123 -7.145 51.034 1.00 16.51 88 TRP C C 1
ATOM 3108 O O . TRP C 1 88 ? 31.813 -7.440 52.192 1.00 17.29 88 TRP C O 1
ATOM 3119 N N . ALA C 1 89 ? 31.197 -7.142 50.082 1.00 18.41 89 ALA C N 1
ATOM 3120 C CA . ALA C 1 89 ? 29.790 -7.558 50.375 1.00 20.22 89 ALA C CA 1
ATOM 3121 C C . ALA C 1 89 ? 29.714 -8.962 50.979 1.00 21.49 89 ALA C C 1
ATOM 3122 O O . ALA C 1 89 ? 28.908 -9.162 51.937 1.00 21.34 89 ALA C O 1
ATOM 3124 N N . LYS C 1 90 ? 30.518 -9.898 50.458 1.00 22.88 90 LYS C N 1
ATOM 3125 C CA . LYS C 1 90 ? 30.599 -11.288 50.968 1.00 23.68 90 LYS C CA 1
ATOM 3126 C C . LYS C 1 90 ? 31.159 -11.389 52.365 1.00 23.97 90 LYS C C 1
ATOM 3127 O O . LYS C 1 90 ? 31.044 -12.435 53.007 1.00 24.58 90 LYS C O 1
ATOM 3133 N N . SER C 1 91 ? 31.830 -10.333 52.843 1.00 22.68 91 SER C N 1
ATOM 3134 C CA . SER C 1 91 ? 32.342 -10.311 54.196 1.00 21.84 91 SER C CA 1
ATOM 3135 C C . SER C 1 91 ? 31.250 -10.050 55.230 1.00 21.48 91 SER C C 1
ATOM 3136 O O . SER C 1 91 ? 31.542 -10.098 56.429 1.00 22.11 91 SER C O 1
ATOM 3139 N N . TYR C 1 92 ? 30.032 -9.789 54.762 1.00 20.66 92 TYR C N 1
ATOM 3140 C CA . TYR C 1 92 ? 28.842 -9.550 55.580 1.00 21.53 92 TYR C CA 1
ATOM 3141 C C . TYR C 1 92 ? 27.745 -10.559 55.211 1.00 22.55 92 TYR C C 1
ATOM 3142 O O . TYR C 1 92 ? 26.736 -10.193 54.650 1.00 22.09 92 TYR C O 1
ATOM 3151 N N . PRO C 1 93 ? 27.928 -11.836 55.519 1.00 25.78 93 PRO C N 1
ATOM 3152 C CA . PRO C 1 93 ? 26.859 -12.811 55.222 1.00 27.19 93 PRO C CA 1
ATOM 3153 C C . PRO C 1 93 ? 25.530 -12.470 55.981 1.00 29.01 93 PRO C C 1
ATOM 3154 O O . PRO C 1 93 ? 24.420 -12.754 55.514 1.00 30.91 93 PRO C O 1
ATOM 3158 N N . GLU C 1 94 ? 25.657 -11.782 57.109 1.00 30.25 94 GLU C N 1
ATOM 3159 C CA . GLU C 1 94 ? 24.528 -11.255 57.890 1.00 31.11 94 GLU C CA 1
ATOM 3160 C C . GLU C 1 94 ? 23.614 -10.232 57.187 1.00 31.71 94 GLU C C 1
ATOM 3161 O O . GLU C 1 94 ? 22.496 -9.980 57.621 1.00 31.46 94 GLU C O 1
ATOM 3167 N N . ASN C 1 95 ? 24.111 -9.610 56.124 1.00 31.25 95 ASN C N 1
ATOM 3168 C CA . ASN C 1 95 ? 23.415 -8.523 55.461 1.00 30.66 95 ASN C CA 1
ATOM 3169 C C . ASN C 1 95 ? 22.343 -8.981 54.504 1.00 31.52 95 ASN C C 1
ATOM 3170 O O . ASN C 1 95 ? 22.638 -9.785 53.619 1.00 32.22 95 ASN C O 1
ATOM 3175 N N . LYS C 1 96 ? 21.128 -8.444 54.654 1.00 32.21 96 LYS C N 1
ATOM 3176 C CA . LYS C 1 96 ? 20.027 -8.717 53.720 1.00 33.36 96 LYS C CA 1
ATOM 3177 C C . LYS C 1 96 ? 19.520 -7.491 52.963 1.00 32.76 96 LYS C C 1
ATOM 3178 O O . LYS C 1 96 ? 18.747 -7.645 52.030 1.00 34.65 96 LYS C O 1
ATOM 3184 N N . HIS C 1 97 ? 19.945 -6.282 53.329 1.00 31.25 97 HIS C N 1
ATOM 3185 C CA . HIS C 1 97 ? 19.275 -5.085 52.834 1.00 30.62 97 HIS C CA 1
ATOM 3186 C C . HIS C 1 97 ? 20.179 -4.092 52.122 1.00 28.29 97 HIS C C 1
ATOM 3187 O O . HIS C 1 97 ? 19.698 -3.352 51.281 1.00 28.44 97 HIS C O 1
ATOM 3194 N N . VAL C 1 98 ? 21.460 -4.051 52.474 1.00 25.21 98 VAL C N 1
ATOM 3195 C CA . VAL C 1 98 ? 22.382 -3.051 51.905 1.00 23.65 98 VAL C CA 1
ATOM 3196 C C . VAL C 1 98 ? 22.954 -3.544 50.559 1.00 22.20 98 VAL C C 1
ATOM 3197 O O . VAL C 1 98 ? 23.477 -4.654 50.456 1.00 20.59 98 VAL C O 1
ATOM 3201 N N . LYS C 1 99 ? 22.932 -2.644 49.574 1.00 21.21 99 LYS C N 1
ATOM 3202 C CA . LYS C 1 99 ? 23.510 -2.880 48.260 1.00 22.52 99 LYS C CA 1
ATOM 3203 C C . LYS C 1 99 ? 24.882 -2.189 48.189 1.00 21.18 99 LYS C C 1
ATOM 3204 O O . LYS C 1 99 ? 24.944 -0.990 48.400 1.00 22.29 99 LYS C O 1
ATOM 3210 N N . PHE C 1 100 ? 25.935 -2.948 47.882 1.00 20.88 100 PHE C N 1
ATOM 3211 C CA . PHE C 1 100 ? 27.304 -2.402 47.754 1.00 19.69 100 PHE C CA 1
ATOM 3212 C C . PHE C 1 100 ? 27.617 -1.995 46.314 1.00 21.37 100 PHE C C 1
ATOM 3213 O O . PHE C 1 100 ? 27.800 -2.890 45.439 1.00 23.73 100 PHE C O 1
ATOM 3221 N N . LEU C 1 101 ? 27.747 -0.689 46.103 1.00 19.45 101 LEU C N 1
ATOM 3222 C CA . LEU C 1 101 ? 27.835 -0.105 44.739 1.00 19.88 101 LEU C CA 1
ATOM 3223 C C . LEU C 1 101 ? 29.194 0.536 44.460 1.00 19.09 101 LEU C C 1
ATOM 3224 O O . LEU C 1 101 ? 29.703 1.353 45.263 1.00 18.78 101 LEU C O 1
ATOM 3229 N N . ALA C 1 102 ? 29.713 0.207 43.270 1.00 19.46 102 ALA C N 1
ATOM 3230 C CA . ALA C 1 102 ? 31.047 0.578 42.840 1.00 18.77 102 ALA C CA 1
ATOM 3231 C C . ALA C 1 102 ? 31.056 1.880 42.010 1.00 19.41 102 ALA C C 1
ATOM 3232 O O . ALA C 1 102 ? 30.250 2.055 41.084 1.00 20.15 102 ALA C O 1
ATOM 3234 N N . ASP C 1 103 ? 31.918 2.805 42.408 1.00 18.26 103 ASP C N 1
ATOM 3235 C CA . ASP C 1 103 ? 32.160 4.083 41.691 1.00 18.74 103 ASP C CA 1
ATOM 3236 C C . ASP C 1 103 ? 33.701 4.242 41.636 1.00 17.52 103 ASP C C 1
ATOM 3237 O O . ASP C 1 103 ? 34.264 5.244 42.111 1.00 19.09 103 ASP C O 1
ATOM 3242 N N . GLY C 1 104 ? 34.341 3.250 41.011 1.00 18.67 104 GLY C N 1
ATOM 3243 C CA . GLY C 1 104 ? 35.784 3.071 41.057 1.00 18.96 104 GLY C CA 1
ATOM 3244 C C . GLY C 1 104 ? 36.667 4.082 40.329 1.00 19.82 104 GLY C C 1
ATOM 3245 O O . GLY C 1 104 ? 37.872 4.160 40.615 1.00 19.26 104 GLY C O 1
ATOM 3246 N N . SER C 1 105 ? 36.067 4.870 39.423 1.00 19.59 105 SER C N 1
ATOM 3247 C CA . SER C 1 105 ? 36.792 6.006 38.791 1.00 20.19 105 SER C CA 1
ATOM 3248 C C . SER C 1 105 ? 36.421 7.365 39.468 1.00 21.55 105 SER C C 1
ATOM 3249 O O . SER C 1 105 ? 36.845 8.436 39.028 1.00 23.26 105 SER C O 1
ATOM 3252 N N . ALA C 1 106 ? 35.677 7.301 40.574 1.00 21.55 106 ALA C N 1
ATOM 3253 C CA . ALA C 1 106 ? 35.211 8.454 41.342 1.00 21.72 106 ALA C CA 1
ATOM 3254 C C . ALA C 1 106 ? 34.282 9.401 40.538 1.00 22.82 106 ALA C C 1
ATOM 3255 O O . ALA C 1 106 ? 34.027 10.506 40.992 1.00 22.71 106 ALA C O 1
ATOM 3257 N N . THR C 1 107 ? 33.698 8.923 39.438 1.00 23.58 107 THR C N 1
ATOM 3258 C CA . THR C 1 107 ? 32.834 9.758 38.579 1.00 24.71 107 THR C CA 1
ATOM 3259 C C . THR C 1 107 ? 31.563 10.278 39.242 1.00 25.89 107 THR C C 1
ATOM 3260 O O . THR C 1 107 ? 31.319 11.475 39.217 1.00 25.42 107 THR C O 1
ATOM 3264 N N . TYR C 1 108 ? 30.742 9.392 39.815 1.00 25.25 108 TYR C N 1
ATOM 3265 C CA . TYR C 1 108 ? 29.523 9.853 40.521 1.00 25.66 108 TYR C CA 1
ATOM 3266 C C . TYR C 1 108 ? 29.825 10.625 41.794 1.00 25.18 108 TYR C C 1
ATOM 3267 O O . TYR C 1 108 ? 29.143 11.561 42.167 1.00 24.49 108 TYR C O 1
ATOM 3276 N N . THR C 1 109 ? 30.849 10.207 42.516 1.00 24.43 109 THR C N 1
ATOM 3277 C CA . THR C 1 109 ? 31.300 10.933 43.674 1.00 23.41 109 THR C CA 1
ATOM 3278 C C . THR C 1 109 ? 31.601 12.407 43.358 1.00 24.70 109 THR C C 1
ATOM 3279 O O . THR C 1 109 ? 31.248 13.324 44.112 1.00 23.33 109 THR C O 1
ATOM 3283 N N . HIS C 1 110 ? 32.258 12.639 42.243 1.00 25.02 110 HIS C N 1
ATOM 3284 C CA . HIS C 1 110 ? 32.499 14.023 41.860 1.00 25.06 110 HIS C CA 1
ATOM 3285 C C . HIS C 1 110 ? 31.199 14.758 41.462 1.00 26.25 110 HIS C C 1
ATOM 3286 O O . HIS C 1 110 ? 31.071 15.953 41.710 1.00 27.33 110 HIS C O 1
ATOM 3293 N N . ALA C 1 111 ? 30.277 14.044 40.830 1.00 27.59 111 ALA C N 1
ATOM 3294 C CA . ALA C 1 111 ? 28.999 14.626 40.448 1.00 28.80 111 ALA C CA 1
ATOM 3295 C C . ALA C 1 111 ? 28.203 14.991 41.688 1.00 30.11 111 ALA C C 1
ATOM 3296 O O . ALA C 1 111 ? 27.274 15.765 41.583 1.00 32.37 111 ALA C O 1
ATOM 3298 N N . LEU C 1 112 ? 28.544 14.435 42.850 1.00 29.97 112 LEU C N 1
ATOM 3299 C CA . LEU C 1 112 ? 27.892 14.778 44.107 1.00 30.15 112 LEU C CA 1
ATOM 3300 C C . LEU C 1 112 ? 28.658 15.833 44.877 1.00 29.11 112 LEU C C 1
ATOM 3301 O O . LEU C 1 112 ? 28.202 16.273 45.899 1.00 30.68 112 LEU C O 1
ATOM 3306 N N . GLY C 1 113 ? 29.838 16.240 44.404 1.00 28.47 113 GLY C N 1
ATOM 3307 C CA . GLY C 1 113 ? 30.690 17.150 45.153 1.00 27.38 113 GLY C CA 1
ATOM 3308 C C . GLY C 1 113 ? 31.376 16.635 46.421 1.00 27.23 113 GLY C C 1
ATOM 3309 O O . GLY C 1 113 ? 31.893 17.422 47.211 1.00 25.80 113 GLY C O 1
ATOM 3310 N N . LEU C 1 114 ? 31.420 15.302 46.573 1.00 26.86 114 LEU C N 1
ATOM 3311 C CA . LEU C 1 114 ? 31.884 14.653 47.794 1.00 27.76 114 LEU C CA 1
ATOM 3312 C C . LEU C 1 114 ? 33.255 13.980 47.695 1.00 27.44 114 LEU C C 1
ATOM 3313 O O . LEU C 1 114 ? 33.687 13.232 48.609 1.00 26.92 114 LEU C O 1
ATOM 3318 N N . GLU C 1 115 ? 33.982 14.265 46.619 1.00 26.26 115 GLU C N 1
ATOM 3319 C CA . GLU C 1 115 ? 35.375 13.793 46.546 1.00 25.62 115 GLU C CA 1
ATOM 3320 C C . GLU C 1 115 ? 36.219 14.174 47.769 1.00 24.03 115 GLU C C 1
ATOM 3321 O O . GLU C 1 115 ? 36.015 15.213 48.427 1.00 24.13 115 GLU C O 1
ATOM 3327 N N . LEU C 1 116 ? 37.203 13.323 48.074 1.00 22.37 116 LEU C N 1
ATOM 3328 C CA . LEU C 1 116 ? 38.053 13.442 49.238 1.00 21.35 116 LEU C CA 1
ATOM 3329 C C . LEU C 1 116 ? 39.492 13.048 48.839 1.00 22.66 116 LEU C C 1
ATOM 3330 O O . LEU C 1 116 ? 39.726 11.953 48.337 1.00 23.39 116 LEU C O 1
ATOM 3335 N N . ASP C 1 117 ? 40.447 13.931 49.117 1.00 22.48 117 ASP C N 1
ATOM 3336 C CA . ASP C 1 117 ? 41.814 13.715 48.675 1.00 22.76 117 ASP C CA 1
ATOM 3337 C C . ASP C 1 117 ? 42.553 12.980 49.790 1.00 21.07 117 ASP C C 1
ATOM 3338 O O . ASP C 1 117 ? 42.978 13.546 50.790 1.00 22.30 117 ASP C O 1
ATOM 3343 N N . LEU C 1 118 ? 42.689 11.651 49.629 1.00 20.16 118 LEU C N 1
ATOM 3344 C CA . LEU C 1 118 ? 43.486 10.861 50.518 1.00 19.62 118 LEU C CA 1
ATOM 3345 C C . LEU C 1 118 ? 44.834 10.452 49.858 1.00 19.82 118 LEU C C 1
ATOM 3346 O O . LEU C 1 118 ? 45.366 9.456 50.231 1.00 19.96 118 LEU C O 1
ATOM 3351 N N . GLN C 1 119 ? 45.354 11.244 48.915 1.00 19.82 119 GLN C N 1
ATOM 3352 C CA . GLN C 1 119 ? 46.610 10.908 48.218 1.00 21.64 119 GLN C CA 1
ATOM 3353 C C . GLN C 1 119 ? 47.712 10.659 49.253 1.00 22.41 119 GLN C C 1
ATOM 3354 O O . GLN C 1 119 ? 48.422 9.650 49.255 1.00 21.73 119 GLN C O 1
ATOM 3360 N N . GLU C 1 120 ? 47.866 11.597 50.166 1.00 22.97 120 GLU C N 1
ATOM 3361 C CA . GLU C 1 120 ? 48.881 11.461 51.207 1.00 24.76 120 GLU C CA 1
ATOM 3362 C C . GLU C 1 120 ? 48.764 10.201 52.083 1.00 24.80 120 GLU C C 1
ATOM 3363 O O . GLU C 1 120 ? 49.775 9.587 52.401 1.00 27.47 120 GLU C O 1
ATOM 3369 N N . LYS C 1 121 ? 47.562 9.764 52.399 1.00 25.01 121 LYS C N 1
ATOM 3370 C CA . LYS C 1 121 ? 47.347 8.560 53.219 1.00 24.13 121 LYS C CA 1
ATOM 3371 C C . LYS C 1 121 ? 47.465 7.218 52.446 1.00 22.18 121 LYS C C 1
ATOM 3372 O O . LYS C 1 121 ? 47.385 6.127 53.039 1.00 22.21 121 LYS C O 1
ATOM 3378 N N . GLY C 1 122 ? 47.609 7.311 51.130 1.00 19.84 122 GLY C N 1
ATOM 3379 C CA . GLY C 1 122 ? 47.830 6.139 50.277 1.00 20.77 122 GLY C CA 1
ATOM 3380 C C . GLY C 1 122 ? 46.567 5.548 49.678 1.00 20.20 122 GLY C C 1
ATOM 3381 O O . GLY C 1 122 ? 46.557 4.360 49.230 1.00 20.13 122 GLY C O 1
ATOM 3382 N N . LEU C 1 123 ? 45.484 6.309 49.669 1.00 18.32 123 LEU C N 1
ATOM 3383 C CA . LEU C 1 123 ? 44.231 5.839 48.993 1.00 17.35 123 LEU C CA 1
ATOM 3384 C C . LEU C 1 123 ? 43.785 6.623 47.757 1.00 17.10 123 LEU C C 1
ATOM 3385 O O . LEU C 1 123 ? 42.731 6.345 47.182 1.00 16.96 123 LEU C O 1
ATOM 3390 N N . GLY C 1 124 ? 44.605 7.558 47.249 1.00 16.84 124 GLY C N 1
ATOM 3391 C CA . GLY C 1 124 ? 44.215 8.343 46.105 1.00 17.17 124 GLY C CA 1
ATOM 3392 C C . GLY C 1 124 ? 42.975 9.194 46.426 1.00 17.54 124 GLY C C 1
ATOM 3393 O O . GLY C 1 124 ? 42.808 9.590 47.595 1.00 18.92 124 GLY C O 1
ATOM 3394 N N . THR C 1 125 ? 42.164 9.473 45.427 1.00 19.17 125 THR C N 1
ATOM 3395 C CA . THR C 1 125 ? 40.897 10.181 45.591 1.00 19.07 125 THR C CA 1
ATOM 3396 C C . THR C 1 125 ? 39.851 9.145 45.957 1.00 19.16 125 THR C C 1
ATOM 3397 O O . THR C 1 125 ? 39.737 8.143 45.283 1.00 19.64 125 THR C O 1
ATOM 3401 N N . ARG C 1 126 ? 39.082 9.439 47.009 1.00 19.28 126 ARG C N 1
ATOM 3402 C CA . ARG C 1 126 ? 38.005 8.593 47.495 1.00 18.05 126 ARG C CA 1
ATOM 3403 C C . ARG C 1 126 ? 36.772 9.473 47.705 1.00 19.05 126 ARG C C 1
ATOM 3404 O O . ARG C 1 126 ? 36.755 10.640 47.275 1.00 19.11 126 ARG C O 1
ATOM 3412 N N . SER C 1 127 ? 35.737 8.904 48.296 1.00 18.61 127 SER C N 1
ATOM 3413 C CA . SER C 1 127 ? 34.583 9.683 48.748 1.00 18.27 127 SER C CA 1
ATOM 3414 C C . SER C 1 127 ? 34.697 10.052 50.209 1.00 18.18 127 SER C C 1
ATOM 3415 O O . SER C 1 127 ? 35.243 9.320 51.045 1.00 16.16 127 SER C O 1
ATOM 3418 N N . ARG C 1 128 ? 34.135 11.217 50.549 1.00 18.58 128 ARG C N 1
ATOM 3419 C CA . ARG C 1 128 ? 33.938 11.534 51.942 1.00 18.16 128 ARG C CA 1
ATOM 3420 C C . ARG C 1 128 ? 32.899 10.562 52.556 1.00 16.73 128 ARG C C 1
ATOM 3421 O O . ARG C 1 128 ? 32.113 9.960 51.855 1.00 17.61 128 ARG C O 1
ATOM 3429 N N . ARG C 1 129 ? 32.915 10.460 53.861 1.00 17.94 129 ARG C N 1
ATOM 3430 C CA . ARG C 1 129 ? 31.905 9.676 54.600 1.00 16.41 129 ARG C CA 1
ATOM 3431 C C . ARG C 1 129 ? 30.660 10.535 54.709 1.00 17.71 129 ARG C C 1
ATOM 3432 O O . ARG C 1 129 ? 30.750 11.694 55.072 1.00 17.01 129 ARG C O 1
ATOM 3440 N N . PHE C 1 130 ? 29.507 9.963 54.392 1.00 17.00 130 PHE C N 1
ATOM 3441 C CA . PHE C 1 130 ? 28.259 10.728 54.461 1.00 16.82 130 PHE C CA 1
ATOM 3442 C C . PHE C 1 130 ? 27.058 9.797 54.512 1.00 17.11 130 PHE C C 1
ATOM 3443 O O . PHE C 1 130 ? 27.176 8.617 54.304 1.00 16.61 130 PHE C O 1
ATOM 3451 N N . ALA C 1 131 ? 25.888 10.363 54.838 1.00 18.48 131 ALA C N 1
ATOM 3452 C CA . ALA C 1 131 ? 24.640 9.669 54.654 1.00 19.23 131 ALA C CA 1
ATOM 3453 C C . ALA C 1 131 ? 23.584 10.686 54.204 1.00 19.70 131 ALA C C 1
ATOM 3454 O O . ALA C 1 131 ? 23.452 11.763 54.807 1.00 20.13 131 ALA C O 1
ATOM 3456 N N . LEU C 1 132 ? 22.843 10.315 53.165 1.00 21.32 132 LEU C N 1
ATOM 3457 C CA . LEU C 1 132 ? 21.743 11.103 52.612 1.00 21.73 132 LEU C CA 1
ATOM 3458 C C . LEU C 1 132 ? 20.438 10.329 52.735 1.00 21.67 132 LEU C C 1
ATOM 3459 O O . LEU C 1 132 ? 20.401 9.111 52.537 1.00 19.41 132 LEU C O 1
ATOM 3464 N N . LEU C 1 133 ? 19.388 11.066 53.115 1.00 23.18 133 LEU C N 1
ATOM 3465 C CA . LEU C 1 133 ? 17.994 10.654 52.869 1.00 23.13 133 LEU C CA 1
ATOM 3466 C C . LEU C 1 133 ? 17.433 11.400 51.659 1.00 23.35 133 LEU C C 1
ATOM 3467 O O . LEU C 1 133 ? 17.411 12.617 51.641 1.00 22.67 133 LEU C O 1
ATOM 3472 N N . VAL C 1 134 ? 17.018 10.632 50.659 1.00 24.63 134 VAL C N 1
ATOM 3473 C CA . VAL C 1 134 ? 16.509 11.151 49.379 1.00 25.50 134 VAL C CA 1
ATOM 3474 C C . VAL C 1 134 ? 15.087 10.587 49.106 1.00 27.08 134 VAL C C 1
ATOM 3475 O O . VAL C 1 134 ? 14.907 9.373 48.972 1.00 27.49 134 VAL C O 1
ATOM 3479 N N . ASP C 1 135 ? 14.110 11.500 48.999 1.00 28.24 135 ASP C N 1
ATOM 3480 C CA . ASP C 1 135 ? 12.687 11.177 48.782 1.00 30.06 135 ASP C CA 1
ATOM 3481 C C . ASP C 1 135 ? 12.263 11.562 47.358 1.00 30.51 135 ASP C C 1
ATOM 3482 O O . ASP C 1 135 ? 12.148 12.757 47.057 1.00 31.91 135 ASP C O 1
ATOM 3487 N N . ASP C 1 136 ? 12.112 10.557 46.496 1.00 30.90 136 ASP C N 1
ATOM 3488 C CA . ASP C 1 136 ? 11.802 10.757 45.079 1.00 32.38 136 ASP C CA 1
ATOM 3489 C C . ASP C 1 136 ? 12.756 11.822 44.527 1.00 32.78 136 ASP C C 1
ATOM 3490 O O . ASP C 1 136 ? 12.349 12.914 44.117 1.00 32.59 136 ASP C O 1
ATOM 3495 N N . LEU C 1 137 ? 14.054 11.502 44.615 1.00 32.68 137 LEU C N 1
ATOM 3496 C CA . LEU C 1 137 ? 15.126 12.341 44.075 1.00 33.14 137 LEU C CA 1
ATOM 3497 C C . LEU C 1 137 ? 15.418 13.666 44.807 1.00 32.49 137 LEU C C 1
ATOM 3498 O O . LEU C 1 137 ? 16.385 14.336 44.479 1.00 32.96 137 LEU C O 1
ATOM 3503 N N . LYS C 1 138 ? 14.601 14.066 45.777 1.00 32.80 138 LYS C N 1
ATOM 3504 C CA . LYS C 1 138 ? 14.880 15.271 46.529 1.00 33.00 138 LYS C CA 1
ATOM 3505 C C . LYS C 1 138 ? 15.684 14.897 47.802 1.00 32.05 138 LYS C C 1
ATOM 3506 O O . LYS C 1 138 ? 15.344 13.924 48.510 1.00 30.88 138 LYS C O 1
ATOM 3512 N N . VAL C 1 139 ? 16.741 15.675 48.080 1.00 31.42 139 VAL C N 1
ATOM 3513 C CA . VAL C 1 139 ? 17.570 15.465 49.270 1.00 30.29 139 VAL C CA 1
ATOM 3514 C C . VAL C 1 139 ? 16.861 16.082 50.482 1.00 30.00 139 VAL C C 1
ATOM 3515 O O . VAL C 1 139 ? 16.790 17.308 50.617 1.00 29.34 139 VAL C O 1
ATOM 3519 N N . LYS C 1 140 ? 16.367 15.230 51.387 1.00 29.21 140 LYS C N 1
ATOM 3520 C CA . LYS C 1 140 ? 15.727 15.694 52.627 1.00 29.35 140 LYS C CA 1
ATOM 3521 C C . LYS C 1 140 ? 16.673 15.787 53.845 1.00 28.65 140 LYS C C 1
ATOM 3522 O O . LYS C 1 140 ? 16.432 16.563 54.758 1.00 27.00 140 LYS C O 1
ATOM 3528 N N . ALA C 1 141 ? 17.765 15.012 53.837 1.00 26.76 141 ALA C N 1
ATOM 3529 C CA . ALA C 1 141 ? 18.766 15.113 54.886 1.00 27.08 141 ALA C CA 1
ATOM 3530 C C . ALA C 1 141 ? 20.129 14.844 54.234 1.00 26.58 141 ALA C C 1
ATOM 3531 O O . ALA C 1 141 ? 20.254 13.955 53.396 1.00 25.87 141 ALA C O 1
ATOM 3533 N N . ALA C 1 142 ? 21.118 15.670 54.595 1.00 27.54 142 ALA C N 1
ATOM 3534 C CA . ALA C 1 142 ? 22.501 15.493 54.164 1.00 26.94 142 ALA C CA 1
ATOM 3535 C C . ALA C 1 142 ? 23.443 15.586 55.387 1.00 27.21 142 ALA C C 1
ATOM 3536 O O . ALA C 1 142 ? 23.684 16.670 55.943 1.00 28.99 142 ALA C O 1
ATOM 3538 N N . ASN C 1 143 ? 23.942 14.430 55.837 1.00 25.14 143 ASN C N 1
ATOM 3539 C CA . ASN C 1 143 ? 24.835 14.347 56.990 1.00 24.38 143 ASN C CA 1
ATOM 3540 C C . ASN C 1 143 ? 26.206 13.984 56.482 1.00 23.05 143 ASN C C 1
ATOM 3541 O O . ASN C 1 143 ? 26.522 12.811 56.324 1.00 24.34 143 ASN C O 1
ATOM 3546 N N . ILE C 1 144 ? 27.003 15.023 56.227 1.00 23.81 144 ILE C N 1
ATOM 3547 C CA . ILE C 1 144 ? 28.311 14.907 55.545 1.00 22.76 144 ILE C CA 1
ATOM 3548 C C . ILE C 1 144 ? 29.450 15.178 56.553 1.00 22.25 144 ILE C C 1
ATOM 3549 O O . ILE C 1 144 ? 29.429 16.169 57.270 1.00 21.39 144 ILE C O 1
ATOM 3554 N N . GLU C 1 145 ? 30.433 14.269 56.622 1.00 20.59 145 GLU C N 1
ATOM 3555 C CA . GLU C 1 145 ? 31.609 14.421 57.480 1.00 19.96 145 GLU C CA 1
ATOM 3556 C C . GLU C 1 145 ? 32.701 15.201 56.731 1.00 20.48 145 GLU C C 1
ATOM 3557 O O . GLU C 1 145 ? 32.669 15.320 55.543 1.00 19.83 145 GLU C O 1
ATOM 3563 N N . GLY C 1 146 ? 33.686 15.709 57.446 1.00 23.33 146 GLY C N 1
ATOM 3564 C CA . GLY C 1 146 ? 34.779 16.394 56.784 1.00 24.76 146 GLY C CA 1
ATOM 3565 C C . GLY C 1 146 ? 35.730 15.500 56.010 1.00 26.78 146 GLY C C 1
ATOM 3566 O O . GLY C 1 146 ? 36.153 15.823 54.882 1.00 29.83 146 GLY C O 1
ATOM 3567 N N . GLY C 1 147 ? 36.100 14.402 56.640 1.00 26.18 147 GLY C N 1
ATOM 3568 C CA . GLY C 1 147 ? 37.035 13.432 56.045 1.00 25.50 147 GLY C CA 1
ATOM 3569 C C . GLY C 1 147 ? 36.328 12.087 56.172 1.00 23.97 147 GLY C C 1
ATOM 3570 O O . GLY C 1 147 ? 35.198 11.895 55.647 1.00 24.32 147 GLY C O 1
ATOM 3571 N N . GLY C 1 148 ? 36.935 11.168 56.907 1.00 23.26 148 GLY C N 1
ATOM 3572 C CA . GLY C 1 148 ? 36.291 9.908 57.242 1.00 22.89 148 GLY C CA 1
ATOM 3573 C C . GLY C 1 148 ? 35.993 9.797 58.717 1.00 24.15 148 GLY C C 1
ATOM 3574 O O . GLY C 1 148 ? 35.849 8.671 59.203 1.00 22.90 148 GLY C O 1
ATOM 3575 N N . GLU C 1 149 ? 35.908 10.932 59.425 1.00 24.55 149 GLU C N 1
ATOM 3576 C CA . GLU C 1 149 ? 35.448 10.890 60.814 1.00 25.73 149 GLU C CA 1
ATOM 3577 C C . GLU C 1 149 ? 34.006 10.399 60.919 1.00 24.99 149 GLU C C 1
ATOM 3578 O O . GLU C 1 149 ? 33.332 10.187 59.925 1.00 22.79 149 GLU C O 1
ATOM 3584 N N . PHE C 1 150 ? 33.569 10.192 62.156 1.00 25.11 150 PHE C N 1
ATOM 3585 C CA . PHE C 1 150 ? 32.339 9.481 62.418 1.00 25.41 150 PHE C CA 1
ATOM 3586 C C . PHE C 1 150 ? 31.534 10.202 63.506 1.00 24.50 150 PHE C C 1
ATOM 3587 O O . PHE C 1 150 ? 31.548 9.788 64.671 1.00 26.86 150 PHE C O 1
ATOM 3595 N N . THR C 1 151 ? 30.968 11.349 63.144 1.00 25.17 151 THR C N 1
ATOM 3596 C CA . THR C 1 151 ? 30.180 12.151 64.109 1.00 25.17 151 THR C CA 1
ATOM 3597 C C . THR C 1 151 ? 28.747 12.487 63.710 1.00 25.44 151 THR C C 1
ATOM 3598 O O . THR C 1 151 ? 27.962 12.866 64.583 1.00 28.21 151 THR C O 1
ATOM 3602 N N . VAL C 1 152 ? 28.404 12.395 62.431 1.00 24.28 152 VAL C N 1
ATOM 3603 C CA . VAL C 1 152 ? 27.043 12.689 61.986 1.00 23.77 152 VAL C CA 1
ATOM 3604 C C . VAL C 1 152 ? 26.381 11.681 61.002 1.00 23.39 152 VAL C C 1
ATOM 3605 O O . VAL C 1 152 ? 25.180 11.791 60.758 1.00 22.73 152 VAL C O 1
ATOM 3609 N N . SER C 1 153 ? 27.160 10.747 60.426 1.00 22.17 153 SER C N 1
ATOM 3610 C CA . SER C 1 153 ? 26.748 9.981 59.248 1.00 21.08 153 SER C CA 1
ATOM 3611 C C . SER C 1 153 ? 26.274 8.562 59.574 1.00 20.14 153 SER C C 1
ATOM 3612 O O . SER C 1 153 ? 26.058 7.731 58.638 1.00 19.49 153 SER C O 1
ATOM 3615 N N . SER C 1 154 ? 26.088 8.274 60.862 1.00 20.69 154 SER C N 1
ATOM 3616 C CA . SER C 1 154 ? 25.648 6.941 61.309 1.00 19.93 154 SER C CA 1
ATOM 3617 C C . SER C 1 154 ? 24.182 6.643 60.946 1.00 20.49 154 SER C C 1
ATOM 3618 O O . SER C 1 154 ? 23.365 7.534 60.658 1.00 20.52 154 SER C O 1
ATOM 3621 N N . ALA C 1 155 ? 23.875 5.359 60.988 1.00 21.78 155 ALA C N 1
ATOM 3622 C CA . ALA C 1 155 ? 22.523 4.873 60.750 1.00 22.55 155 ALA C CA 1
ATOM 3623 C C . ALA C 1 155 ? 21.572 5.414 61.844 1.00 24.49 155 ALA C C 1
ATOM 3624 O O . ALA C 1 155 ? 20.484 5.878 61.535 1.00 25.84 155 ALA C O 1
ATOM 3626 N N . GLU C 1 156 ? 22.047 5.421 63.088 1.00 27.12 156 GLU C N 1
ATOM 3627 C CA . GLU C 1 156 ? 21.277 5.927 64.236 1.00 28.21 156 GLU C CA 1
ATOM 3628 C C . GLU C 1 156 ? 20.887 7.397 64.075 1.00 29.80 156 GLU C C 1
ATOM 3629 O O . GLU C 1 156 ? 19.750 7.798 64.412 1.00 29.61 156 GLU C O 1
ATOM 3635 N N . ASP C 1 157 ? 21.813 8.198 63.539 1.00 30.41 157 ASP C N 1
ATOM 3636 C CA . ASP C 1 157 ? 21.568 9.605 63.239 1.00 31.21 157 ASP C CA 1
ATOM 3637 C C . ASP C 1 157 ? 20.585 9.900 62.081 1.00 31.63 157 ASP C C 1
ATOM 3638 O O . ASP C 1 157 ? 19.882 10.922 62.107 1.00 31.76 157 ASP C O 1
ATOM 3643 N N . ILE C 1 158 ? 20.561 9.044 61.051 1.00 30.76 158 ILE C N 1
ATOM 3644 C CA . ILE C 1 158 ? 19.632 9.198 59.917 1.00 31.39 158 ILE C CA 1
ATOM 3645 C C . ILE C 1 158 ? 18.253 8.863 60.482 1.00 31.56 158 ILE C C 1
ATOM 3646 O O . ILE C 1 158 ? 17.296 9.530 60.183 1.00 30.95 158 ILE C O 1
ATOM 3651 N N . LEU C 1 159 ? 18.209 7.881 61.369 1.00 32.28 159 LEU C N 1
ATOM 3652 C CA . LEU C 1 159 ? 16.963 7.311 61.883 1.00 33.91 159 LEU C CA 1
ATOM 3653 C C . LEU C 1 159 ? 16.194 8.303 62.722 1.00 34.78 159 LEU C C 1
ATOM 3654 O O . LEU C 1 159 ? 14.957 8.317 62.687 1.00 35.33 159 LEU C O 1
ATOM 3659 N N . LYS C 1 160 ? 16.924 9.152 63.435 1.00 36.04 160 LYS C N 1
ATOM 3660 C CA . LYS C 1 160 ? 16.344 10.027 64.450 1.00 37.94 160 LYS C CA 1
ATOM 3661 C C . LYS C 1 160 ? 15.459 11.098 63.821 1.00 39.37 160 LYS C C 1
ATOM 3662 O O . LYS C 1 160 ? 14.482 11.536 64.445 1.00 39.10 160 LYS C O 1
ATOM 3668 N N . ASP C 1 161 ? 15.802 11.511 62.598 1.00 40.16 161 ASP C N 1
ATOM 3669 C CA . ASP C 1 161 ? 15.022 12.502 61.857 1.00 41.05 161 ASP C CA 1
ATOM 3670 C C . ASP C 1 161 ? 13.964 11.916 60.879 1.00 40.56 161 ASP C C 1
ATOM 3671 O O . ASP C 1 161 ? 13.240 12.678 60.229 1.00 40.52 161 ASP C O 1
ATOM 3676 N N . LEU C 1 162 ? 13.865 10.589 60.785 1.00 39.78 162 LEU C N 1
ATOM 3677 C CA . LEU C 1 162 ? 12.782 9.966 60.030 1.00 39.88 162 LEU C CA 1
ATOM 3678 C C . LEU C 1 162 ? 11.489 10.061 60.810 1.00 40.24 162 LEU C C 1
ATOM 3679 O O . LEU C 1 162 ? 11.491 10.267 62.021 1.00 40.27 162 LEU C O 1
ATOM 3685 N N . ALA D 1 2 ? -4.396 42.445 45.873 1.00 40.56 2 ALA D N 1
ATOM 3686 C CA . ALA D 1 2 ? -4.664 41.095 46.412 1.00 40.30 2 ALA D CA 1
ATOM 3687 C C . ALA D 1 2 ? -4.408 40.032 45.316 1.00 38.97 2 ALA D C 1
ATOM 3688 O O . ALA D 1 2 ? -4.591 40.303 44.104 1.00 40.35 2 ALA D O 1
ATOM 3690 N N . PRO D 1 3 ? -3.963 38.838 45.721 1.00 36.47 3 PRO D N 1
ATOM 3691 C CA . PRO D 1 3 ? -3.819 37.751 44.754 1.00 33.94 3 PRO D CA 1
ATOM 3692 C C . PRO D 1 3 ? -5.184 37.308 44.271 1.00 32.29 3 PRO D C 1
ATOM 3693 O O . PRO D 1 3 ? -6.188 37.374 45.005 1.00 31.40 3 PRO D O 1
ATOM 3697 N N . ILE D 1 4 ? -5.232 36.834 43.039 1.00 28.83 4 ILE D N 1
ATOM 3698 C CA . ILE D 1 4 ? -6.447 36.236 42.498 1.00 28.13 4 ILE D CA 1
ATOM 3699 C C . ILE D 1 4 ? -7.013 35.213 43.501 1.00 27.45 4 ILE D C 1
ATOM 3700 O O . ILE D 1 4 ? -6.278 34.500 44.165 1.00 25.94 4 ILE D O 1
ATOM 3705 N N . ALA D 1 5 ? -8.333 35.130 43.566 1.00 27.41 5 ALA D N 1
ATOM 3706 C CA . ALA D 1 5 ? -8.984 34.354 44.625 1.00 27.27 5 ALA D CA 1
ATOM 3707 C C . ALA D 1 5 ? -10.222 33.620 44.112 1.00 26.97 5 ALA D C 1
ATOM 3708 O O . ALA D 1 5 ? -10.762 33.938 43.047 1.00 25.90 5 ALA D O 1
ATOM 3710 N N . VAL D 1 6 ? -10.727 32.699 44.926 1.00 27.52 6 VAL D N 1
ATOM 3711 C CA . VAL D 1 6 ? -11.905 31.930 44.541 1.00 27.79 6 VAL D CA 1
ATOM 3712 C C . VAL D 1 6 ? -13.131 32.853 44.375 1.00 27.81 6 VAL D C 1
ATOM 3713 O O . VAL D 1 6 ? -13.349 33.764 45.204 1.00 26.55 6 VAL D O 1
ATOM 3717 N N . GLY D 1 7 ? -13.879 32.643 43.282 1.00 27.46 7 GLY D N 1
ATOM 3718 C CA . GLY D 1 7 ? -15.020 33.473 42.890 1.00 28.31 7 GLY D CA 1
ATOM 3719 C C . GLY D 1 7 ? -14.739 34.656 41.986 1.00 28.41 7 GLY D C 1
ATOM 3720 O O . GLY D 1 7 ? -15.667 35.293 41.485 1.00 29.70 7 GLY D O 1
ATOM 3721 N N . ASP D 1 8 ? -13.463 34.983 41.805 1.00 27.93 8 ASP D N 1
ATOM 3722 C CA . ASP D 1 8 ? -13.060 36.093 40.966 1.00 27.56 8 ASP D CA 1
ATOM 3723 C C . ASP D 1 8 ? -13.146 35.638 39.508 1.00 27.04 8 ASP D C 1
ATOM 3724 O O . ASP D 1 8 ? -12.970 34.445 39.206 1.00 26.54 8 ASP D O 1
ATOM 3729 N N . VAL D 1 9 ? -13.367 36.606 38.632 1.00 27.23 9 VAL D N 1
ATOM 3730 C CA . VAL D 1 9 ? -13.224 36.376 37.194 1.00 26.96 9 VAL D CA 1
ATOM 3731 C C . VAL D 1 9 ? -11.727 36.349 36.905 1.00 26.70 9 VAL D C 1
ATOM 3732 O O . VAL D 1 9 ? -10.954 37.099 37.501 1.00 27.12 9 VAL D O 1
ATOM 3736 N N . LEU D 1 10 ? -11.319 35.448 36.027 1.00 26.84 10 LEU D N 1
ATOM 3737 C CA . LEU D 1 10 ? -9.945 35.420 35.558 1.00 26.84 10 LEU D CA 1
ATOM 3738 C C . LEU D 1 10 ? -9.767 36.600 34.623 1.00 26.00 10 LEU D C 1
ATOM 3739 O O . LEU D 1 10 ? -10.590 36.764 33.722 1.00 25.62 10 LEU D O 1
ATOM 3744 N N . PRO D 1 11 ? -8.754 37.454 34.829 1.00 24.82 11 PRO D N 1
ATOM 3745 C CA . PRO D 1 11 ? -8.604 38.663 34.004 1.00 25.53 11 PRO D CA 1
ATOM 3746 C C . PRO D 1 11 ? -8.149 38.324 32.589 1.00 25.32 11 PRO D C 1
ATOM 3747 O O . PRO D 1 11 ? -7.483 37.319 32.412 1.00 25.09 11 PRO D O 1
ATOM 3751 N N . ASP D 1 12 ? -8.598 39.123 31.628 1.00 26.58 12 ASP D N 1
ATOM 3752 C CA . ASP D 1 12 ? -8.138 38.986 30.258 1.00 26.71 12 ASP D CA 1
ATOM 3753 C C . ASP D 1 12 ? -6.693 39.460 30.254 1.00 26.14 12 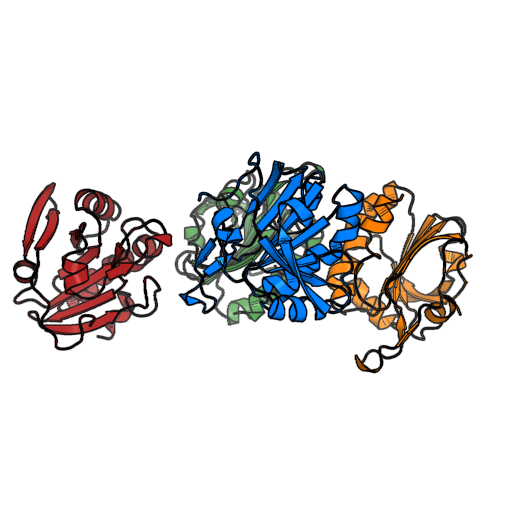ASP D C 1
ATOM 3754 O O . ASP D 1 12 ? -6.225 40.140 31.182 1.00 25.46 12 ASP D O 1
ATOM 3759 N N . GLY D 1 13 ? -5.991 39.034 29.221 1.00 25.72 13 GLY D N 1
ATOM 3760 C CA . GLY D 1 13 ? -4.594 39.381 29.052 1.00 26.28 13 GLY D CA 1
ATOM 3761 C C . GLY D 1 13 ? -4.100 38.911 27.708 1.00 26.48 13 GLY D C 1
ATOM 3762 O O . GLY D 1 13 ? -4.871 38.397 26.921 1.00 26.25 13 GLY D O 1
ATOM 3763 N N . LYS D 1 14 ? -2.802 39.076 27.478 1.00 26.56 14 LYS D N 1
ATOM 3764 C CA . LYS D 1 14 ? -2.156 38.594 26.291 1.00 26.45 14 LYS D CA 1
ATOM 3765 C C . LYS D 1 14 ? -0.997 37.690 26.645 1.00 25.39 14 LYS D C 1
ATOM 3766 O O . LYS D 1 14 ? -0.149 38.071 27.450 1.00 26.75 14 LYS D O 1
ATOM 3772 N N . LEU D 1 15 ? -0.941 36.534 26.010 1.00 22.32 15 LEU D N 1
ATOM 3773 C CA . LEU D 1 15 ? 0.156 35.576 26.216 1.00 21.89 15 LEU D CA 1
ATOM 3774 C C . LEU D 1 15 ? 0.644 35.089 24.877 1.00 23.16 15 LEU D C 1
ATOM 3775 O O . LEU D 1 15 ? -0.096 35.161 23.872 1.00 23.79 15 LEU D O 1
ATOM 3780 N N . ALA D 1 16 ? 1.888 34.622 24.836 1.00 22.51 16 ALA D N 1
ATOM 3781 C CA . ALA D 1 16 ? 2.496 34.207 23.595 1.00 22.81 16 ALA D CA 1
ATOM 3782 C C . ALA D 1 16 ? 3.018 32.801 23.663 1.00 23.79 16 ALA D C 1
ATOM 3783 O O . ALA D 1 16 ? 3.516 32.374 24.705 1.00 22.54 16 ALA D O 1
ATOM 3785 N N . TYR D 1 17 ? 2.982 32.115 22.526 1.00 23.24 17 TYR D N 1
ATOM 3786 C CA . TYR D 1 17 ? 3.529 30.787 22.422 1.00 24.80 17 TYR D CA 1
ATOM 3787 C C . TYR D 1 17 ? 3.722 30.312 20.986 1.00 25.20 17 TYR D C 1
ATOM 3788 O O . TYR D 1 17 ? 3.071 30.796 20.071 1.00 25.00 17 TYR D O 1
ATOM 3797 N N . PHE D 1 18 ? 4.672 29.394 20.818 1.00 26.22 18 PHE D N 1
ATOM 3798 C CA . PHE D 1 18 ? 4.902 28.724 19.546 1.00 28.30 18 PHE D CA 1
ATOM 3799 C C . PHE D 1 18 ? 4.048 27.450 19.451 1.00 28.98 18 PHE D C 1
ATOM 3800 O O . PHE D 1 18 ? 4.149 26.560 20.310 1.00 29.54 18 PHE D O 1
ATOM 3808 N N . ASP D 1 19 ? 3.210 27.394 18.416 1.00 30.34 19 ASP D N 1
ATOM 3809 C CA . ASP D 1 19 ? 2.355 26.233 18.188 1.00 31.70 19 ASP D CA 1
ATOM 3810 C C . ASP D 1 19 ? 3.170 25.034 17.679 1.00 32.80 19 ASP D C 1
ATOM 3811 O O . ASP D 1 19 ? 4.396 25.105 17.579 1.00 32.08 19 ASP D O 1
ATOM 3816 N N . GLU D 1 20 ? 2.503 23.933 17.386 1.00 33.41 20 GLU D N 1
ATOM 3817 C CA . GLU D 1 20 ? 3.187 22.701 16.989 1.00 35.26 20 GLU D CA 1
ATOM 3818 C C . GLU D 1 20 ? 3.827 22.777 15.586 1.00 35.41 20 GLU D C 1
ATOM 3819 O O . GLU D 1 20 ? 4.723 21.986 15.270 1.00 36.52 20 GLU D O 1
ATOM 3825 N N . GLN D 1 21 ? 3.402 23.753 14.788 1.00 35.65 21 GLN D N 1
ATOM 3826 C CA . GLN D 1 21 ? 4.029 24.072 13.499 1.00 35.75 21 GLN D CA 1
ATOM 3827 C C . GLN D 1 21 ? 5.082 25.195 13.572 1.00 35.85 21 GLN D C 1
ATOM 3828 O O . GLN D 1 21 ? 5.513 25.715 12.545 1.00 34.65 21 GLN D O 1
ATOM 3834 N N . ASP D 1 22 ? 5.481 25.590 14.782 1.00 35.37 22 ASP D N 1
ATOM 3835 C CA . ASP D 1 22 ? 6.561 26.550 14.952 1.00 35.92 22 ASP D CA 1
ATOM 3836 C C . ASP D 1 22 ? 6.252 27.986 14.522 1.00 35.64 22 ASP D C 1
ATOM 3837 O O . ASP D 1 22 ? 7.185 28.753 14.254 1.00 35.63 22 ASP D O 1
ATOM 3842 N N . GLN D 1 23 ? 4.972 28.368 14.501 1.00 35.68 23 GLN D N 1
ATOM 3843 C CA . GLN D 1 23 ? 4.569 29.763 14.262 1.00 36.05 23 GLN D CA 1
ATOM 3844 C C . GLN D 1 23 ? 4.233 30.474 15.587 1.00 35.47 23 GLN D C 1
ATOM 3845 O O . GLN D 1 23 ? 3.531 29.930 16.416 1.00 34.88 23 GLN D O 1
ATOM 3851 N N . LEU D 1 24 ? 4.704 31.705 15.738 1.00 35.49 24 LEU D N 1
ATOM 3852 C CA . LEU D 1 24 ? 4.508 32.487 16.953 1.00 36.12 24 LEU D CA 1
ATOM 3853 C C . LEU D 1 24 ? 3.094 33.090 17.025 1.00 36.75 24 LEU D C 1
ATOM 3854 O O . LEU D 1 24 ? 2.692 33.868 16.149 1.00 37.47 24 LEU D O 1
ATOM 3859 N N . GLN D 1 25 ? 2.371 32.732 18.090 1.00 36.53 25 GLN D N 1
ATOM 3860 C CA . GLN D 1 25 ? 0.990 33.145 18.320 1.00 36.97 25 GLN D CA 1
ATOM 3861 C C . GLN D 1 25 ? 0.958 34.149 19.467 1.00 36.31 25 GLN D C 1
ATOM 3862 O O . GLN D 1 25 ? 1.605 33.942 20.489 1.00 35.25 25 GLN D O 1
ATOM 3868 N N . GLU D 1 26 ? 0.209 35.231 19.295 1.00 35.47 26 GLU D N 1
ATOM 3869 C CA . GLU D 1 26 ? -0.090 36.126 20.397 1.00 35.59 26 GLU D CA 1
ATOM 3870 C C . GLU D 1 26 ? -1.607 36.185 20.501 1.00 34.23 26 GLU D C 1
ATOM 3871 O O . GLU D 1 26 ? -2.293 36.666 19.570 1.00 34.86 26 GLU D O 1
ATOM 3877 N N . VAL D 1 27 ? -2.145 35.679 21.610 1.00 31.44 27 VAL D N 1
ATOM 3878 C CA . VAL D 1 27 ? -3.596 35.643 21.781 1.00 30.96 27 VAL D CA 1
ATOM 3879 C C . VAL D 1 27 ? -4.040 36.017 23.201 1.00 30.02 27 VAL D C 1
ATOM 3880 O O . VAL D 1 27 ? -3.262 36.045 24.147 1.00 28.69 27 VAL D O 1
ATOM 3884 N N . SER D 1 28 ? -5.328 36.279 23.301 1.00 28.92 28 SER D N 1
ATOM 3885 C CA . SER D 1 28 ? -5.914 36.726 24.543 1.00 28.34 28 SER D CA 1
ATOM 3886 C C . SER D 1 28 ? -6.238 35.522 25.454 1.00 27.02 28 SER D C 1
ATOM 3887 O O . SER D 1 28 ? -6.597 34.440 25.001 1.00 25.61 28 SER D O 1
ATOM 3890 N N . VAL D 1 29 ? -6.108 35.726 26.764 1.00 26.60 29 VAL D N 1
ATOM 3891 C CA . VAL D 1 29 ? -6.417 34.705 27.745 1.00 26.45 29 VAL D CA 1
ATOM 3892 C C . VAL D 1 29 ? -7.894 34.331 27.615 1.00 25.84 29 VAL D C 1
ATOM 3893 O O . VAL D 1 29 ? -8.251 33.166 27.552 1.00 24.35 29 VAL D O 1
ATOM 3897 N N . HIS D 1 30 ? -8.778 35.316 27.530 1.00 26.88 30 HIS D N 1
ATOM 3898 C CA . HIS D 1 30 ? -10.210 34.966 27.338 1.00 27.77 30 HIS D CA 1
ATOM 3899 C C . HIS D 1 30 ? -10.467 34.162 26.034 1.00 28.84 30 HIS D C 1
ATOM 3900 O O . HIS D 1 30 ? -11.295 33.256 26.013 1.00 28.18 30 HIS D O 1
ATOM 3907 N N . SER D 1 31 ? -9.739 34.455 24.958 1.00 29.46 31 SER D N 1
ATOM 3908 C CA . SER D 1 31 ? -9.930 33.688 23.705 1.00 31.19 31 SER D CA 1
ATOM 3909 C C . SER D 1 31 ? -9.510 32.222 23.909 1.00 31.44 31 SER D C 1
ATOM 3910 O O . SER D 1 31 ? -10.083 31.335 23.304 1.00 33.34 31 SER D O 1
ATOM 3913 N N . LEU D 1 32 ? -8.522 31.976 24.761 1.00 31.85 32 LEU D N 1
ATOM 3914 C CA . LEU D 1 32 ? -8.025 30.610 24.975 1.00 31.96 32 LEU D CA 1
ATOM 3915 C C . LEU D 1 32 ? -8.891 29.750 25.920 1.00 32.57 32 LEU D C 1
ATOM 3916 O O . LEU D 1 32 ? -8.923 28.516 25.786 1.00 32.09 32 LEU D O 1
ATOM 3921 N N . VAL D 1 33 ? -9.607 30.389 26.857 1.00 31.69 33 VAL D N 1
ATOM 3922 C CA . VAL D 1 33 ? -10.323 29.655 27.915 1.00 32.48 33 VAL D CA 1
ATOM 3923 C C . VAL D 1 33 ? -11.804 30.017 28.151 1.00 32.18 33 VAL D C 1
ATOM 3924 O O . VAL D 1 33 ? -12.484 29.354 28.939 1.00 31.28 33 VAL D O 1
ATOM 3928 N N . ALA D 1 34 ? -12.324 31.041 27.476 1.00 33.24 34 ALA D N 1
ATOM 3929 C CA . ALA D 1 34 ? -13.755 31.337 27.568 1.00 33.51 34 ALA D CA 1
ATOM 3930 C C . ALA D 1 34 ? -14.526 30.115 27.118 1.00 34.89 34 ALA D C 1
ATOM 3931 O O . ALA D 1 34 ? -14.107 29.412 26.199 1.00 34.83 34 ALA D O 1
ATOM 3933 N N . GLY D 1 35 ? -15.639 29.867 27.796 1.00 36.15 35 GLY D N 1
ATOM 3934 C CA . GLY D 1 35 ? -16.530 28.767 27.478 1.00 37.15 35 GLY D CA 1
ATOM 3935 C C . GLY D 1 35 ? -16.044 27.387 27.899 1.00 37.69 35 GLY D C 1
ATOM 3936 O O . GLY D 1 35 ? -16.722 26.387 27.571 1.00 40.26 35 GLY D O 1
ATOM 3937 N N . LYS D 1 36 ? -14.910 27.297 28.599 1.00 36.88 36 LYS D N 1
ATOM 3938 C CA . LYS D 1 36 ? -14.249 25.997 28.876 1.00 36.06 36 LYS D CA 1
ATOM 3939 C C . LYS D 1 36 ? -13.786 25.826 30.330 1.00 35.04 36 LYS D C 1
ATOM 3940 O O . LYS D 1 36 ? -13.655 26.793 31.077 1.00 34.43 36 LYS D O 1
ATOM 3946 N N . LYS D 1 37 ? -13.534 24.588 30.743 1.00 33.73 37 LYS D N 1
ATOM 3947 C CA . LYS D 1 37 ? -12.997 24.319 32.082 1.00 32.88 37 LYS D CA 1
ATOM 3948 C C . LYS D 1 37 ? -11.519 23.955 31.956 1.00 31.85 37 LYS D C 1
ATOM 3949 O O . LYS D 1 37 ? -11.178 23.029 31.244 1.00 31.37 37 LYS D O 1
ATOM 3955 N N . VAL D 1 38 ? -10.644 24.735 32.614 1.00 30.39 38 VAL D N 1
ATOM 3956 C CA . VAL D 1 38 ? -9.201 24.711 32.394 1.00 29.20 38 VAL D CA 1
ATOM 3957 C C . VAL D 1 38 ? -8.388 24.856 33.695 1.00 27.84 38 VAL D C 1
ATOM 3958 O O . VAL D 1 38 ? -8.907 25.314 34.707 1.00 28.10 38 VAL D O 1
ATOM 3962 N N . ILE D 1 39 ? -7.125 24.469 33.642 1.00 25.67 39 ILE D N 1
ATOM 3963 C CA . ILE D 1 39 ? -6.158 24.724 34.682 1.00 25.30 39 ILE D CA 1
ATOM 3964 C C . ILE D 1 39 ? -5.082 25.668 34.132 1.00 24.72 39 ILE D C 1
ATOM 3965 O O . ILE D 1 39 ? -4.596 25.504 32.980 1.00 25.77 39 ILE D O 1
ATOM 3970 N N . LEU D 1 40 ? -4.762 26.673 34.925 1.00 23.04 40 LEU D N 1
ATOM 3971 C CA . LEU D 1 40 ? -3.586 27.529 34.699 1.00 22.27 40 LEU D CA 1
ATOM 3972 C C . LEU D 1 40 ? -2.663 27.371 35.906 1.00 22.01 40 LEU D C 1
ATOM 3973 O O . LEU D 1 40 ? -3.082 27.687 37.041 1.00 23.42 40 LEU D O 1
ATOM 3978 N N . PHE D 1 41 ? -1.441 26.878 35.696 1.00 21.94 41 PHE D N 1
ATOM 3979 C CA . PHE D 1 41 ? -0.428 26.807 36.761 1.00 20.57 41 PHE D CA 1
ATOM 3980 C C . PHE D 1 41 ? 0.820 27.649 36.482 1.00 22.02 41 PHE D C 1
ATOM 3981 O O . PHE D 1 41 ? 1.367 27.662 35.372 1.00 21.38 41 PHE D O 1
ATOM 3989 N N . GLY D 1 42 ? 1.281 28.349 37.509 1.00 19.91 42 GLY D N 1
ATOM 3990 C CA . GLY D 1 42 ? 2.419 29.264 37.382 1.00 19.31 42 GLY D CA 1
ATOM 3991 C C . GLY D 1 42 ? 3.675 28.705 37.945 1.00 18.55 42 GLY D C 1
ATOM 3992 O O . GLY D 1 42 ? 3.646 27.965 38.963 1.00 19.78 42 GLY D O 1
ATOM 3993 N N . VAL D 1 43 ? 4.813 29.044 37.338 1.00 17.33 43 VAL D N 1
ATOM 3994 C CA . VAL D 1 43 ? 6.096 28.627 37.825 1.00 16.47 43 VAL D CA 1
ATOM 3995 C C . VAL D 1 43 ? 7.066 29.789 37.835 1.00 16.34 43 VAL D C 1
ATOM 3996 O O . VAL D 1 43 ? 6.908 30.675 36.995 1.00 15.70 43 VAL D O 1
ATOM 4000 N N . PRO D 1 44 ? 8.049 29.821 38.738 1.00 15.32 44 PRO D N 1
ATOM 4001 C CA . PRO D 1 44 ? 9.088 30.873 38.736 1.00 16.38 44 PRO D CA 1
ATOM 4002 C C . PRO D 1 44 ? 10.006 30.876 37.532 1.00 16.35 44 PRO D C 1
ATOM 4003 O O . PRO D 1 44 ? 10.407 31.977 37.135 1.00 14.82 44 PRO D O 1
ATOM 4007 N N . GLY D 1 45 ? 10.367 29.720 36.976 1.00 16.18 45 GLY D N 1
ATOM 4008 C CA . GLY D 1 45 ? 11.249 29.778 35.830 1.00 15.94 45 GLY D CA 1
ATOM 4009 C C . GLY D 1 45 ? 11.504 28.530 35.033 1.00 16.47 45 GLY D C 1
ATOM 4010 O O . GLY D 1 45 ? 11.821 27.480 35.544 1.00 17.39 45 GLY D O 1
ATOM 4011 N N . ALA D 1 46 ? 11.390 28.651 33.721 1.00 15.54 46 ALA D N 1
ATOM 4012 C CA . ALA D 1 46 ? 11.784 27.589 32.808 1.00 15.64 46 ALA D CA 1
ATOM 4013 C C . ALA D 1 46 ? 13.204 27.127 33.111 1.00 16.63 46 ALA D C 1
ATOM 4014 O O . ALA D 1 46 ? 14.101 27.881 33.349 1.00 15.65 46 ALA D O 1
ATOM 4016 N N . PHE D 1 47 ? 13.386 25.816 33.024 1.00 17.82 47 PHE D N 1
ATOM 4017 C CA . PHE D 1 47 ? 14.705 25.207 33.293 1.00 20.03 47 PHE D CA 1
ATOM 4018 C C . PHE D 1 47 ? 15.193 25.151 34.753 1.00 22.07 47 PHE D C 1
ATOM 4019 O O . PHE D 1 47 ? 16.249 24.552 35.020 1.00 23.72 47 PHE D O 1
ATOM 4027 N N . THR D 1 48 ? 14.474 25.776 35.703 1.00 21.57 48 THR D N 1
ATOM 4028 C CA . THR D 1 48 ? 14.918 25.747 37.131 1.00 21.72 48 THR D CA 1
ATOM 4029 C C . THR D 1 48 ? 14.444 24.406 37.716 1.00 22.01 48 THR D C 1
ATOM 4030 O O . THR D 1 48 ? 13.484 23.837 37.206 1.00 22.71 48 THR D O 1
ATOM 4034 N N . PRO D 1 49 ? 15.104 23.897 38.763 1.00 24.35 49 PRO D N 1
ATOM 4035 C CA . PRO D 1 49 ? 14.874 22.504 39.225 1.00 24.66 49 PRO D CA 1
ATOM 4036 C C . PRO D 1 49 ? 13.455 22.096 39.603 1.00 25.04 49 PRO D C 1
ATOM 4037 O O . PRO D 1 49 ? 12.962 21.085 39.053 1.00 24.38 49 PRO D O 1
ATOM 4041 N N . THR D 1 50 ? 12.811 22.783 40.545 1.00 24.67 50 THR D N 1
ATOM 4042 C CA . THR D 1 50 ? 11.479 22.337 40.969 1.00 24.97 50 THR D CA 1
ATOM 4043 C C . THR D 1 50 ? 10.430 22.372 39.871 1.00 23.95 50 THR D C 1
ATOM 4044 O O . THR D 1 50 ? 9.648 21.438 39.720 1.00 24.40 50 THR D O 1
ATOM 4048 N N . CYS D 1 51 ? 10.415 23.473 39.107 1.00 22.75 51 CYS D N 1
ATOM 4049 C CA . CYS D 1 51 ? 9.514 23.662 37.999 1.00 22.56 51 CYS D CA 1
ATOM 4050 C C . CYS D 1 51 ? 9.669 22.544 36.966 1.00 22.27 51 CYS D C 1
ATOM 4051 O O . CYS D 1 51 ? 8.669 22.026 36.416 1.00 24.37 51 CYS D O 1
ATOM 4054 N N . SER D 1 52 ? 10.913 22.185 36.719 1.00 23.17 52 SER D N 1
ATOM 4055 C CA . SER D 1 52 ? 11.287 21.355 35.572 1.00 24.47 52 SER D CA 1
ATOM 4056 C C . SER D 1 52 ? 11.167 19.851 35.846 1.00 26.63 52 SER D C 1
ATOM 4057 O O . SER D 1 52 ? 10.847 19.081 34.958 1.00 25.46 52 SER D O 1
ATOM 4060 N N . LEU D 1 53 ? 11.409 19.479 37.090 1.00 29.13 53 LEU D N 1
ATOM 4061 C CA . LEU D 1 53 ? 11.572 18.074 37.489 1.00 30.73 53 LEU D CA 1
ATOM 4062 C C . LEU D 1 53 ? 10.319 17.600 38.225 1.00 31.57 53 LEU D C 1
ATOM 4063 O O . LEU D 1 53 ? 9.966 16.427 38.170 1.00 32.91 53 LEU D O 1
ATOM 4068 N N . LYS D 1 54 ? 9.590 18.521 38.834 1.00 31.23 54 LYS D N 1
ATOM 4069 C CA . LYS D 1 54 ? 8.437 18.169 39.646 1.00 31.24 54 LYS D CA 1
ATOM 4070 C C . LYS D 1 54 ? 7.153 18.761 39.167 1.00 29.76 54 LYS D C 1
ATOM 4071 O O . LYS D 1 54 ? 6.257 18.007 38.774 1.00 30.20 54 LYS D O 1
ATOM 4077 N N . HIS D 1 55 ? 7.074 20.096 39.119 1.00 26.69 55 HIS D N 1
ATOM 4078 C CA . HIS D 1 55 ? 5.815 20.757 38.872 1.00 25.53 55 HIS D CA 1
ATOM 4079 C C . HIS D 1 55 ? 5.275 20.412 37.485 1.00 25.26 55 HIS D C 1
ATOM 4080 O O . HIS D 1 55 ? 4.122 19.959 37.362 1.00 25.60 55 HIS D O 1
ATOM 4087 N N . VAL D 1 56 ? 6.078 20.648 36.434 1.00 25.85 56 VAL D N 1
ATOM 4088 C CA . VAL D 1 56 ? 5.589 20.483 35.051 1.00 24.55 56 VAL D CA 1
ATOM 4089 C C . VAL D 1 56 ? 5.333 18.997 34.702 1.00 25.59 56 VAL D C 1
ATOM 4090 O O . VAL D 1 56 ? 4.292 18.672 34.123 1.00 25.16 56 VAL D O 1
ATOM 4094 N N . PRO D 1 57 ? 6.254 18.107 35.047 1.00 25.49 57 PRO D N 1
ATOM 4095 C CA . PRO D 1 57 ? 6.009 16.675 34.804 1.00 26.66 57 PRO D CA 1
ATOM 4096 C C . PRO D 1 57 ? 4.750 16.140 35.480 1.00 27.78 57 PRO D C 1
ATOM 4097 O O . PRO D 1 57 ? 4.066 15.288 34.892 1.00 29.63 57 PRO D O 1
ATOM 4101 N N . GLY D 1 58 ? 4.432 16.641 36.670 1.00 28.93 58 GLY D N 1
ATOM 4102 C CA . GLY D 1 58 ? 3.225 16.234 37.355 1.00 28.46 58 GLY D CA 1
ATOM 4103 C C . GLY D 1 58 ? 2.011 16.473 36.496 1.00 29.66 58 GLY D C 1
ATOM 4104 O O . GLY D 1 58 ? 1.085 15.644 36.441 1.00 29.56 58 GLY D O 1
ATOM 4105 N N . PHE D 1 59 ? 1.999 17.613 35.797 1.00 29.02 59 PHE D N 1
ATOM 4106 C CA . PHE D 1 59 ? 0.830 17.977 35.011 1.00 29.64 59 PHE D CA 1
ATOM 4107 C C . PHE D 1 59 ? 0.830 17.240 33.665 1.00 30.49 59 PHE D C 1
ATOM 4108 O O . PHE D 1 59 ? -0.232 17.030 33.072 1.00 31.76 59 PHE D O 1
ATOM 4116 N N . ILE D 1 60 ? 2.014 16.882 33.171 1.00 31.36 60 ILE D N 1
ATOM 4117 C CA . ILE D 1 60 ? 2.105 16.160 31.897 1.00 32.59 60 ILE D CA 1
ATOM 4118 C C . ILE D 1 60 ? 1.497 14.759 32.154 1.00 33.68 60 ILE D C 1
ATOM 4119 O O . ILE D 1 60 ? 0.669 14.252 31.370 1.00 32.84 60 ILE D O 1
ATOM 4124 N N . GLU D 1 61 ? 1.869 14.203 33.305 1.00 34.47 61 GLU D N 1
ATOM 4125 C CA . GLU D 1 61 ? 1.480 12.857 33.723 1.00 35.74 61 GLU D CA 1
ATOM 4126 C C . GLU D 1 61 ? -0.011 12.732 33.947 1.00 35.36 61 GLU D C 1
ATOM 4127 O O . GLU D 1 61 ? -0.570 11.696 33.631 1.00 35.65 61 GLU D O 1
ATOM 4133 N N . LYS D 1 62 ? -0.657 13.777 34.484 1.00 34.51 62 LYS D N 1
ATOM 4134 C CA . LYS D 1 62 ? -2.063 13.678 34.887 1.00 34.31 62 LYS D CA 1
ATOM 4135 C C . LYS D 1 62 ? -3.024 14.273 33.868 1.00 33.46 62 LYS D C 1
ATOM 4136 O O . LYS D 1 62 ? -4.228 14.308 34.093 1.00 33.54 62 LYS D O 1
ATOM 4142 N N . ALA D 1 63 ? -2.477 14.659 32.710 1.00 32.43 63 ALA D N 1
ATOM 4143 C CA . ALA D 1 63 ? -3.243 15.271 31.639 1.00 32.02 63 ALA D CA 1
ATOM 4144 C C . ALA D 1 63 ? -4.404 14.424 31.170 1.00 32.03 63 ALA D C 1
ATOM 4145 O O . ALA D 1 63 ? -5.469 14.968 30.864 1.00 32.29 63 ALA D O 1
ATOM 4147 N N . GLY D 1 64 ? -4.198 13.105 31.067 1.00 32.55 64 GLY D N 1
ATOM 4148 C CA . GLY D 1 64 ? -5.261 12.180 30.667 1.00 31.66 64 GLY D CA 1
ATOM 4149 C C . GLY D 1 64 ? -6.389 12.133 31.705 1.00 31.43 64 GLY D C 1
ATOM 4150 O O . GLY D 1 64 ? -7.589 12.261 31.386 1.00 31.57 64 GLY D O 1
ATOM 4151 N N . GLU D 1 65 ? -5.993 12.004 32.959 1.00 30.80 65 GLU D N 1
ATOM 4152 C CA . GLU D 1 65 ? -6.923 12.082 34.096 1.00 31.39 65 GLU D CA 1
ATOM 4153 C C . GLU D 1 65 ? -7.735 13.394 34.166 1.00 32.09 65 GLU D C 1
ATOM 4154 O O . GLU D 1 65 ? -8.968 13.392 34.388 1.00 32.49 65 GLU D O 1
ATOM 4160 N N . LEU D 1 66 ? -7.050 14.529 33.986 1.00 32.27 66 LEU D N 1
ATOM 4161 C CA . LEU D 1 66 ? -7.693 15.815 34.099 1.00 32.03 66 LEU D CA 1
ATOM 4162 C C . LEU D 1 66 ? -8.661 15.960 32.943 1.00 32.57 66 LEU D C 1
ATOM 4163 O O . LEU D 1 66 ? -9.785 16.455 33.140 1.00 33.85 66 LEU D O 1
ATOM 4168 N N . LYS D 1 67 ? -8.267 15.503 31.747 1.00 33.00 67 LYS D N 1
ATOM 4169 C CA . LYS D 1 67 ? -9.152 15.561 30.579 1.00 34.41 67 LYS D CA 1
ATOM 4170 C C . LYS D 1 67 ? -10.403 14.744 30.836 1.00 34.21 67 LYS D C 1
ATOM 4171 O O . LYS D 1 67 ? -11.515 15.194 30.509 1.00 34.39 67 LYS D O 1
ATOM 4177 N N . SER D 1 68 ? -10.208 13.554 31.410 1.00 34.50 68 SER D N 1
ATOM 4178 C CA . SER D 1 68 ? -11.312 12.626 31.718 1.00 34.46 68 SER D CA 1
ATOM 4179 C C . SER D 1 68 ? -12.295 13.218 32.734 1.00 34.70 68 SER D C 1
ATOM 4180 O O . SER D 1 68 ? -13.467 12.796 32.802 1.00 34.05 68 SER D O 1
ATOM 4183 N N . LYS D 1 69 ? -11.806 14.210 33.492 1.00 34.86 69 LYS D N 1
ATOM 4184 C CA . LYS D 1 69 ? -12.579 14.905 34.510 1.00 34.14 69 LYS D CA 1
ATOM 4185 C C . LYS D 1 69 ? -13.005 16.321 34.066 1.00 33.84 69 LYS D C 1
ATOM 4186 O O . LYS D 1 69 ? -13.437 17.120 34.868 1.00 34.28 69 LYS D O 1
ATOM 4192 N N . GLY D 1 70 ? -12.927 16.604 32.761 1.00 33.23 70 GLY D N 1
ATOM 4193 C CA . GLY D 1 70 ? -13.575 17.776 32.188 1.00 32.89 70 GLY D CA 1
ATOM 4194 C C . GLY D 1 70 ? -12.636 18.951 31.917 1.00 32.83 70 GLY D C 1
ATOM 4195 O O . GLY D 1 70 ? -13.089 19.997 31.461 1.00 31.93 70 GLY D O 1
ATOM 4196 N N . VAL D 1 71 ? -11.351 18.760 32.168 1.00 32.84 71 VAL D N 1
ATOM 4197 C CA . VAL D 1 71 ? -10.325 19.809 31.940 1.00 34.15 71 VAL D CA 1
ATOM 4198 C C . VAL D 1 71 ? -9.794 19.705 30.495 1.00 34.40 71 VAL D C 1
ATOM 4199 O O . VAL D 1 71 ? -9.047 18.786 30.184 1.00 35.50 71 VAL D O 1
ATOM 4203 N N . THR D 1 72 ? -10.173 20.646 29.628 1.00 35.15 72 THR D N 1
ATOM 4204 C CA . THR D 1 72 ? -9.784 20.604 28.212 1.00 34.79 72 THR D CA 1
ATOM 4205 C C . THR D 1 72 ? -8.527 21.437 27.890 1.00 35.02 72 THR D C 1
ATOM 4206 O O . THR D 1 72 ? -8.090 21.487 26.740 1.00 34.21 72 THR D O 1
ATOM 4210 N N . GLU D 1 73 ? -7.968 22.129 28.884 1.00 34.45 73 GLU D N 1
ATOM 4211 C CA . GLU D 1 73 ? -6.722 22.871 28.679 1.00 33.59 73 GLU D CA 1
ATOM 4212 C C . GLU D 1 73 ? -5.921 22.916 29.939 1.00 31.39 73 GLU D C 1
ATOM 4213 O O . GLU D 1 73 ? -6.470 23.157 31.029 1.00 30.84 73 GLU D O 1
ATOM 4219 N N . ILE D 1 74 ? -4.631 22.664 29.779 1.00 29.43 74 ILE D N 1
ATOM 4220 C CA . ILE D 1 74 ? -3.681 22.713 30.865 1.00 28.12 74 ILE D CA 1
ATOM 4221 C C . ILE D 1 74 ? -2.555 23.658 30.486 1.00 26.19 74 ILE D C 1
ATOM 4222 O O . ILE D 1 74 ? -1.759 23.368 29.609 1.00 27.56 74 ILE D O 1
ATOM 4227 N N . LEU D 1 75 ? -2.502 24.787 31.186 1.00 23.95 75 LEU D N 1
ATOM 4228 C CA . LEU D 1 75 ? -1.657 25.907 30.793 1.00 22.24 75 LEU D CA 1
ATOM 4229 C C . LEU D 1 75 ? -0.591 26.190 31.833 1.00 21.48 75 LEU D C 1
ATOM 4230 O O . LEU D 1 75 ? -0.876 26.466 33.022 1.00 22.24 75 LEU D O 1
ATOM 4235 N N . CYS D 1 76 ? 0.654 26.082 31.405 1.00 19.86 76 CYS D N 1
ATOM 4236 C CA . CYS D 1 76 ? 1.787 26.477 32.218 1.00 19.32 76 CYS D CA 1
ATOM 4237 C C . CYS D 1 76 ? 2.207 27.876 31.846 1.00 19.13 76 CYS D C 1
ATOM 4238 O O . CYS D 1 76 ? 2.519 28.101 30.674 1.00 19.78 76 CYS D O 1
ATOM 4241 N N . ILE D 1 77 ? 2.140 28.817 32.798 1.00 17.84 77 ILE D N 1
ATOM 4242 C CA . ILE D 1 77 ? 2.620 30.211 32.564 1.00 16.98 77 ILE D CA 1
ATOM 4243 C C . ILE D 1 77 ? 3.927 30.461 33.335 1.00 16.73 77 ILE D C 1
ATOM 4244 O O . ILE D 1 77 ? 4.108 30.039 34.514 1.00 16.86 77 ILE D O 1
ATOM 4249 N N . SER D 1 78 ? 4.835 31.236 32.745 1.00 16.29 78 SER D N 1
ATOM 4250 C CA . SER D 1 78 ? 6.074 31.601 33.388 1.00 15.12 78 SER D CA 1
ATOM 4251 C C . SER D 1 78 ? 6.496 32.989 32.921 1.00 15.77 78 SER D C 1
ATOM 4252 O O . SER D 1 78 ? 6.160 33.355 31.763 1.00 16.74 78 SER D O 1
ATOM 4255 N N . VAL D 1 79 ? 7.197 33.726 33.777 1.00 15.77 79 VAL D N 1
ATOM 4256 C CA . VAL D 1 79 ? 7.879 34.979 33.354 1.00 13.89 79 VAL D CA 1
ATOM 4257 C C . VAL D 1 79 ? 9.192 34.589 32.652 1.00 13.56 79 VAL D C 1
ATOM 4258 O O . VAL D 1 79 ? 10.290 34.629 33.226 1.00 13.99 79 VAL D O 1
ATOM 4262 N N . ASN D 1 80 ? 9.001 34.206 31.386 1.00 13.34 80 ASN D N 1
ATOM 4263 C CA . ASN D 1 80 ? 10.022 33.872 30.409 1.00 14.34 80 ASN D CA 1
ATOM 4264 C C . ASN D 1 80 ? 9.473 34.207 29.020 1.00 14.47 80 ASN D C 1
ATOM 4265 O O . ASN D 1 80 ? 8.255 34.153 28.799 1.00 14.34 80 ASN D O 1
ATOM 4270 N N . ASP D 1 81 ? 10.369 34.549 28.073 1.00 13.54 81 ASP D N 1
ATOM 4271 C CA . ASP D 1 81 ? 9.938 34.872 26.680 1.00 14.73 81 ASP D CA 1
ATOM 4272 C C . ASP D 1 81 ? 9.588 33.602 25.887 1.00 14.68 81 ASP D C 1
ATOM 4273 O O . ASP D 1 81 ? 9.934 32.467 26.327 1.00 13.76 81 ASP D O 1
ATOM 4278 N N . PRO D 1 82 ? 8.861 33.720 24.778 1.00 14.73 82 PRO D N 1
ATOM 4279 C CA . PRO D 1 82 ? 8.407 32.495 24.056 1.00 14.82 82 PRO D CA 1
ATOM 4280 C C . PRO D 1 82 ? 9.500 31.690 23.397 1.00 15.00 82 PRO D C 1
ATOM 4281 O O . PRO D 1 82 ? 9.312 30.513 23.118 1.00 15.16 82 PRO D O 1
ATOM 4285 N N . PHE D 1 83 ? 10.665 32.291 23.160 1.00 14.92 83 PHE D N 1
ATOM 4286 C CA . PHE D 1 83 ? 11.789 31.507 22.630 1.00 14.90 83 PHE D CA 1
ATOM 4287 C C . PHE D 1 83 ? 12.384 30.555 23.674 1.00 15.04 83 PHE D C 1
ATOM 4288 O O . PHE D 1 83 ? 12.546 29.386 23.414 1.00 15.71 83 PHE D O 1
ATOM 4296 N N . VAL D 1 84 ? 12.566 31.020 24.897 1.00 14.39 84 VAL D N 1
ATOM 4297 C CA . VAL D 1 84 ? 12.909 30.126 25.984 1.00 15.30 84 VAL D CA 1
ATOM 4298 C C . VAL D 1 84 ? 11.836 29.091 26.257 1.00 14.89 84 VAL D C 1
ATOM 4299 O O . VAL D 1 84 ? 12.176 27.932 26.490 1.00 15.20 84 VAL D O 1
ATOM 4303 N N . MET D 1 85 ? 10.588 29.504 26.306 1.00 15.40 85 MET D N 1
ATOM 4304 C CA . MET D 1 85 ? 9.468 28.564 26.524 1.00 16.17 85 MET D CA 1
ATOM 4305 C C . MET D 1 85 ? 9.327 27.505 25.425 1.00 18.38 85 MET D C 1
ATOM 4306 O O . MET D 1 85 ? 9.046 26.379 25.756 1.00 19.21 85 MET D O 1
ATOM 4311 N N . LYS D 1 86 ? 9.542 27.852 24.155 1.00 19.15 86 LYS D N 1
ATOM 4312 C CA . LYS D 1 86 ? 9.591 26.868 23.056 1.00 20.89 86 LYS D CA 1
ATOM 4313 C C . LYS D 1 86 ? 10.699 25.809 23.309 1.00 20.14 86 LYS D C 1
ATOM 4314 O O . LYS D 1 86 ? 10.442 24.602 23.194 1.00 21.80 86 LYS D O 1
ATOM 4320 N N . ALA D 1 87 ? 11.884 26.251 23.721 1.00 19.64 87 ALA D N 1
ATOM 4321 C CA . ALA D 1 87 ? 13.030 25.390 24.059 1.00 19.82 87 ALA D CA 1
ATOM 4322 C C . ALA D 1 87 ? 12.699 24.506 25.249 1.00 19.83 87 ALA D C 1
ATOM 4323 O O . ALA D 1 87 ? 13.028 23.315 25.282 1.00 20.40 87 ALA D O 1
ATOM 4325 N N . TRP D 1 88 ? 12.032 25.083 26.247 1.00 18.78 88 TRP D N 1
ATOM 4326 C CA . TRP D 1 88 ? 11.605 24.265 27.385 1.00 19.39 88 TRP D CA 1
ATOM 4327 C C . TRP D 1 88 ? 10.544 23.236 27.020 1.00 19.26 88 TRP D C 1
ATOM 4328 O O . TRP D 1 88 ? 10.630 22.113 27.486 1.00 20.99 88 TRP D O 1
ATOM 4339 N N . ALA D 1 89 ? 9.553 23.584 26.197 1.00 19.55 89 ALA D N 1
ATOM 4340 C CA . ALA D 1 89 ? 8.480 22.647 25.803 1.00 19.25 89 ALA D CA 1
ATOM 4341 C C . ALA D 1 89 ? 9.092 21.460 25.087 1.00 21.01 89 ALA D C 1
ATOM 4342 O O . ALA D 1 89 ? 8.670 20.327 25.306 1.00 21.43 89 ALA D O 1
ATOM 4344 N N . LYS D 1 90 ? 10.135 21.741 24.319 1.00 22.85 90 LYS D N 1
ATOM 4345 C CA . LYS D 1 90 ? 10.794 20.727 23.450 1.00 24.36 90 LYS D CA 1
ATOM 4346 C C . LYS D 1 90 ? 11.544 19.689 24.284 1.00 25.06 90 LYS D C 1
ATOM 4347 O O . LYS D 1 90 ? 11.739 18.553 23.808 1.00 23.95 90 LYS D O 1
ATOM 4353 N N . SER D 1 91 ? 11.937 20.070 25.517 1.00 25.88 91 SER D N 1
ATOM 4354 C CA . SER D 1 91 ? 12.584 19.184 26.503 1.00 25.63 91 SER D CA 1
ATOM 4355 C C . SER D 1 91 ? 11.606 18.155 27.151 1.00 25.32 91 SER D C 1
ATOM 4356 O O . SER D 1 91 ? 12.036 17.291 27.886 1.00 26.01 91 SER D O 1
ATOM 4359 N N . TYR D 1 92 ? 10.317 18.243 26.829 1.00 25.51 92 TYR D N 1
ATOM 4360 C CA . TYR D 1 92 ? 9.299 17.255 27.242 1.00 25.60 92 TYR D CA 1
ATOM 4361 C C . TYR D 1 92 ? 8.679 16.591 25.991 1.00 25.33 92 TYR D C 1
ATOM 4362 O O . TYR D 1 92 ? 7.547 16.894 25.581 1.00 25.18 92 TYR D O 1
ATOM 4371 N N . PRO D 1 93 ? 9.450 15.715 25.331 1.00 26.79 93 PRO D N 1
ATOM 4372 C CA . PRO D 1 93 ? 8.999 15.106 24.058 1.00 28.87 93 PRO D CA 1
ATOM 4373 C C . PRO D 1 93 ? 7.790 14.174 24.240 1.00 30.19 93 PRO D C 1
ATOM 4374 O O . PRO D 1 93 ? 7.061 13.894 23.282 1.00 31.00 93 PRO D O 1
ATOM 4378 N N . GLU D 1 94 ? 7.562 13.742 25.478 1.00 32.95 94 GLU D N 1
ATOM 4379 C CA . GLU D 1 94 ? 6.392 12.952 25.831 1.00 35.76 94 GLU D CA 1
ATOM 4380 C C . GLU D 1 94 ? 5.117 13.794 26.065 1.00 36.46 94 GLU D C 1
ATOM 4381 O O . GLU D 1 94 ? 4.010 13.249 26.089 1.00 36.20 94 GLU D O 1
ATOM 4387 N N . ASN D 1 95 ? 5.280 15.106 26.268 1.00 37.37 95 ASN D N 1
ATOM 4388 C CA . ASN D 1 95 ? 4.150 15.981 26.515 1.00 37.85 95 ASN D CA 1
ATOM 4389 C C . ASN D 1 95 ? 3.267 16.142 25.294 1.00 39.08 95 ASN D C 1
ATOM 4390 O O . ASN D 1 95 ? 3.751 16.448 24.204 1.00 38.97 95 ASN D O 1
ATOM 4395 N N . LYS D 1 96 ? 1.973 15.936 25.502 1.00 40.49 96 LYS D N 1
ATOM 4396 C CA . LYS D 1 96 ? 0.986 16.015 24.440 1.00 41.29 96 LYS D CA 1
ATOM 4397 C C . LYS D 1 96 ? -0.169 17.006 24.741 1.00 41.53 96 LYS D C 1
ATOM 4398 O O . LYS D 1 96 ? -0.891 17.411 23.826 1.00 42.46 96 LYS D O 1
ATOM 4404 N N . HIS D 1 97 ? -0.342 17.423 25.994 1.00 40.63 97 HIS D N 1
ATOM 4405 C CA . HIS D 1 97 ? -1.541 18.182 26.390 1.00 40.25 97 HIS D CA 1
ATOM 4406 C C . HIS D 1 97 ? -1.280 19.604 26.972 1.00 38.22 97 HIS D C 1
ATOM 4407 O O . HIS D 1 97 ? -2.138 20.491 26.862 1.00 38.74 97 HIS D O 1
ATOM 4414 N N . VAL D 1 98 ? -0.116 19.791 27.586 1.00 35.49 98 VAL D N 1
ATOM 4415 C CA . VAL D 1 98 ? 0.257 21.058 28.258 1.00 33.91 98 VAL D CA 1
ATOM 4416 C C . VAL D 1 98 ? 0.795 22.109 27.278 1.00 32.29 98 VAL D C 1
ATOM 4417 O O . VAL D 1 98 ? 1.660 21.811 26.463 1.00 30.91 98 VAL D O 1
ATOM 4421 N N . LYS D 1 99 ? 0.230 23.313 27.320 1.00 30.78 99 LYS D N 1
ATOM 4422 C CA . LYS D 1 99 ? 0.727 24.461 26.550 1.00 30.04 99 LYS D CA 1
ATOM 4423 C C . LYS D 1 99 ? 1.653 25.316 27.441 1.00 28.85 99 LYS D C 1
ATOM 4424 O O . LYS D 1 99 ? 1.393 25.498 28.636 1.00 28.66 99 LYS D O 1
ATOM 4430 N N . PHE D 1 100 ? 2.736 25.805 26.860 1.00 26.24 100 PHE D N 1
ATOM 4431 C CA . PHE D 1 100 ? 3.750 26.559 27.577 1.00 24.14 100 PHE D CA 1
ATOM 4432 C C . PHE D 1 100 ? 3.594 28.055 27.186 1.00 23.87 100 PHE D C 1
ATOM 4433 O O . PHE D 1 100 ? 3.905 28.488 26.059 1.00 25.26 100 PHE D O 1
ATOM 4441 N N . LEU D 1 101 ? 3.024 28.842 28.082 1.00 21.28 101 LEU D N 1
ATOM 4442 C CA . LEU D 1 101 ? 2.704 30.233 27.771 1.00 21.08 101 LEU D CA 1
ATOM 4443 C C . LEU D 1 101 ? 3.718 31.220 28.367 1.00 20.21 101 LEU D C 1
ATOM 4444 O O . LEU D 1 101 ? 4.150 31.147 29.535 1.00 20.13 101 LEU D O 1
ATOM 4449 N N . ALA D 1 102 ? 4.087 32.196 27.540 1.00 17.76 102 ALA D N 1
ATOM 4450 C CA . ALA D 1 102 ? 5.116 33.125 27.891 1.00 16.87 102 ALA D CA 1
ATOM 4451 C C . ALA D 1 102 ? 4.517 34.416 28.366 1.00 16.11 102 ALA D C 1
ATOM 4452 O O . ALA D 1 102 ? 3.711 35.017 27.645 1.00 16.84 102 ALA D O 1
ATOM 4454 N N . ASP D 1 103 ? 5.003 34.876 29.522 1.00 15.43 103 ASP D N 1
ATOM 4455 C CA . ASP D 1 103 ? 4.664 36.155 30.142 1.00 15.29 103 ASP D CA 1
ATOM 4456 C C . ASP D 1 103 ? 5.931 36.935 30.529 1.00 14.94 103 ASP D C 1
ATOM 4457 O O . ASP D 1 103 ? 6.087 37.381 31.677 1.00 13.58 103 ASP D O 1
ATOM 4462 N N . GLY D 1 104 ? 6.833 37.109 29.543 1.00 15.63 104 GLY D N 1
ATOM 4463 C CA . GLY D 1 104 ? 8.180 37.582 29.792 1.00 15.71 104 GLY D CA 1
ATOM 4464 C C . GLY D 1 104 ? 8.378 39.003 30.364 1.00 16.83 104 GLY D C 1
ATOM 4465 O O . GLY D 1 104 ? 9.503 39.312 30.811 1.00 16.07 104 GLY D O 1
ATOM 4466 N N . SER D 1 105 ? 7.342 39.884 30.296 1.00 16.84 105 SER D N 1
ATOM 4467 C CA . SER D 1 105 ? 7.389 41.202 30.951 1.00 17.50 105 SER D CA 1
ATOM 4468 C C . SER D 1 105 ? 6.662 41.233 32.302 1.00 18.14 105 SER D C 1
ATOM 4469 O O . SER D 1 105 ? 6.651 42.262 32.998 1.00 19.58 105 SER D O 1
ATOM 4472 N N . ALA D 1 106 ? 6.150 40.062 32.716 1.00 17.84 106 ALA D N 1
ATOM 4473 C CA . ALA D 1 106 ? 5.469 39.892 34.004 1.00 16.93 106 ALA D CA 1
ATOM 4474 C C . ALA D 1 106 ? 4.091 40.608 34.055 1.00 17.78 106 ALA D C 1
ATOM 4475 O O . ALA D 1 106 ? 3.511 40.743 35.144 1.00 17.92 106 ALA D O 1
ATOM 4477 N N . THR D 1 107 ? 3.590 40.983 32.898 1.00 19.68 107 THR D N 1
ATOM 4478 C CA . THR D 1 107 ? 2.357 41.796 32.813 1.00 20.86 107 THR D CA 1
ATOM 4479 C C . THR D 1 107 ? 1.131 41.007 33.331 1.00 20.74 107 THR D C 1
ATOM 4480 O O . THR D 1 107 ? 0.411 41.469 34.239 1.00 22.33 107 THR D O 1
ATOM 4484 N N . TYR D 1 108 ? 0.960 39.789 32.855 1.00 20.29 108 TYR D N 1
ATOM 4485 C CA . TYR D 1 108 ? -0.190 38.971 33.268 1.00 19.99 108 TYR D CA 1
ATOM 4486 C C . TYR D 1 108 ? 0.009 38.490 34.725 1.00 19.03 108 TYR D C 1
ATOM 4487 O O . TYR D 1 108 ? -0.961 38.478 35.547 1.00 19.77 108 TYR D O 1
ATOM 4496 N N . THR D 1 109 ? 1.252 38.144 35.093 1.00 18.06 109 THR D N 1
ATOM 4497 C CA . THR D 1 109 ? 1.587 37.789 36.483 1.00 17.50 109 THR D CA 1
ATOM 4498 C C . THR D 1 109 ? 1.162 38.860 37.466 1.00 17.90 109 THR D C 1
ATOM 4499 O O . THR D 1 109 ? 0.574 38.558 38.540 1.00 19.28 109 THR D O 1
ATOM 4503 N N . HIS D 1 110 ? 1.438 40.117 37.136 1.00 19.45 110 HIS D N 1
ATOM 4504 C CA . HIS D 1 110 ? 1.014 41.186 38.052 1.00 20.41 110 HIS D CA 1
ATOM 4505 C C . HIS D 1 110 ? -0.510 41.357 38.045 1.00 20.96 110 HIS D C 1
ATOM 4506 O O . HIS D 1 110 ? -1.102 41.730 39.061 1.00 20.56 110 HIS D O 1
ATOM 4513 N N . ALA D 1 111 ? -1.148 41.073 36.931 1.00 20.14 111 ALA D N 1
ATOM 4514 C CA . ALA D 1 111 ? -2.613 41.230 36.823 1.00 20.95 111 ALA D CA 1
ATOM 4515 C C . ALA D 1 111 ? -3.315 40.209 37.717 1.00 22.56 111 ALA D C 1
ATOM 4516 O O . ALA D 1 111 ? -4.452 40.422 38.160 1.00 23.62 111 ALA D O 1
ATOM 4518 N N . LEU D 1 112 ? -2.635 39.098 37.990 1.00 21.09 112 LEU D N 1
ATOM 4519 C CA . LEU D 1 112 ? -3.109 38.072 38.930 1.00 21.36 112 LEU D CA 1
ATOM 4520 C C . LEU D 1 112 ? -2.733 38.373 40.380 1.00 20.99 112 LEU D C 1
ATOM 4521 O O . LEU D 1 112 ? -3.118 37.640 41.301 1.00 21.29 112 LEU D O 1
ATOM 4526 N N . GLY D 1 113 ? -1.917 39.380 40.582 1.00 21.37 113 GLY D N 1
ATOM 4527 C CA . GLY D 1 113 ? -1.388 39.703 41.884 1.00 22.09 113 GLY D CA 1
ATOM 4528 C C . GLY D 1 113 ? -0.365 38.707 42.384 1.00 21.49 113 GLY D C 1
ATOM 4529 O O . GLY D 1 113 ? -0.159 38.580 43.566 1.00 22.43 113 GLY D O 1
ATOM 4530 N N . LEU D 1 114 ? 0.340 38.044 41.464 1.00 20.72 114 LEU D N 1
ATOM 4531 C CA . LEU D 1 114 ? 1.208 36.917 41.828 1.00 20.53 114 LEU D CA 1
ATOM 4532 C C . LEU D 1 114 ? 2.721 37.138 41.556 1.00 20.19 114 LEU D C 1
ATOM 4533 O O . LEU D 1 114 ? 3.494 36.200 41.499 1.00 19.74 114 LEU D O 1
ATOM 4538 N N . GLU D 1 115 ? 3.145 38.389 41.482 1.00 19.40 115 GLU D N 1
ATOM 4539 C CA . GLU D 1 115 ? 4.571 38.686 41.309 1.00 20.49 115 GLU D CA 1
ATOM 4540 C C . GLU D 1 115 ? 5.378 38.301 42.538 1.00 20.40 115 GLU D C 1
ATOM 4541 O O . GLU D 1 115 ? 4.856 38.301 43.664 1.00 20.75 115 GLU D O 1
ATOM 4547 N N . LEU D 1 116 ? 6.635 37.953 42.326 1.00 19.73 116 LEU D N 1
ATOM 4548 C CA . LEU D 1 116 ? 7.557 37.527 43.355 1.00 20.91 116 LEU D CA 1
ATOM 4549 C C . LEU D 1 116 ? 8.911 38.081 42.998 1.00 22.45 116 LEU D C 1
ATOM 4550 O O . LEU D 1 116 ? 9.439 37.825 41.890 1.00 21.59 116 LEU D O 1
ATOM 4555 N N . ASP D 1 117 ? 9.494 38.822 43.939 1.00 22.07 117 ASP D N 1
ATOM 4556 C CA . ASP D 1 117 ? 10.796 39.439 43.742 1.00 23.24 117 ASP D CA 1
ATOM 4557 C C . ASP D 1 117 ? 11.883 38.416 44.009 1.00 23.30 117 ASP D C 1
ATOM 4558 O O . ASP D 1 117 ? 12.167 38.078 45.152 1.00 23.04 117 ASP D O 1
ATOM 4563 N N . LEU D 1 118 ? 12.506 37.915 42.950 1.00 23.66 118 LEU D N 1
ATOM 4564 C CA . LEU D 1 118 ? 13.572 36.938 43.086 1.00 25.18 118 LEU D CA 1
ATOM 4565 C C . LEU D 1 118 ? 14.897 37.556 42.614 1.00 27.19 118 LEU D C 1
ATOM 4566 O O . LEU D 1 118 ? 15.776 36.843 42.153 1.00 28.38 118 LEU D O 1
ATOM 4571 N N . GLN D 1 119 ? 15.042 38.876 42.743 1.00 29.08 119 GLN D N 1
ATOM 4572 C CA . GLN D 1 119 ? 16.282 39.564 42.324 1.00 31.54 119 GLN D CA 1
ATOM 4573 C C . GLN D 1 119 ? 17.562 39.070 43.021 1.00 32.43 119 GLN D C 1
ATOM 4574 O O . GLN D 1 119 ? 18.640 39.070 42.415 1.00 33.27 119 GLN D O 1
ATOM 4580 N N . GLU D 1 120 ? 17.441 38.593 44.261 1.00 33.48 120 GLU D N 1
ATOM 4581 C CA . GLU D 1 120 ? 18.572 38.023 45.008 1.00 34.42 120 GLU D CA 1
ATOM 4582 C C . GLU D 1 120 ? 18.948 36.571 44.651 1.00 33.23 120 GLU D C 1
ATOM 4583 O O . GLU D 1 120 ? 20.038 36.102 45.032 1.00 33.95 120 GLU D O 1
ATOM 4589 N N . LYS D 1 121 ? 18.063 35.837 43.971 1.00 30.56 121 LYS D N 1
ATOM 4590 C CA . LYS D 1 121 ? 18.427 34.532 43.436 1.00 30.10 121 LYS D CA 1
ATOM 4591 C C . LYS D 1 121 ? 18.941 34.685 41.984 1.00 28.34 121 LYS D C 1
ATOM 4592 O O . LYS D 1 121 ? 19.188 33.690 41.332 1.00 29.22 121 LYS D O 1
ATOM 4598 N N . GLY D 1 122 ? 19.025 35.914 41.493 1.00 26.44 122 GLY D N 1
ATOM 4599 C CA . GLY D 1 122 ? 19.424 36.189 40.096 1.00 24.67 122 GLY D CA 1
ATOM 4600 C C . GLY D 1 122 ? 18.408 36.019 38.958 1.00 23.03 122 GLY D C 1
ATOM 4601 O O . GLY D 1 122 ? 18.818 35.787 37.778 1.00 21.85 122 GLY D O 1
ATOM 4602 N N . LEU D 1 123 ? 17.116 36.176 39.267 1.00 20.31 123 LEU D N 1
ATOM 4603 C CA . LEU D 1 123 ? 16.000 35.931 38.356 1.00 20.43 123 LEU D CA 1
ATOM 4604 C C . LEU D 1 123 ? 15.176 37.191 38.043 1.00 18.67 123 LEU D C 1
ATOM 4605 O O . LEU D 1 123 ? 14.201 37.129 37.300 1.00 17.87 123 LEU D O 1
ATOM 4610 N N . GLY D 1 124 ? 15.511 38.335 38.646 1.00 17.96 124 GLY D N 1
ATOM 4611 C CA . GLY D 1 124 ? 14.616 39.485 38.581 1.00 18.59 124 GLY D CA 1
ATOM 4612 C C . GLY D 1 124 ? 13.281 39.149 39.237 1.00 18.71 124 GLY D C 1
ATOM 4613 O O . GLY D 1 124 ? 13.191 38.264 40.131 1.00 18.52 124 GLY D O 1
ATOM 4614 N N . THR D 1 125 ? 12.232 39.816 38.774 1.00 19.30 125 THR D N 1
ATOM 4615 C CA . THR D 1 125 ? 10.871 39.524 39.150 1.00 19.27 125 THR D CA 1
ATOM 4616 C C . THR D 1 125 ? 10.288 38.382 38.307 1.00 17.87 125 THR D C 1
ATOM 4617 O O . THR D 1 125 ? 10.384 38.354 37.067 1.00 16.50 125 THR D O 1
ATOM 4621 N N . ARG D 1 126 ? 9.703 37.440 39.022 1.00 17.81 126 ARG D N 1
ATOM 4622 C CA . ARG D 1 126 ? 9.053 36.252 38.442 1.00 17.53 126 ARG D CA 1
ATOM 4623 C C . ARG D 1 126 ? 7.671 36.037 39.022 1.00 18.57 126 ARG D C 1
ATOM 4624 O O . ARG D 1 126 ? 7.141 36.943 39.691 1.00 18.12 126 ARG D O 1
ATOM 4632 N N . SER D 1 127 ? 7.064 34.892 38.722 1.00 18.87 127 SER D N 1
ATOM 4633 C CA . SER D 1 127 ? 5.778 34.458 39.312 1.00 17.90 127 SER D CA 1
ATOM 4634 C C . SER D 1 127 ? 5.981 33.588 40.516 1.00 19.02 127 SER D C 1
ATOM 4635 O O . SER D 1 127 ? 6.936 32.834 40.583 1.00 18.49 127 SER D O 1
ATOM 4638 N N . ARG D 1 128 ? 5.117 33.805 41.503 1.00 19.92 128 ARG D N 1
ATOM 4639 C CA . ARG D 1 128 ? 4.925 32.834 42.548 1.00 21.12 128 ARG D CA 1
ATOM 4640 C C . ARG D 1 128 ? 4.417 31.531 41.911 1.00 20.49 128 ARG D C 1
ATOM 4641 O O . ARG D 1 128 ? 3.795 31.531 40.833 1.00 20.28 128 ARG D O 1
ATOM 4649 N N . ARG D 1 129 ? 4.644 30.420 42.614 1.00 19.02 129 ARG D N 1
ATOM 4650 C CA . ARG D 1 129 ? 4.215 29.132 42.159 1.00 20.28 129 ARG D CA 1
ATOM 4651 C C . ARG D 1 129 ? 2.753 28.928 42.544 1.00 20.55 129 ARG D C 1
ATOM 4652 O O . ARG D 1 129 ? 2.395 29.189 43.696 1.00 20.95 129 ARG D O 1
ATOM 4660 N N . PHE D 1 130 ? 1.935 28.439 41.632 1.00 20.34 130 PHE D N 1
ATOM 4661 C CA . PHE D 1 130 ? 0.493 28.297 41.880 1.00 19.77 130 PHE D CA 1
ATOM 4662 C C . PHE D 1 130 ? -0.228 27.352 40.900 1.00 21.09 130 PHE D C 1
ATOM 4663 O O . PHE D 1 130 ? 0.301 27.022 39.834 1.00 22.14 130 PHE D O 1
ATOM 4671 N N . ALA D 1 131 ? -1.473 26.977 41.241 1.00 21.74 131 ALA D N 1
ATOM 4672 C CA . ALA D 1 131 ? -2.407 26.354 40.305 1.00 22.65 131 ALA D CA 1
ATOM 4673 C C . ALA D 1 131 ? -3.835 26.883 40.495 1.00 23.07 131 ALA D C 1
ATOM 4674 O O . ALA D 1 131 ? -4.284 27.045 41.635 1.00 25.09 131 ALA D O 1
ATOM 4676 N N . LEU D 1 132 ? -4.528 27.214 39.418 1.00 23.95 132 LEU D N 1
ATOM 4677 C CA . LEU D 1 132 ? -5.925 27.619 39.445 1.00 24.05 132 LEU D CA 1
ATOM 4678 C C . LEU D 1 132 ? -6.792 26.654 38.635 1.00 25.01 132 LEU D C 1
ATOM 4679 O O . LEU D 1 132 ? -6.395 26.210 37.558 1.00 24.24 132 LEU D O 1
ATOM 4684 N N . LEU D 1 133 ? -7.989 26.364 39.151 1.00 25.52 133 LEU D N 1
ATOM 4685 C CA . LEU D 1 133 ? -9.050 25.715 38.381 1.00 26.37 133 LEU D CA 1
ATOM 4686 C C . LEU D 1 133 ? -10.059 26.777 38.001 1.00 27.22 133 LEU D C 1
ATOM 4687 O O . LEU D 1 133 ? -10.540 27.477 38.857 1.00 27.28 133 LEU D O 1
ATOM 4692 N N . VAL D 1 134 ? -10.366 26.916 36.713 1.00 26.54 134 VAL D N 1
ATOM 4693 C CA . VAL D 1 134 ? -11.219 27.980 36.204 1.00 28.34 134 VAL D CA 1
ATOM 4694 C C . VAL D 1 134 ? -12.309 27.433 35.261 1.00 29.73 134 VAL D C 1
ATOM 4695 O O . VAL D 1 134 ? -12.015 26.812 34.242 1.00 30.27 134 VAL D O 1
ATOM 4699 N N . ASP D 1 135 ? -13.568 27.691 35.581 1.00 31.62 135 ASP D N 1
ATOM 4700 C CA . ASP D 1 135 ? -14.697 27.217 34.792 1.00 32.39 135 ASP D CA 1
ATOM 4701 C C . ASP D 1 135 ? -15.464 28.384 34.132 1.00 33.33 135 ASP D C 1
ATOM 4702 O O . ASP D 1 135 ? -16.048 29.231 34.813 1.00 33.67 135 ASP D O 1
ATOM 4707 N N . ASP D 1 136 ? -15.458 28.431 32.804 1.00 33.01 136 ASP D N 1
ATOM 4708 C CA . ASP D 1 136 ? -15.997 29.567 32.050 1.00 33.82 136 ASP D CA 1
ATOM 4709 C C . ASP D 1 136 ? -15.617 30.906 32.693 1.00 33.24 136 ASP D C 1
ATOM 4710 O O . ASP D 1 136 ? -16.463 31.748 32.954 1.00 32.54 136 ASP D O 1
ATOM 4715 N N . LEU D 1 137 ? -14.320 31.063 32.956 1.00 32.96 137 LEU D N 1
ATOM 4716 C CA . LEU D 1 137 ? -13.715 32.321 33.402 1.00 31.79 137 LEU D CA 1
ATOM 4717 C C . LEU D 1 137 ? -13.925 32.649 34.870 1.00 32.61 137 LEU D C 1
ATOM 4718 O O . LEU D 1 137 ? -13.504 33.691 35.351 1.00 32.83 137 LEU D O 1
ATOM 4723 N N . LYS D 1 138 ? -14.550 31.737 35.594 1.00 32.75 138 LYS D N 1
ATOM 4724 C CA . LYS D 1 138 ? -14.745 31.899 37.013 1.00 33.51 138 LYS D CA 1
ATOM 4725 C C . LYS D 1 138 ? -13.733 31.006 37.728 1.00 31.68 138 LYS D C 1
ATOM 4726 O O . LYS D 1 138 ? -13.648 29.814 37.451 1.00 32.41 138 LYS D O 1
ATOM 4732 N N . VAL D 1 139 ? -12.950 31.594 38.629 1.00 31.91 139 VAL D N 1
ATOM 4733 C CA . VAL D 1 139 ? -11.984 30.846 39.445 1.00 30.88 139 VAL D CA 1
ATOM 4734 C C . VAL D 1 139 ? -12.724 30.006 40.507 1.00 31.92 139 VAL D C 1
ATOM 4735 O O . VAL D 1 139 ? -13.418 30.575 41.355 1.00 32.07 139 VAL D O 1
ATOM 4739 N N . LYS D 1 140 ? -12.551 28.687 40.436 1.00 32.27 140 LYS D N 1
ATOM 4740 C CA . LYS D 1 140 ? -13.188 27.707 41.335 1.00 32.98 140 LYS D CA 1
ATOM 4741 C C . LYS D 1 140 ? -12.239 27.216 42.455 1.00 32.60 140 LYS D C 1
ATOM 4742 O O . LYS D 1 140 ? -12.703 26.842 43.532 1.00 32.50 140 LYS D O 1
ATOM 4748 N N . ALA D 1 141 ? -10.925 27.188 42.195 1.00 32.00 141 ALA D N 1
ATOM 4749 C CA . ALA D 1 141 ? -9.899 26.849 43.191 1.00 30.63 141 ALA D CA 1
ATOM 4750 C C . ALA D 1 141 ? -8.612 27.645 42.947 1.00 30.67 141 ALA D C 1
ATOM 4751 O O . ALA D 1 141 ? -8.244 27.885 41.789 1.00 29.62 141 ALA D O 1
ATOM 4753 N N . ALA D 1 142 ? -7.928 28.027 44.022 1.00 29.25 142 ALA D N 1
ATOM 4754 C CA . ALA D 1 142 ? -6.677 28.796 43.910 1.00 29.24 142 ALA D CA 1
ATOM 4755 C C . ALA D 1 142 ? -5.663 28.318 44.933 1.00 29.55 142 ALA D C 1
ATOM 4756 O O . ALA D 1 142 ? -5.749 28.607 46.126 1.00 30.58 142 ALA D O 1
ATOM 4758 N N . ASN D 1 143 ? -4.710 27.553 44.447 1.00 29.09 143 ASN D N 1
ATOM 4759 C CA . ASN D 1 143 ? -3.673 26.975 45.256 1.00 28.56 143 ASN D CA 1
ATOM 4760 C C . ASN D 1 143 ? -2.327 27.670 45.015 1.00 28.89 143 ASN D C 1
ATOM 4761 O O . ASN D 1 143 ? -1.618 27.355 44.053 1.00 28.41 143 ASN D O 1
ATOM 4766 N N . ILE D 1 144 ? -1.971 28.550 45.955 1.00 28.45 144 ILE D N 1
ATOM 4767 C CA . ILE D 1 144 ? -0.852 29.513 45.831 1.00 28.15 144 ILE D CA 1
ATOM 4768 C C . ILE D 1 144 ? 0.203 29.337 46.926 1.00 29.73 144 ILE D C 1
ATOM 4769 O O . ILE D 1 144 ? -0.124 29.341 48.107 1.00 28.66 144 ILE D O 1
ATOM 4774 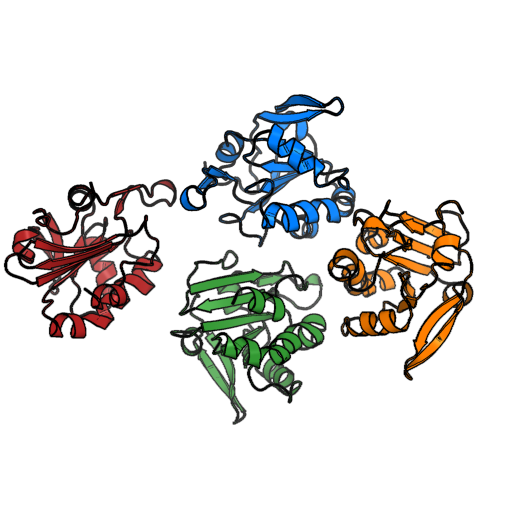N N . GLU D 1 145 ? 1.469 29.261 46.553 1.00 30.15 145 GLU D N 1
ATOM 4775 C CA . GLU D 1 145 ? 2.550 28.985 47.477 1.00 32.18 145 GLU D CA 1
ATOM 4776 C C . GLU D 1 145 ? 3.100 30.290 48.113 1.00 34.44 145 GLU D C 1
ATOM 4777 O O . GLU D 1 145 ? 2.855 31.383 47.627 1.00 33.63 145 GLU D O 1
ATOM 4783 N N . GLY D 1 146 ? 3.866 30.157 49.188 1.00 38.43 146 GLY D N 1
ATOM 4784 C CA . GLY D 1 146 ? 4.624 31.285 49.735 1.00 40.46 146 GLY D CA 1
ATOM 4785 C C . GLY D 1 146 ? 5.933 31.636 49.007 1.00 41.85 146 GLY D C 1
ATOM 4786 O O . GLY D 1 146 ? 6.976 31.808 49.667 1.00 42.83 146 GLY D O 1
ATOM 4787 N N . GLY D 1 147 ? 5.879 31.787 47.675 1.00 42.43 147 GLY D N 1
ATOM 4788 C CA . GLY D 1 147 ? 7.068 31.894 46.840 1.00 42.88 147 GLY D CA 1
ATOM 4789 C C . GLY D 1 147 ? 7.177 30.791 45.769 1.00 43.47 147 GLY D C 1
ATOM 4790 O O . GLY D 1 147 ? 6.271 30.619 44.938 1.00 41.19 147 GLY D O 1
ATOM 4791 N N . GLY D 1 148 ? 8.293 30.046 45.777 1.00 44.47 148 GLY D N 1
ATOM 4792 C CA . GLY D 1 148 ? 8.439 28.873 44.929 1.00 45.14 148 GLY D CA 1
ATOM 4793 C C . GLY D 1 148 ? 8.519 27.560 45.681 1.00 45.57 148 GLY D C 1
ATOM 4794 O O . GLY D 1 148 ? 9.092 26.596 45.155 1.00 46.21 148 GLY D O 1
ATOM 4795 N N . GLU D 1 149 ? 7.951 27.533 46.898 1.00 45.66 149 GLU D N 1
ATOM 4796 C CA . GLU D 1 149 ? 7.964 26.364 47.808 1.00 45.43 149 GLU D CA 1
ATOM 4797 C C . GLU D 1 149 ? 6.730 25.548 47.492 1.00 43.84 149 GLU D C 1
ATOM 4798 O O . GLU D 1 149 ? 5.835 26.108 46.910 1.00 44.73 149 GLU D O 1
ATOM 4804 N N . PHE D 1 150 ? 6.632 24.277 47.904 1.00 42.30 150 PHE D N 1
ATOM 4805 C CA . PHE D 1 150 ? 5.847 23.319 47.102 1.00 40.55 150 PHE D CA 1
ATOM 4806 C C . PHE D 1 150 ? 4.932 22.315 47.855 1.00 39.05 150 PHE D C 1
ATOM 4807 O O . PHE D 1 150 ? 5.108 21.117 47.706 1.00 38.34 150 PHE D O 1
ATOM 4815 N N . THR D 1 151 ? 3.912 22.823 48.568 1.00 37.58 151 THR D N 1
ATOM 4816 C CA . THR D 1 151 ? 2.923 22.005 49.329 1.00 36.26 151 THR D CA 1
ATOM 4817 C C . THR D 1 151 ? 1.446 22.130 48.914 1.00 35.17 151 THR D C 1
ATOM 4818 O O . THR D 1 151 ? 0.609 21.354 49.401 1.00 34.51 151 THR D O 1
ATOM 4822 N N . VAL D 1 152 ? 1.087 23.101 48.072 1.00 32.92 152 VAL D N 1
ATOM 4823 C CA . VAL D 1 152 ? -0.310 23.208 47.611 1.00 32.15 152 VAL D CA 1
ATOM 4824 C C . VAL D 1 152 ? -0.566 23.148 46.085 1.00 30.59 152 VAL D C 1
ATOM 4825 O O . VAL D 1 152 ? -1.714 22.881 45.659 1.00 30.22 152 VAL D O 1
ATOM 4829 N N . SER D 1 153 ? 0.465 23.369 45.260 1.00 30.67 153 SER D N 1
ATOM 4830 C CA . SER D 1 153 ? 0.238 23.686 43.822 1.00 28.90 153 SER D CA 1
ATOM 4831 C C . SER D 1 153 ? 0.487 22.566 42.796 1.00 30.07 153 SER D C 1
ATOM 4832 O O . SER D 1 153 ? 0.396 22.800 41.581 1.00 28.23 153 SER D O 1
ATOM 4835 N N . SER D 1 154 ? 0.711 21.330 43.255 1.00 30.01 154 SER D N 1
ATOM 4836 C CA . SER D 1 154 ? 0.943 20.223 42.322 1.00 29.87 154 SER D CA 1
ATOM 4837 C C . SER D 1 154 ? -0.335 19.711 41.647 1.00 29.36 154 SER D C 1
ATOM 4838 O O . SER D 1 154 ? -1.461 20.089 42.006 1.00 29.99 154 SER D O 1
ATOM 4841 N N . ALA D 1 155 ? -0.134 18.917 40.594 1.00 28.85 155 ALA D N 1
ATOM 4842 C CA . ALA D 1 155 ? -1.233 18.314 39.835 1.00 28.73 155 ALA D CA 1
ATOM 4843 C C . ALA D 1 155 ? -1.960 17.293 40.718 1.00 29.93 155 ALA D C 1
ATOM 4844 O O . ALA D 1 155 ? -3.174 17.149 40.644 1.00 30.12 155 ALA D O 1
ATOM 4846 N N . GLU D 1 156 ? -1.202 16.575 41.537 1.00 30.24 156 GLU D N 1
ATOM 4847 C CA . GLU D 1 156 ? -1.805 15.599 42.456 1.00 31.99 156 GLU D CA 1
ATOM 4848 C C . GLU D 1 156 ? -2.677 16.362 43.462 1.00 32.04 156 GLU D C 1
ATOM 4849 O O . GLU D 1 156 ? -3.785 15.919 43.840 1.00 31.67 156 GLU D O 1
ATOM 4855 N N . ASP D 1 157 ? -2.168 17.514 43.890 1.00 32.81 157 ASP D N 1
ATOM 4856 C CA . ASP D 1 157 ? -2.855 18.372 44.840 1.00 32.74 157 ASP D CA 1
ATOM 4857 C C . ASP D 1 157 ? -4.186 18.859 44.329 1.00 33.65 157 ASP D C 1
ATOM 4858 O O . ASP D 1 157 ? -5.113 18.977 45.133 1.00 33.59 157 ASP D O 1
ATOM 4863 N N . ILE D 1 158 ? -4.301 19.214 43.032 1.00 32.99 158 ILE D N 1
ATOM 4864 C CA . ILE D 1 158 ? -5.578 19.802 42.552 1.00 33.91 158 ILE D CA 1
ATOM 4865 C C . ILE D 1 158 ? -6.649 18.774 42.228 1.00 33.68 158 ILE D C 1
ATOM 4866 O O . ILE D 1 158 ? -7.781 19.167 41.980 1.00 33.67 158 ILE D O 1
ATOM 4871 N N . LEU D 1 159 ? -6.299 17.488 42.176 1.00 35.19 159 LEU D N 1
ATOM 4872 C CA . LEU D 1 159 ? -7.299 16.421 41.983 1.00 35.83 159 LEU D CA 1
ATOM 4873 C C . LEU D 1 159 ? -8.434 16.497 43.007 1.00 36.63 159 LEU D C 1
ATOM 4874 O O . LEU D 1 159 ? -9.582 16.179 42.673 1.00 36.77 159 LEU D O 1
ATOM 4879 N N . LYS D 1 160 ? -8.117 16.954 44.225 1.00 37.30 160 LYS D N 1
ATOM 4880 C CA . LYS D 1 160 ? -9.109 17.196 45.312 1.00 37.40 160 LYS D CA 1
ATOM 4881 C C . LYS D 1 160 ? -10.179 18.225 44.943 1.00 37.37 160 LYS D C 1
ATOM 4882 O O . LYS D 1 160 ? -11.316 18.204 45.462 1.00 36.40 160 LYS D O 1
ATOM 4888 N N . ASP D 1 161 ? -9.805 19.144 44.052 1.00 36.27 161 ASP D N 1
ATOM 4889 C CA . ASP D 1 161 ? -10.675 20.227 43.655 1.00 36.20 161 ASP D CA 1
ATOM 4890 C C . ASP D 1 161 ? -11.532 19.850 42.461 1.00 35.88 161 ASP D C 1
ATOM 4891 O O . ASP D 1 161 ? -12.420 20.665 42.180 1.00 35.14 161 ASP D O 1
#

Radius of gyration: 30.14 Å; Cα contacts (8 Å, |Δi|>4): 1412; chains: 4; bounding box: 79×65×82 Å

Solvent-accessible surface area: 29198 Å² total; per-residue (Å²): 176,77,61,13,47,103,34,60,98,0,41,72,23,116,3,16,66,42,35,169,131,82,104,88,70,111,34,28,2,47,78,28,1,51,63,77,53,0,0,2,0,0,0,9,0,11,114,37,100,40,0,19,131,89,1,0,18,10,0,9,35,31,4,20,24,0,69,72,111,36,4,68,12,0,1,0,1,0,10,18,57,20,123,55,4,78,38,1,32,158,63,17,120,65,32,187,74,10,93,18,3,6,7,43,104,6,100,4,1,80,41,3,6,0,42,27,84,28,122,122,157,69,38,36,62,43,0,49,5,1,0,0,16,1,62,82,36,97,1,116,23,31,34,41,3,52,15,29,60,51,13,41,0,15,1,70,19,3,25,131,109,62,162,68,65,7,45,92,46,47,86,2,35,73,21,128,2,22,70,42,38,172,131,83,101,93,69,120,28,16,3,52,76,18,1,50,62,75,56,0,0,4,0,0,0,8,0,11,112,37,98,42,0,18,94,77,1,0,44,14,0,29,110,47,1,41,88,0,85,99,110,34,0,73,30,1,2,0,0,0,11,18,60,21,126,55,4,75,50,1,36,164,44,9,64,33,30,182,70,10,93,18,5,5,8,44,101,5,101,4,1,80,36,1,5,0,68,28,112,24,142,180,148,66,42,36,63,42,1,54,4,1,0,0,19,0,57,90,27,89,0,112,25,27,38,42,2,48,14,27,60,27,31,64,0,8,1,29,10,4,27,86,109,63,152,75,20,9,26,96,41,61,33,2,40,71,26,144,2,12,46,42,35,173,142,75,100,83,70,110,41,43,1,46,70,15,0,48,65,64,57,0,0,1,0,0,0,10,0,9,114,38,76,31,1,16,90,47,1,0,42,12,0,30,121,37,5,44,86,0,74,97,114,36,2,71,20,0,0,0,1,0,12,20,61,24,132,52,3,53,52,2,34,148,59,16,107,109,29,173,65,10,68,16,0,5,8,44,103,5,101,5,1,79,34,2,5,0,66,16,105,30,106,178,135,68,37,28,48,41,1,18,5,1,0,0,12,0,56,73,29,23,1,106,11,27,31,19,4,32,17,29,77,53,66,29,0,17,0,79,42,0,30,166,76,57,136,55,15,46,94,39,59,98,2,34,77,20,127,7,19,43,39,44,168,134,79,115,91,58,126,46,20,6,50,82,23,1,48,62,74,77,1,1,4,0,0,0,10,0,10,119,37,82,26,0,21,97,60,1,0,27,14,0,26,136,45,5,47,61,7,132,92,124,36,10,83,19,5,4,0,1,0,11,21,62,23,124,54,2,77,48,2,31,173,61,22,112,108,30,178,72,10,67,13,1,6,8,45,101,8,102,5,2,93,60,2,22,0,76,40,102,24,135,109,155,68,45,37,58,42,0,62,4,1,0,0,23,1,57,90,30,95,0,104,8,29,27,43,6,61,3,26,74,58,118,62,0,24,1,110,37,6,60,173,84

Sequence (646 aa):
MAPIAVGDVLPDGKLAYFDEQDQLQEVSVHSLVAGKKVILFGVPGAFTPTCSLKHVPGFIEKAGELKSKGVTEILCISVNDPFVMKAWAKSYPENKHVKFLADGSATYTHALGLELDLQEKGLGTRSRRFALLVDDLKVKAANIEGGGEFTVSSAEDILKDLMAPIAVGDVLPDGKLAYFDEQDQLQEVSVHSLVAGKKVILFGVPGAFTPTCSLKHVPGFIEKAGELKSKGVTEILCISVNDPFVMKAWAKSYPENKHVKFLADGSATYTHALGLELDLQEKGLGTRSRRFALLVDDLKVKAANIEGGGEFTVSSAEDILKDLMAPIAVGDVLPDGKLAYFDEQDQLQEVSVHSLVAGKKVILFGVPGAFTPTCSLKHVPGFIEKAGELKSKGVTEILCISVNDPFVMKAWAKSYPENKHVKFLADGSATYTHALGLELDLQEKGLGTRSRRFALLVDDLKVKAANIEGGGEFTVSSAEDILKDLAPIAVGDVLPDGKLAYFDEQDQLQEVSVHSLVAGKKVILFGVPGAFTPTCSLKHVPGFIEKAGELKSKGVTEILCISVNDPFVMKAWAKSYPENKHVKFLADGSATYTHALGLELDLQEKGLGTRSRRFALLVDDLKVKAANIEGGGEFTVSSAEDILKD

Organism: Populus trichocarpa (NCBI:txid3694)

CATH classification: 3.40.30.10

B-factor: mean 23.04, std 9.8, range [5.74, 79.09]

InterPro domains:
  IPR013740 Redoxin [PF08534] (6-159)
  IPR013766 Thioredoxin domain [PS51352] (4-162)
  IPR036249 Thioredoxin-like superfamily [SSF52833] (1-161)
  IPR037944 Peroxiredoxin-5-like [PTHR10430] (1-161)
  IPR037944 Peroxiredoxin-5-like [cd03013] (6-160)

Nearest PDB structures (foldseek):
  1tp9-assembly4_D  TM=9.963E-01  e=1.619E-34  Populus trichocarpa
  4f82-assembly1_B  TM=9.558E-01  e=3.540E-22  Burkholderia cenocepacia J2315
  3uma-assembly3_C  TM=9.576E-01  e=1.822E-19  Sinorhizobium meliloti
  2wfc-assembly1_D  TM=9.367E-01  e=2.032E-17  Arenicola marina
  2pwj-assembly2_B  TM=9.260E-01  e=2.146E-16  unclassified

Foldseek 3Di:
DAAADAFDFQDKDKWWEADPVRDIDIDMPCVVAAQFKAKEWEAFDQPDPCVQPPAVVLCQVCVVVVVVVGHDAYEYEKLCDHVSQVVSVVVCPVHDGYHYIYPVVCPSQVVNVFWDACVVVPSGIMGFTWMFIAGNRGTRDTFTDPHRDDDQHHPVNVSVVD/DAAADFFDFQDKDWWWEADPVRHIDIDIPCNVCAQAKAKEWEAADQPDPCVQPPAVVLCQVCVVLVVVVGHQAYEYEKLCDHVSQVVSVVVCPSGDGYHYIYPNVCPSQVVNVFWDACVVVPRGIMGFTWMFTAHNRGTRDTQTDPHRDDDQHHPVNVSVVD/DAADDAFDFQDKDWWWAQDPVRDIDIDIPCVVCAQAWAKEWEAFDQPDPCVQPPAVVLCQVCVVVVVVVGHQAYEYEKLCAHVSQVVSVVVCPSGDGYDYIYPNVCVSLVVNNFWAACVVVPRGIMGFTWMFTAHNRGTRDTFTDPHRDDDQHHPVNVSVVD/DAADAFDFQDKDWWWAQDPVRDIDIDIPCVVQAQAKAKEWEAADQPDPCVQPPAPVLCQVCVVVVVVVGHQAYEYEKLDDHVSQVVSVVVPVSRDGYGYIYDNVCVSQVVRVFWDAPVVVPRGIMGFTWMFIAHNRGTHDIFTDPRRDDDQHHPVNVVVD